Protein AF-A0A1F3VSI0-F1 (afdb_monomer_lite)

pLDDT: mean 87.9, std 8.51, range [42.0, 97.94]

Sequence (438 aa):
MEEPVYPDNDNYFLTDDNLLLFEFDEDNEIVSEVQYLIRQLYGKEGVEQAYTKLFKVVSDTFSVFQEEEYRIKKGRLADYGLVDYYDSLALYAPFASMSHMEHFIKNIQISTGHLETFSKIQTLHQSCLVAYREIEDDLLMELSKVTTEKRREFLQFNFLKLVNGSLSFNDALKAGVVAMTRVGKETRSFIELGFDYVRLNRNHSMDESLFEYFNFIDLFKIGLTLTKDLQKEIKTALRVKGFDNENDGFLGDYWNNYLNQTLDGNITILKKSKSGLLNKYQDFKIIREKSKTLIMLLPYIKEFYKNFKILKDENRLMDAYYYNYKVEDIDFEAIIVSSFANYMLGLKSTDDHPKLGLSLPEFKKWAKLISNSEGGLDKTKPALKEHILKFQKEYGLWQVYRFNSYFEEILANHMDGYDFLKLNDFDYKFIGGAIIFS

Foldseek 3Di:
DPDDDDDPDPQKDAQPVNPDIDHDDPPDPCSVVVNVVLVVLCVPVNDPVSCVVVVCVVVPDPVVVVVVVVVVVQVVCVLLLAHDQVRLVVLLDAPPAPVRLVVCLAPFDQDQDDHDPSSLPHDDDPLLCPLVPPADPVVVVLLVLPPDPSLVSRQRSLVSNLLNSQCNNQVQVVVDSVSSNVSSNLLRLQLLALVQVSVVPPDDDPSDRPSSGDHSSSSSSSSSNLQVNLLCVLVVLCVVLPHDPVCVLQQDDVVVVLCCQRNVRFHWDADPNDIGGNRHNVVSVVNSLVSQLSSLCSVVQSVVVVVLVVCVVVVVAQQQFFLADGSVNNHPQQQVLQVLLCQLVVVDDDPVGDDRFEAPVSVLVSQVVQADPQFAGDPPDPSVLVSVVVVCVVVVVVPRRPVVVVNVVSSRVQGPPDNSVPDDPNCVNNGDGTTYTD

Structure (mmCIF, N/CA/C/O backbone):
data_AF-A0A1F3VSI0-F1
#
_entry.id   AF-A0A1F3VSI0-F1
#
loop_
_atom_site.group_PDB
_atom_site.id
_atom_site.type_symbol
_atom_site.label_atom_id
_atom_site.label_alt_id
_atom_site.label_comp_id
_atom_site.label_asym_id
_atom_site.label_entity_id
_atom_site.label_seq_id
_atom_site.pdbx_PDB_ins_code
_atom_site.Cartn_x
_atom_site.Cartn_y
_atom_site.Cartn_z
_atom_site.occupancy
_atom_site.B_iso_or_equiv
_atom_site.auth_seq_id
_atom_site.auth_comp_id
_atom_site.auth_asym_id
_atom_site.auth_atom_id
_atom_site.pdbx_PDB_model_num
ATOM 1 N N . MET A 1 1 ? -70.607 12.807 27.210 1.00 44.62 1 MET A N 1
ATOM 2 C CA . MET A 1 1 ? -69.517 11.818 27.211 1.00 44.62 1 MET A CA 1
ATOM 3 C C . MET A 1 1 ? -70.075 10.637 26.460 1.00 44.62 1 MET A C 1
ATOM 5 O O . MET A 1 1 ? -71.076 10.104 26.915 1.00 44.62 1 MET A O 1
ATOM 9 N N . GLU A 1 2 ? -69.564 10.359 25.265 1.00 46.66 2 GLU A N 1
ATOM 10 C CA . GLU A 1 2 ? -69.871 9.093 24.595 1.00 46.66 2 GLU A CA 1
ATOM 11 C C . GLU A 1 2 ? -69.235 7.985 25.437 1.00 46.66 2 GLU A C 1
ATOM 13 O O . GLU A 1 2 ? -68.072 8.105 25.829 1.00 46.66 2 GLU A O 1
ATOM 18 N N . GLU A 1 3 ? -70.024 6.983 25.818 1.00 54.81 3 GLU A N 1
ATOM 19 C CA . GLU A 1 3 ? -69.498 5.800 26.496 1.00 54.81 3 GLU A CA 1
ATOM 20 C C . GLU A 1 3 ? -68.568 5.054 25.526 1.00 54.81 3 GLU A C 1
ATOM 22 O O . GLU A 1 3 ? -68.889 4.961 24.336 1.00 54.81 3 GLU A O 1
ATOM 27 N N . PRO A 1 4 ? -67.404 4.562 25.985 1.00 64.62 4 PRO A N 1
ATOM 28 C CA . PRO A 1 4 ? -66.513 3.788 25.134 1.00 64.62 4 PRO A CA 1
ATOM 29 C C . PRO A 1 4 ? -67.230 2.520 24.655 1.00 64.62 4 PRO A C 1
ATOM 31 O O . PRO A 1 4 ? -67.818 1.787 25.450 1.00 64.62 4 PRO A O 1
ATOM 34 N N . VAL A 1 5 ? -67.189 2.276 23.346 1.00 70.75 5 VAL A N 1
ATOM 35 C CA . VAL A 1 5 ? -67.737 1.062 22.733 1.00 70.75 5 VAL A CA 1
ATOM 36 C C . VAL A 1 5 ? -66.739 -0.071 22.965 1.00 70.75 5 VAL A C 1
ATOM 38 O O . VAL A 1 5 ? -65.596 0.018 22.519 1.00 70.75 5 VAL A O 1
ATOM 41 N N . TYR A 1 6 ? -67.163 -1.107 23.687 1.00 76.31 6 TYR A N 1
ATOM 42 C CA . TYR A 1 6 ? -66.375 -2.318 23.926 1.00 76.31 6 TYR A CA 1
ATOM 43 C C . TYR A 1 6 ? -66.649 -3.374 22.841 1.00 76.31 6 TYR A C 1
ATOM 45 O O . TYR A 1 6 ? -67.721 -3.332 22.234 1.00 76.31 6 TYR A O 1
ATOM 53 N N . PRO A 1 7 ? -65.711 -4.306 22.590 1.00 78.31 7 PRO A N 1
ATOM 54 C CA . PRO A 1 7 ? -65.938 -5.435 21.693 1.00 78.31 7 PRO A CA 1
ATOM 55 C C . PRO A 1 7 ? -67.106 -6.316 22.156 1.00 78.31 7 PRO A C 1
ATOM 57 O O . PRO A 1 7 ? -67.320 -6.491 23.353 1.00 78.31 7 PRO A O 1
ATOM 60 N N . ASP A 1 8 ? -67.821 -6.918 21.203 1.00 77.94 8 ASP A N 1
ATOM 61 C CA . ASP A 1 8 ? -68.929 -7.853 21.471 1.00 77.94 8 ASP A CA 1
ATOM 62 C C . ASP A 1 8 ? -68.446 -9.270 21.865 1.00 77.94 8 ASP A C 1
ATOM 64 O O . ASP A 1 8 ? -69.263 -10.164 22.093 1.00 77.94 8 ASP A O 1
ATOM 68 N N . ASN A 1 9 ? -67.128 -9.495 21.917 1.00 78.12 9 ASN A N 1
ATOM 69 C CA . ASN A 1 9 ? -66.498 -10.750 22.329 1.00 78.12 9 ASN A CA 1
ATOM 70 C C . ASN A 1 9 ? -65.899 -10.632 23.741 1.00 78.12 9 ASN A C 1
ATOM 72 O O . ASN A 1 9 ? -65.581 -9.541 24.202 1.00 78.12 9 ASN A O 1
ATOM 76 N N . ASP A 1 10 ? -65.712 -11.765 24.422 1.00 75.75 10 ASP A N 1
ATOM 77 C CA . ASP A 1 10 ? -65.101 -11.806 25.762 1.00 75.75 10 ASP A CA 1
ATOM 78 C C . ASP A 1 10 ? -63.559 -11.857 25.713 1.00 75.75 10 ASP A C 1
ATOM 80 O O . ASP A 1 10 ? -62.905 -11.919 26.756 1.00 75.75 10 ASP A O 1
ATOM 84 N N . ASN A 1 11 ? -62.952 -11.850 24.518 1.00 84.12 11 ASN A N 1
ATOM 85 C CA . ASN A 1 11 ? -61.515 -12.067 24.348 1.00 84.12 11 ASN A CA 1
ATOM 86 C C . ASN A 1 11 ? -60.722 -10.753 24.312 1.00 84.12 11 ASN A C 1
ATOM 88 O O . ASN A 1 11 ? -59.908 -10.505 23.421 1.00 84.12 11 ASN A O 1
ATOM 92 N N . TYR A 1 12 ? -60.963 -9.898 25.306 1.00 87.19 12 TYR A N 1
ATOM 93 C CA . TYR A 1 12 ? -60.230 -8.652 25.494 1.00 87.19 12 TYR A CA 1
ATOM 94 C C . TYR A 1 12 ? -59.894 -8.397 26.965 1.00 87.19 12 TYR A C 1
ATOM 96 O O . TYR A 1 12 ? -60.503 -8.943 27.886 1.00 87.19 12 TYR A O 1
ATOM 104 N N . PHE A 1 13 ? -58.928 -7.515 27.211 1.00 89.25 13 PHE A N 1
ATOM 105 C CA . PHE A 1 13 ? -58.707 -6.954 28.541 1.00 89.25 13 PHE A CA 1
ATOM 106 C C . PHE A 1 13 ? -58.285 -5.485 28.476 1.00 89.25 13 PHE A C 1
ATOM 108 O O . PHE A 1 13 ? -57.783 -4.998 27.462 1.00 89.25 13 PHE A O 1
ATOM 115 N N . LEU A 1 14 ? -58.485 -4.780 29.590 1.00 87.44 14 LEU A N 1
ATOM 116 C CA . LEU A 1 14 ? -58.029 -3.406 29.786 1.00 87.44 14 LEU A CA 1
ATOM 117 C C . LEU A 1 14 ? -56.725 -3.373 30.583 1.00 87.44 14 LEU A C 1
ATOM 119 O O . LEU A 1 14 ? -56.501 -4.201 31.471 1.00 87.44 14 LEU A O 1
ATOM 123 N N . THR A 1 15 ? -55.877 -2.394 30.281 1.00 87.25 15 THR A N 1
ATOM 124 C CA . THR A 1 15 ? -54.724 -2.051 31.122 1.00 87.25 15 THR A CA 1
ATOM 125 C C . THR A 1 15 ? -55.167 -1.614 32.521 1.00 87.25 15 THR A C 1
ATOM 127 O O . THR A 1 15 ? -56.295 -1.166 32.711 1.00 87.25 15 THR A O 1
ATOM 130 N N . ASP A 1 16 ? -54.276 -1.706 33.514 1.00 81.00 16 ASP A N 1
ATOM 131 C CA . ASP A 1 16 ? -54.601 -1.408 34.924 1.00 81.00 16 ASP A CA 1
ATOM 132 C C . ASP A 1 16 ? -55.048 0.057 35.162 1.00 81.00 16 ASP A C 1
ATOM 134 O O . ASP A 1 16 ? -55.660 0.369 36.184 1.00 81.00 16 ASP A O 1
ATOM 138 N N . ASP A 1 17 ? -54.763 0.963 34.221 1.00 84.56 17 ASP A N 1
ATOM 139 C CA . ASP A 1 17 ? -55.211 2.364 34.200 1.00 84.56 17 ASP A CA 1
ATOM 140 C C . ASP A 1 17 ? -56.514 2.600 33.411 1.00 84.56 17 ASP A C 1
ATOM 142 O O . ASP A 1 17 ? -57.021 3.722 33.384 1.00 84.56 17 ASP A O 1
ATOM 146 N N . ASN A 1 18 ? -57.072 1.553 32.797 1.00 85.38 18 ASN A N 1
ATOM 147 C CA . ASN A 1 18 ? -58.237 1.567 31.911 1.00 85.38 18 ASN A CA 1
ATOM 148 C C . ASN A 1 18 ? -58.104 2.483 30.679 1.00 85.38 18 ASN A C 1
ATOM 150 O O . ASN A 1 18 ? -59.119 2.910 30.127 1.00 85.38 18 ASN A O 1
ATOM 154 N N . LEU A 1 19 ? -56.880 2.804 30.245 1.00 84.62 19 LEU A N 1
ATOM 155 C CA . LEU A 1 19 ? -56.646 3.704 29.109 1.00 84.62 19 LEU A CA 1
ATOM 156 C C . LEU A 1 19 ? -56.465 2.980 27.768 1.00 84.62 19 LEU A C 1
ATOM 158 O O . LEU A 1 19 ? -56.674 3.597 26.725 1.00 84.62 19 LEU A O 1
ATOM 162 N N . LEU A 1 20 ? -56.074 1.701 27.772 1.00 86.88 20 LEU A N 1
ATOM 163 C CA . LEU A 1 20 ? -55.856 0.903 26.563 1.00 86.88 20 LEU A CA 1
ATOM 164 C C . LEU A 1 20 ? -56.626 -0.418 26.634 1.00 86.88 20 LEU A C 1
ATOM 166 O O . LEU A 1 20 ? -56.679 -1.065 27.682 1.00 86.88 20 LEU A O 1
ATOM 170 N N . LEU A 1 21 ? -57.181 -0.825 25.492 1.00 89.38 21 LEU A N 1
ATOM 171 C CA . LEU A 1 21 ? -57.876 -2.094 25.299 1.00 89.38 21 LEU A CA 1
ATOM 172 C C . LEU A 1 21 ? -57.056 -2.998 24.377 1.00 89.38 21 LEU A C 1
ATOM 174 O O . LEU A 1 21 ? -56.619 -2.565 23.312 1.00 89.38 21 LEU A O 1
ATOM 178 N N . PHE A 1 22 ? -56.861 -4.245 24.797 1.00 88.12 22 PHE A N 1
ATOM 179 C CA . PHE A 1 22 ? -56.236 -5.303 24.009 1.00 88.12 22 PHE A CA 1
ATOM 180 C C . PHE A 1 22 ? -57.308 -6.317 23.632 1.00 88.12 22 PHE A C 1
ATOM 182 O O . PHE A 1 22 ? -57.835 -6.980 24.519 1.00 88.12 22 PHE A O 1
ATOM 189 N N . GLU A 1 23 ? -57.621 -6.417 22.343 1.00 89.06 23 GLU A N 1
ATOM 190 C CA . GLU A 1 23 ? -58.574 -7.375 21.773 1.00 89.06 23 GLU A CA 1
ATOM 191 C C . GLU A 1 23 ? -57.820 -8.473 21.015 1.00 89.06 23 GLU A C 1
ATOM 193 O O . GLU A 1 23 ? -56.799 -8.204 20.373 1.00 89.06 23 GLU A O 1
ATOM 198 N N . PHE A 1 24 ? -58.315 -9.705 21.094 1.00 87.62 24 PHE A N 1
ATOM 199 C CA . PHE A 1 24 ? -57.727 -10.877 20.460 1.00 87.62 24 PHE A CA 1
ATOM 200 C C . PHE A 1 24 ? -58.791 -11.664 19.690 1.00 87.62 24 PHE A C 1
ATOM 202 O O . PHE A 1 24 ? -59.944 -11.738 20.108 1.00 87.62 24 PHE A O 1
ATOM 209 N N . ASP A 1 25 ? -58.388 -12.322 18.603 1.00 87.38 25 ASP A N 1
ATOM 210 C CA . ASP A 1 25 ? -59.243 -13.295 17.913 1.00 87.38 25 ASP A CA 1
ATOM 211 C C . ASP A 1 25 ? -59.606 -14.463 18.850 1.00 87.38 25 ASP A C 1
ATOM 213 O O . ASP A 1 25 ? -58.797 -14.848 19.694 1.00 87.38 25 ASP A O 1
ATOM 217 N N . GLU A 1 26 ? -60.795 -15.056 18.696 1.00 81.75 26 GLU A N 1
ATOM 218 C CA . GLU A 1 26 ? -61.337 -16.097 19.598 1.00 81.75 26 GLU A CA 1
ATOM 219 C C . GLU A 1 26 ? -60.409 -17.313 19.795 1.00 81.75 26 GLU A C 1
ATOM 221 O O . GLU A 1 26 ? -60.386 -17.900 20.874 1.00 81.75 26 GLU A O 1
ATOM 226 N N . ASP A 1 27 ? -59.599 -17.652 18.788 1.00 84.12 27 ASP A N 1
ATOM 227 C CA . ASP A 1 27 ? -58.693 -18.810 18.801 1.00 84.12 27 ASP A CA 1
ATOM 228 C C . ASP A 1 27 ? -57.282 -18.489 19.344 1.00 84.12 27 ASP A C 1
ATOM 230 O O . ASP A 1 27 ? -56.371 -19.317 19.272 1.00 84.12 27 ASP A O 1
ATOM 234 N N . ASN A 1 28 ? -57.045 -17.271 19.842 1.00 82.56 28 ASN A N 1
ATOM 235 C CA . ASN A 1 28 ? -55.710 -16.847 20.247 1.00 82.56 28 ASN A CA 1
ATOM 236 C C . ASN A 1 28 ? -55.313 -17.419 21.622 1.00 82.56 28 ASN A C 1
ATOM 238 O O . ASN A 1 28 ? -55.824 -17.007 22.661 1.00 82.56 28 ASN A O 1
ATOM 242 N N . GLU A 1 29 ? -54.351 -18.343 21.641 1.00 87.56 29 GLU A N 1
ATOM 243 C CA . GLU A 1 29 ? -53.940 -19.055 22.861 1.00 87.56 29 GLU A CA 1
ATOM 244 C C . GLU A 1 29 ? -53.091 -18.214 23.837 1.00 87.56 29 GLU A C 1
ATOM 246 O O . GLU A 1 29 ? -52.953 -18.603 24.994 1.00 87.56 29 GLU A O 1
ATOM 251 N N . ILE A 1 30 ? -52.532 -17.067 23.416 1.00 87.06 30 ILE A N 1
ATOM 252 C CA . ILE A 1 30 ? -51.533 -16.310 24.208 1.00 87.06 30 ILE A CA 1
ATOM 253 C C . ILE A 1 30 ? -52.104 -15.143 25.036 1.00 87.06 30 ILE A C 1
ATOM 255 O O . ILE A 1 30 ? -51.356 -14.291 25.526 1.00 87.06 30 ILE A O 1
ATOM 259 N N . VAL A 1 31 ? -53.428 -15.059 25.185 1.00 87.50 31 VAL A N 1
ATOM 260 C CA . VAL A 1 31 ? -54.120 -13.947 25.873 1.00 87.50 31 VAL A CA 1
ATOM 261 C C . VAL A 1 31 ? -53.623 -13.789 27.315 1.00 87.50 31 VAL A C 1
ATOM 263 O O . VAL A 1 31 ? -53.314 -12.681 27.763 1.00 87.50 31 VAL A O 1
ATOM 266 N N . SER A 1 32 ? -53.477 -14.908 28.028 1.00 85.75 32 SER A N 1
ATOM 267 C CA . SER A 1 32 ? -53.030 -14.962 29.426 1.00 85.75 32 SER A CA 1
ATOM 268 C C . SER A 1 32 ? -51.604 -14.426 29.592 1.00 85.75 32 SER A C 1
ATOM 270 O O . SER A 1 32 ? -51.303 -13.674 30.523 1.00 85.75 32 SER A O 1
ATOM 272 N N . GLU A 1 33 ? -50.715 -14.808 28.678 1.00 89.56 33 GLU A N 1
ATOM 273 C CA . GLU A 1 33 ? -49.308 -14.432 28.646 1.00 89.56 33 GLU A CA 1
ATOM 274 C C . GLU A 1 33 ? -49.146 -12.946 28.347 1.00 89.56 33 GLU A C 1
ATOM 276 O O . GLU A 1 33 ? -48.356 -12.271 29.012 1.00 89.56 33 GLU A O 1
ATOM 281 N N . VAL A 1 34 ? -49.913 -12.419 27.386 1.00 89.56 34 VAL A N 1
ATOM 282 C CA . VAL A 1 34 ? -49.904 -10.988 27.065 1.00 89.56 34 VAL A CA 1
ATOM 283 C C . VAL A 1 34 ? -50.453 -10.188 28.242 1.00 89.56 34 VAL A C 1
ATOM 285 O O . VAL A 1 34 ? -49.806 -9.236 28.674 1.00 89.56 34 VAL A O 1
ATOM 288 N N . GLN A 1 35 ? -51.568 -10.604 28.847 1.00 89.69 35 GLN A N 1
ATOM 289 C CA . GLN A 1 35 ? -52.113 -9.934 30.030 1.00 89.69 35 GLN A CA 1
ATOM 290 C C . GLN A 1 35 ? -51.109 -9.912 31.191 1.00 89.69 35 GLN A C 1
ATOM 292 O O . GLN A 1 35 ? -50.921 -8.880 31.844 1.00 89.69 35 GLN A O 1
ATOM 297 N N . TYR A 1 36 ? -50.419 -11.028 31.434 1.00 91.19 36 TYR A N 1
ATOM 298 C CA . TYR A 1 36 ? -49.361 -11.097 32.436 1.00 91.19 36 TYR A CA 1
ATOM 299 C C . TYR A 1 36 ? -48.195 -10.157 32.102 1.00 91.19 36 TYR A C 1
ATOM 301 O O . TYR A 1 36 ? -47.743 -9.413 32.973 1.00 91.19 36 TYR A O 1
ATOM 309 N N . LEU A 1 37 ? -47.731 -10.140 30.849 1.00 91.00 37 LEU A N 1
ATOM 310 C CA . LEU A 1 37 ? -46.653 -9.262 30.393 1.00 91.00 37 LEU A CA 1
ATOM 311 C C . LEU A 1 37 ? -46.997 -7.780 30.591 1.00 91.00 37 LEU A C 1
ATOM 313 O O . LEU A 1 37 ? -46.170 -7.028 31.108 1.00 91.00 37 LEU A O 1
ATOM 317 N N . ILE A 1 38 ? -48.212 -7.369 30.221 1.00 91.50 38 ILE A N 1
ATOM 318 C CA . ILE A 1 38 ? -48.689 -5.993 30.393 1.00 91.50 38 ILE A CA 1
ATOM 319 C C . ILE A 1 38 ? -48.724 -5.620 31.879 1.00 91.50 38 ILE A C 1
ATOM 321 O O . ILE A 1 38 ? -48.173 -4.586 32.256 1.00 91.50 38 ILE A O 1
ATOM 325 N N . ARG A 1 39 ? -49.251 -6.484 32.754 1.00 89.81 39 ARG A N 1
ATOM 326 C CA . ARG A 1 39 ? -49.215 -6.244 34.210 1.00 89.81 39 ARG A CA 1
ATOM 327 C C . ARG A 1 39 ? -47.791 -6.117 34.754 1.00 89.81 39 ARG A C 1
ATOM 329 O O . ARG A 1 39 ? -47.518 -5.243 35.573 1.00 89.81 39 ARG A O 1
ATOM 336 N N . GLN A 1 40 ? -46.858 -6.952 34.291 1.00 92.31 40 GLN A N 1
ATOM 337 C CA . GLN A 1 40 ? -45.448 -6.851 34.688 1.00 92.31 40 GLN A CA 1
ATOM 338 C C . GLN A 1 40 ? -44.805 -5.541 34.211 1.00 92.31 40 GLN A C 1
ATOM 340 O O . GLN A 1 40 ? -44.013 -4.947 34.945 1.00 92.31 40 GLN A O 1
ATOM 345 N N . LEU A 1 41 ? -45.157 -5.063 33.013 1.00 89.56 41 LEU A N 1
ATOM 346 C CA . LEU A 1 41 ? -44.691 -3.778 32.492 1.00 89.56 41 LEU A CA 1
ATOM 347 C C . LEU A 1 41 ? -45.149 -2.618 33.389 1.00 89.56 41 LEU A C 1
ATOM 349 O O . LEU A 1 41 ? -44.315 -1.812 33.804 1.00 89.56 41 LEU A O 1
ATOM 353 N N . TYR A 1 42 ? -46.438 -2.577 33.742 1.00 91.00 42 TYR A N 1
ATOM 354 C CA . TYR A 1 42 ? -46.997 -1.576 34.659 1.00 91.00 42 TYR A CA 1
ATOM 355 C C . TYR A 1 42 ? -46.373 -1.655 36.057 1.00 91.00 42 TYR A C 1
ATOM 357 O O . TYR A 1 42 ? -46.038 -0.623 36.640 1.00 91.00 42 TYR A O 1
ATOM 365 N N . GLY A 1 43 ? -46.141 -2.866 36.573 1.00 89.50 43 GLY A N 1
ATOM 366 C CA . GLY A 1 43 ? -45.492 -3.071 37.869 1.00 89.50 43 GLY A CA 1
ATOM 367 C C . GLY A 1 43 ? -44.028 -2.618 37.912 1.00 89.50 43 GLY A C 1
ATOM 368 O O . GLY A 1 43 ? -43.568 -2.137 38.946 1.00 89.50 43 GLY A O 1
ATOM 369 N N . LYS A 1 44 ? -43.289 -2.755 36.804 1.00 90.75 44 LYS A N 1
ATOM 370 C CA . LYS A 1 44 ? -41.859 -2.423 36.736 1.00 90.75 44 LYS A CA 1
ATOM 371 C C . LYS A 1 44 ? -41.589 -0.953 36.410 1.00 90.75 44 LYS A C 1
ATOM 373 O O . LYS A 1 44 ? -40.695 -0.357 37.003 1.00 90.75 44 LYS A O 1
ATOM 378 N N . GLU A 1 45 ? -42.304 -0.399 35.438 1.00 87.00 45 GLU A N 1
ATOM 379 C CA . GLU A 1 45 ? -42.027 0.936 34.883 1.00 87.00 45 GLU A CA 1
ATOM 380 C C . GLU A 1 45 ? -42.916 2.024 35.514 1.00 87.00 45 GLU A C 1
ATOM 382 O O . GLU A 1 45 ? -42.618 3.212 35.412 1.00 87.00 45 GLU A O 1
ATOM 387 N N . GLY A 1 46 ? -43.996 1.628 36.198 1.00 89.38 46 GLY A N 1
ATOM 388 C CA . GLY A 1 46 ? -45.026 2.535 36.696 1.00 89.38 46 GLY A CA 1
ATOM 389 C C . GLY A 1 46 ? -46.041 2.927 35.616 1.00 89.38 46 GLY A C 1
ATOM 390 O O . GLY A 1 46 ? -45.784 2.811 34.418 1.00 89.38 46 GLY A O 1
ATOM 391 N N . VAL A 1 47 ? -47.210 3.404 36.057 1.00 86.25 47 VAL A N 1
ATOM 392 C CA . VAL A 1 47 ? -48.399 3.636 35.212 1.00 86.25 47 VAL A CA 1
ATOM 393 C C . VAL A 1 47 ? -48.104 4.534 34.005 1.00 86.25 47 VAL A C 1
ATOM 395 O O . VAL A 1 47 ? -48.362 4.151 32.869 1.00 86.25 47 VAL A O 1
ATOM 398 N N . GLU A 1 48 ? -47.505 5.704 34.231 1.00 85.19 48 GLU A N 1
ATOM 399 C CA . GLU A 1 48 ? -47.290 6.712 33.185 1.00 85.19 48 GLU A CA 1
ATOM 400 C C . GLU A 1 48 ? -46.288 6.254 32.109 1.00 85.19 48 GLU A C 1
ATOM 402 O O . GLU A 1 48 ? -46.523 6.428 30.909 1.00 85.19 48 GLU A O 1
ATOM 407 N N . GLN A 1 49 ? -45.181 5.619 32.511 1.00 86.69 49 GLN A N 1
ATOM 408 C CA . GLN A 1 49 ? -44.174 5.124 31.565 1.00 86.69 49 GLN A CA 1
ATOM 409 C C . GLN A 1 49 ? -44.644 3.873 30.822 1.00 86.69 49 GLN A C 1
ATOM 411 O O . GLN A 1 49 ? -44.350 3.735 29.633 1.00 86.69 49 GLN A O 1
ATOM 416 N N . ALA A 1 50 ? -45.378 2.979 31.491 1.00 87.44 50 ALA A N 1
ATOM 417 C CA . ALA A 1 50 ? -45.951 1.794 30.864 1.00 87.44 50 ALA A CA 1
ATOM 418 C C . ALA A 1 50 ? -46.996 2.177 29.809 1.00 87.44 50 ALA A C 1
ATOM 420 O O . ALA A 1 50 ? -46.866 1.752 28.660 1.00 87.44 50 ALA A O 1
ATOM 421 N N . TYR A 1 51 ? -47.942 3.061 30.151 1.00 88.56 51 TYR A N 1
ATOM 422 C CA . TYR A 1 51 ? -48.905 3.611 29.196 1.00 88.56 51 TYR A CA 1
ATOM 423 C C . TYR A 1 51 ? -48.199 4.261 28.003 1.00 88.56 51 TYR A C 1
ATOM 425 O O . TYR A 1 51 ? -48.494 3.937 26.858 1.00 88.56 51 TYR A O 1
ATOM 433 N N . THR A 1 52 ? -47.201 5.116 28.254 1.00 86.38 52 THR A N 1
ATOM 434 C CA . THR A 1 52 ? -46.450 5.790 27.182 1.00 86.38 52 THR A CA 1
ATOM 435 C C . THR A 1 52 ? -45.764 4.791 26.246 1.00 86.38 52 THR A C 1
ATOM 437 O O . THR A 1 52 ? -45.775 4.980 25.031 1.00 86.38 52 THR A O 1
ATOM 440 N N . LYS A 1 53 ? -45.175 3.713 26.782 1.00 85.56 53 LYS A N 1
ATOM 441 C CA . LYS A 1 53 ? -44.542 2.656 25.976 1.00 85.56 53 LYS A CA 1
ATOM 442 C C . LYS A 1 53 ? -45.557 1.904 25.120 1.00 85.56 53 LYS A C 1
ATOM 444 O O . LYS A 1 53 ? -45.288 1.678 23.947 1.00 85.56 53 LYS A O 1
ATOM 449 N N . LEU A 1 54 ? -46.708 1.540 25.679 1.00 87.44 54 LEU A N 1
ATOM 450 C CA . LEU A 1 54 ? -47.750 0.822 24.942 1.00 87.44 54 LEU A CA 1
ATOM 451 C C . LEU A 1 54 ? -48.431 1.708 23.902 1.00 87.44 54 LEU A C 1
ATOM 453 O O . LEU A 1 54 ? -48.650 1.275 22.777 1.00 87.44 54 LEU A O 1
ATOM 457 N N . PHE A 1 55 ? -48.694 2.967 24.242 1.00 85.19 55 PHE A N 1
ATOM 458 C CA . PHE A 1 55 ? -49.257 3.932 23.308 1.00 85.19 55 PHE A CA 1
ATOM 459 C C . PHE A 1 55 ? -48.331 4.147 22.111 1.00 85.19 55 PHE A C 1
ATOM 461 O O . PHE A 1 55 ? -48.802 4.142 20.977 1.00 85.19 55 PHE A O 1
ATOM 468 N N . LYS A 1 56 ? -47.011 4.224 22.341 1.00 83.62 56 LYS A N 1
ATOM 469 C CA . LYS A 1 56 ? -46.024 4.247 21.255 1.00 83.62 56 LYS A CA 1
ATOM 470 C C . LYS A 1 56 ? -46.154 3.047 20.326 1.00 83.62 56 LYS A C 1
ATOM 472 O O . LYS A 1 56 ? -46.046 3.226 19.123 1.00 83.62 56 LYS A O 1
ATOM 477 N N . VAL A 1 57 ? -46.389 1.836 20.845 1.00 79.94 57 VAL A N 1
ATOM 478 C CA . VAL A 1 57 ? -46.538 0.620 20.009 1.00 79.94 57 VAL A CA 1
ATOM 479 C C . VAL A 1 57 ? -47.687 0.755 19.013 1.00 79.94 57 VAL A C 1
ATOM 481 O O . VAL A 1 57 ? -47.594 0.246 17.900 1.00 79.94 57 VAL A O 1
ATOM 484 N N . VAL A 1 58 ? -48.740 1.474 19.396 1.00 78.81 58 VAL A N 1
ATOM 485 C CA . VAL A 1 58 ? -49.902 1.736 18.542 1.00 78.81 58 VAL A CA 1
ATOM 486 C C . VAL A 1 58 ? -49.679 2.950 17.633 1.00 78.81 58 VAL A C 1
ATOM 488 O O . VAL A 1 58 ? -50.125 2.947 16.488 1.00 78.81 58 VAL A O 1
ATOM 491 N N . SER A 1 59 ? -49.016 4.000 18.129 1.00 80.81 59 SER A N 1
ATOM 492 C CA . SER A 1 59 ? -48.863 5.271 17.410 1.00 80.81 59 SER A CA 1
ATOM 493 C C . SER A 1 59 ? -47.693 5.301 16.433 1.00 80.81 59 SER A C 1
ATOM 495 O O . SER A 1 59 ? -47.760 5.988 15.412 1.00 80.81 59 SER A O 1
ATOM 497 N N . ASP A 1 60 ? -46.608 4.600 16.751 1.00 82.31 60 ASP A N 1
ATOM 498 C CA . ASP A 1 60 ? -45.366 4.664 15.997 1.00 82.31 60 ASP A CA 1
ATOM 499 C C . ASP A 1 60 ? -45.336 3.580 14.921 1.00 82.31 60 ASP A C 1
ATOM 501 O O . ASP A 1 60 ? -45.814 2.457 15.078 1.00 82.31 60 ASP A O 1
ATOM 505 N N . THR A 1 61 ? -44.735 3.915 13.783 1.00 83.25 61 THR A N 1
ATOM 506 C CA . THR A 1 61 ? -44.549 2.932 12.714 1.00 83.25 61 THR A CA 1
ATOM 507 C C . THR A 1 61 ? -43.506 1.893 13.114 1.00 83.25 61 THR A C 1
ATOM 509 O O . THR A 1 61 ? -42.517 2.200 13.777 1.00 83.25 61 THR A O 1
ATOM 512 N N . PHE A 1 62 ? -43.670 0.664 12.625 1.00 81.38 62 PHE A N 1
ATOM 513 C CA . PHE A 1 62 ? -42.718 -0.430 12.835 1.00 81.38 62 PHE A CA 1
ATOM 514 C C . PHE A 1 62 ? -41.253 -0.049 12.536 1.00 81.38 62 PHE A C 1
ATOM 516 O O . PHE A 1 62 ? -40.341 -0.494 13.232 1.00 81.38 62 PHE A O 1
ATOM 523 N N . SER A 1 63 ? -41.013 0.821 11.549 1.00 83.56 63 SER A N 1
ATOM 524 C CA . SER A 1 63 ? -39.675 1.327 11.219 1.00 83.56 63 SER A CA 1
ATOM 525 C C . SER A 1 63 ? -39.007 2.074 12.379 1.00 83.56 63 SER A C 1
ATOM 527 O O . SER A 1 63 ? -37.803 1.932 12.575 1.00 83.56 63 SER A O 1
ATOM 529 N N . VAL A 1 64 ? -39.775 2.832 13.170 1.00 84.62 64 VAL A N 1
ATOM 530 C CA . VAL A 1 64 ? -39.265 3.558 14.347 1.00 84.62 64 VAL A CA 1
ATOM 531 C C . VAL A 1 64 ? -38.815 2.568 15.418 1.00 84.62 64 VAL A C 1
ATOM 533 O O . VAL A 1 64 ? -37.714 2.700 15.949 1.00 84.62 64 VAL A O 1
ATOM 536 N N . PHE A 1 65 ? -39.607 1.520 15.664 1.00 81.88 65 PHE A N 1
ATOM 537 C CA . PHE A 1 65 ? -39.233 0.447 16.589 1.00 81.88 65 PHE A CA 1
ATOM 538 C C . PHE A 1 65 ? -37.973 -0.290 16.155 1.00 81.88 65 PHE A C 1
ATOM 540 O O . PHE A 1 65 ? -37.094 -0.550 16.976 1.00 81.88 65 PHE A O 1
ATOM 547 N N . GLN A 1 66 ? -37.849 -0.599 14.862 1.00 83.69 66 GLN A N 1
ATOM 548 C CA . GLN A 1 66 ? -36.636 -1.221 14.339 1.00 83.69 66 GLN A CA 1
ATOM 549 C C . GLN A 1 66 ? -35.402 -0.336 14.534 1.00 83.69 66 GLN A C 1
ATOM 551 O O . GLN A 1 66 ? -34.339 -0.847 14.888 1.00 83.69 66 GLN A O 1
ATOM 556 N N . GLU A 1 67 ? -35.523 0.973 14.318 1.00 84.38 67 GLU A N 1
ATOM 557 C CA . GLU A 1 67 ? -34.416 1.907 14.512 1.00 84.38 67 GLU A CA 1
ATOM 558 C C . GLU A 1 67 ? -34.039 2.053 15.994 1.00 84.38 67 GLU A C 1
ATOM 560 O O . GLU A 1 67 ? -32.852 2.064 16.329 1.00 84.38 67 GLU A O 1
ATOM 565 N N . GLU A 1 68 ? -35.019 2.112 16.899 1.00 85.06 68 GLU A N 1
ATOM 566 C CA . GLU A 1 68 ? -34.772 2.189 18.341 1.00 85.06 68 GLU A CA 1
ATOM 567 C C . GLU A 1 68 ? -34.079 0.9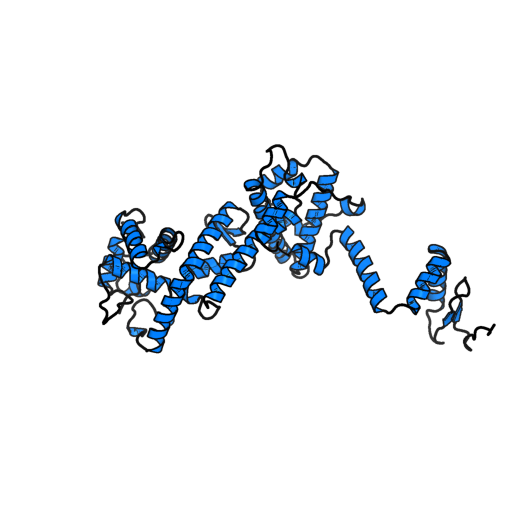21 18.860 1.00 85.06 68 GLU A C 1
ATOM 569 O O . GLU A 1 68 ? -33.023 1.011 19.493 1.00 85.06 68 GLU A O 1
ATOM 574 N N . GLU A 1 69 ? -34.580 -0.260 18.499 1.00 83.56 69 GLU A N 1
ATOM 575 C CA . GLU A 1 69 ? -33.941 -1.537 18.833 1.00 83.56 69 GLU A CA 1
ATOM 576 C C . GLU A 1 69 ? -32.539 -1.652 18.225 1.00 83.56 69 GLU A C 1
ATOM 578 O O . GLU A 1 69 ? -31.595 -2.097 18.889 1.00 83.56 69 GLU A O 1
ATOM 583 N N . TYR A 1 70 ? -32.354 -1.192 16.982 1.00 84.12 70 TYR A N 1
ATOM 584 C CA . TYR A 1 70 ? -31.033 -1.123 16.364 1.00 84.12 70 TYR A CA 1
ATOM 585 C C . TYR A 1 70 ? -30.083 -0.241 17.180 1.00 84.12 70 TYR A C 1
ATOM 587 O O . TYR A 1 70 ? -28.958 -0.657 17.468 1.00 84.12 70 TYR A O 1
ATOM 595 N N . ARG A 1 71 ? -30.525 0.949 17.605 1.00 85.00 71 ARG A N 1
ATOM 596 C CA . ARG A 1 71 ? -29.725 1.869 18.427 1.00 85.00 71 ARG A CA 1
ATOM 597 C C . ARG A 1 71 ? -29.389 1.276 19.793 1.00 85.00 71 ARG A C 1
ATOM 599 O O . ARG A 1 71 ? -28.235 1.375 20.211 1.00 85.00 71 ARG A O 1
ATOM 606 N N . ILE A 1 72 ? -30.344 0.632 20.463 1.00 85.00 72 ILE A N 1
ATOM 607 C CA . ILE A 1 72 ? -30.132 -0.023 21.763 1.00 85.00 72 ILE A CA 1
ATOM 608 C C . ILE A 1 72 ? -29.124 -1.165 21.618 1.00 85.00 72 ILE A C 1
ATOM 610 O O . ILE A 1 72 ? -28.138 -1.231 22.357 1.00 85.00 72 ILE A O 1
ATOM 614 N N . LYS A 1 73 ? -29.326 -2.046 20.634 1.00 85.88 73 LYS A N 1
ATOM 615 C CA . LYS A 1 73 ? -28.402 -3.144 20.335 1.00 85.88 73 LYS A CA 1
ATOM 616 C C . LYS A 1 73 ? -27.007 -2.618 20.008 1.00 85.88 73 LYS A C 1
ATOM 618 O O . LYS A 1 73 ? -26.029 -3.138 20.541 1.00 85.88 73 LYS A O 1
ATOM 623 N N . LYS A 1 74 ? -26.909 -1.584 19.169 1.00 85.06 74 LYS A N 1
ATOM 624 C CA . LYS A 1 74 ? -25.645 -0.930 18.815 1.00 85.06 74 LYS A CA 1
ATOM 625 C C . LYS A 1 74 ? -24.937 -0.385 20.054 1.00 85.06 74 LYS A C 1
ATOM 627 O O . LYS A 1 74 ? -23.753 -0.655 20.218 1.00 85.06 74 LYS A O 1
ATOM 632 N N . GLY A 1 75 ? -25.654 0.317 20.934 1.00 85.00 75 GLY A N 1
ATOM 633 C CA . GLY A 1 75 ? -25.112 0.826 22.197 1.00 85.00 75 GLY A CA 1
ATOM 634 C C . GLY A 1 75 ? -24.532 -0.293 23.060 1.00 85.00 75 GLY A C 1
ATOM 635 O O . GLY A 1 75 ? -23.361 -0.249 23.419 1.00 85.00 75 GLY A O 1
ATOM 636 N N . ARG A 1 76 ? -25.304 -1.367 23.269 1.00 85.38 76 ARG A N 1
ATOM 637 C CA . ARG A 1 76 ? -24.841 -2.535 24.032 1.00 85.38 76 ARG A CA 1
ATOM 638 C C . ARG A 1 76 ? -23.590 -3.158 23.423 1.00 85.38 76 ARG A C 1
ATOM 640 O O . ARG A 1 76 ? -22.656 -3.454 24.150 1.00 85.38 76 ARG A O 1
ATOM 647 N N . LEU A 1 77 ? -23.557 -3.368 22.106 1.00 88.12 77 LEU A N 1
ATOM 648 C CA . LEU A 1 77 ? -22.396 -3.940 21.414 1.00 88.12 77 LEU A CA 1
ATOM 649 C C . LEU A 1 77 ? -21.164 -3.027 21.502 1.00 88.12 77 LEU A C 1
ATOM 651 O O . LEU A 1 77 ? -20.050 -3.527 21.665 1.00 88.12 77 LEU A O 1
ATOM 655 N N . ALA A 1 78 ? -21.360 -1.709 21.457 1.00 86.62 78 ALA A N 1
ATOM 656 C CA . ALA A 1 78 ? -20.282 -0.743 21.613 1.00 86.62 78 ALA A CA 1
ATOM 657 C C . ALA A 1 78 ? -19.593 -0.861 22.979 1.00 86.62 78 ALA A C 1
ATOM 659 O O . ALA A 1 78 ? -18.376 -0.687 23.033 1.00 86.62 78 ALA A O 1
ATOM 660 N N . ASP A 1 79 ? -20.318 -1.235 24.040 1.00 87.44 79 ASP A N 1
ATOM 661 C CA . ASP A 1 79 ? -19.752 -1.467 25.377 1.00 87.44 79 ASP A CA 1
ATOM 662 C C . ASP A 1 79 ? -18.853 -2.713 25.435 1.00 87.44 79 ASP A C 1
ATOM 664 O O . ASP A 1 79 ? -17.892 -2.733 26.206 1.00 87.44 79 ASP A O 1
ATOM 668 N N . TYR A 1 80 ? -19.106 -3.711 24.576 1.00 89.06 80 TYR A N 1
ATOM 669 C CA . TYR A 1 80 ? -18.202 -4.849 24.318 1.00 89.06 80 TYR A CA 1
ATOM 670 C C . TYR A 1 80 ? -17.026 -4.477 23.403 1.00 89.06 80 TYR A C 1
ATOM 672 O O . TYR A 1 80 ? -16.209 -5.328 23.060 1.00 89.06 80 TYR A O 1
ATOM 680 N N . GLY A 1 81 ? -16.969 -3.226 22.941 1.00 87.81 81 GLY A N 1
ATOM 681 C CA . GLY A 1 81 ? -16.049 -2.764 21.910 1.00 87.81 81 GLY A CA 1
ATOM 682 C C . GLY A 1 81 ? -16.255 -3.447 20.557 1.00 87.81 81 GLY A C 1
ATOM 683 O O . GLY A 1 81 ? -15.331 -3.507 19.743 1.00 87.81 81 GLY A O 1
ATOM 684 N N . LEU A 1 82 ? -17.456 -3.972 20.308 1.00 88.50 82 LEU A N 1
ATOM 685 C CA . LEU A 1 82 ? -17.891 -4.385 18.982 1.00 88.50 82 LEU A CA 1
ATOM 686 C C . LEU A 1 82 ? -18.362 -3.154 18.213 1.00 88.50 82 LEU A C 1
ATOM 688 O O . LEU A 1 82 ? -18.944 -2.223 18.766 1.00 88.50 82 LEU A O 1
ATOM 692 N N . VAL A 1 83 ? -18.067 -3.150 16.921 1.00 85.19 83 VAL A N 1
ATOM 693 C CA . VAL A 1 83 ? -18.294 -2.008 16.043 1.00 85.19 83 VAL A CA 1
ATOM 694 C C . VAL A 1 83 ? -19.194 -2.479 14.909 1.00 85.19 83 VAL A C 1
ATOM 696 O O . VAL A 1 83 ? -18.941 -3.542 14.331 1.00 85.19 83 VAL A O 1
ATOM 699 N N . ASP A 1 84 ? -20.263 -1.732 14.630 1.00 83.06 84 ASP A N 1
ATOM 700 C CA . ASP A 1 84 ? -21.141 -2.037 13.500 1.00 83.06 84 ASP A CA 1
ATOM 701 C C . ASP A 1 84 ? -20.439 -1.747 12.160 1.00 83.06 84 ASP A C 1
ATOM 703 O O . ASP A 1 84 ? -19.318 -1.233 12.115 1.00 83.06 84 ASP A O 1
ATOM 707 N N . TYR A 1 85 ? -21.082 -2.102 11.047 1.00 80.88 85 TYR A N 1
ATOM 708 C CA . TYR A 1 85 ? -20.479 -1.925 9.728 1.00 80.88 85 TYR A CA 1
ATOM 709 C C . TYR A 1 85 ? -20.141 -0.455 9.424 1.00 80.88 85 TYR A C 1
ATOM 711 O O . TYR A 1 85 ? -19.032 -0.165 8.977 1.00 80.88 85 TYR A O 1
ATOM 719 N N . TYR A 1 86 ? -21.049 0.484 9.698 1.00 84.50 86 TYR A N 1
ATOM 720 C CA . TYR A 1 86 ? -20.844 1.901 9.377 1.00 84.50 86 TYR A CA 1
ATOM 721 C C . TYR A 1 86 ? -19.760 2.548 10.239 1.00 84.50 86 TYR A C 1
ATOM 723 O O . TYR A 1 86 ? -18.925 3.296 9.731 1.00 84.50 86 TYR A O 1
ATOM 731 N N . ASP A 1 87 ? -19.715 2.215 11.523 1.00 85.69 87 ASP A N 1
ATOM 732 C CA . ASP A 1 87 ? -18.655 2.660 12.413 1.00 85.69 87 ASP A CA 1
ATOM 733 C C . ASP A 1 87 ? -17.318 2.016 12.002 1.00 85.69 87 ASP A C 1
ATOM 735 O O . ASP A 1 87 ? -16.283 2.680 12.033 1.00 85.69 87 ASP A O 1
ATOM 739 N N . SER A 1 88 ? -17.319 0.759 11.534 1.00 88.44 88 SER A N 1
ATOM 740 C CA . SER A 1 88 ? -16.114 0.101 11.009 1.00 88.44 88 SER A CA 1
ATOM 741 C C . SER A 1 88 ? -15.607 0.761 9.722 1.00 88.44 88 SER A C 1
ATOM 743 O O . SER A 1 88 ? -14.405 0.981 9.566 1.00 88.44 88 SER A O 1
ATOM 745 N N . LEU A 1 89 ? -16.519 1.192 8.848 1.00 88.94 89 LEU A N 1
ATOM 746 C CA . LEU A 1 89 ? -16.207 1.980 7.659 1.00 88.94 89 LEU A CA 1
ATOM 747 C C . LEU A 1 89 ? -15.590 3.332 8.049 1.00 88.94 89 LEU A C 1
ATOM 749 O O . LEU A 1 89 ? -14.595 3.749 7.459 1.00 88.94 89 LEU A O 1
ATOM 753 N N . ALA A 1 90 ? -16.122 3.992 9.080 1.00 88.75 90 ALA A N 1
ATOM 754 C CA . ALA A 1 90 ? -15.576 5.245 9.601 1.00 88.75 90 ALA A CA 1
ATOM 755 C C . ALA A 1 90 ? -14.197 5.075 10.271 1.00 88.75 90 ALA A C 1
ATOM 757 O O . ALA A 1 90 ? -13.387 6.011 10.274 1.00 88.75 90 ALA A O 1
ATOM 758 N N . LEU A 1 91 ? -13.896 3.895 10.829 1.00 90.00 91 LEU A N 1
ATOM 759 C CA . LEU A 1 91 ? -12.547 3.548 11.294 1.00 90.00 91 LEU A CA 1
ATOM 760 C C . LEU A 1 91 ? -11.567 3.437 10.120 1.00 90.00 91 LEU A C 1
ATOM 762 O O . LEU A 1 91 ? -10.455 3.950 10.219 1.00 90.00 91 LEU A O 1
ATOM 766 N N . TYR A 1 92 ? -12.003 2.842 9.007 1.00 89.94 92 TYR A N 1
ATOM 767 C CA . TYR A 1 92 ? -11.219 2.657 7.778 1.00 89.94 92 TYR A CA 1
ATOM 768 C C . TYR A 1 92 ? -11.229 3.863 6.828 1.00 89.94 92 TYR A C 1
ATOM 770 O O . TYR A 1 92 ? -10.660 3.803 5.737 1.00 89.94 92 TYR A O 1
ATOM 778 N N . ALA A 1 93 ? -11.835 4.977 7.231 1.00 92.25 93 ALA A N 1
ATOM 779 C CA . ALA A 1 93 ? -11.759 6.223 6.488 1.00 92.25 93 ALA A CA 1
ATOM 780 C C . ALA A 1 93 ? -10.413 6.927 6.772 1.00 92.25 93 ALA A C 1
ATOM 782 O O . ALA A 1 93 ? -10.167 7.313 7.923 1.00 92.25 93 ALA A O 1
ATOM 783 N N . PRO A 1 94 ? -9.538 7.119 5.761 1.00 94.06 94 PRO A N 1
ATOM 784 C CA . PRO A 1 94 ? -8.333 7.928 5.921 1.00 94.06 94 PRO A CA 1
ATOM 785 C C . PRO A 1 94 ? -8.693 9.409 6.114 1.00 94.06 94 PRO A C 1
ATOM 787 O O . PRO A 1 94 ? -9.812 9.841 5.825 1.00 94.06 94 PRO A O 1
ATOM 790 N N . PHE A 1 95 ? -7.728 10.216 6.557 1.00 96.06 95 PHE A N 1
ATOM 791 C CA . PHE A 1 95 ? -7.874 11.670 6.500 1.00 96.06 95 PHE A CA 1
ATOM 792 C C . PHE A 1 95 ? -8.054 12.126 5.044 1.00 96.06 95 PHE A C 1
ATOM 794 O O . PHE A 1 95 ? -7.545 11.505 4.111 1.00 96.06 95 PHE A O 1
ATOM 801 N N . ALA A 1 96 ? -8.756 13.245 4.844 1.00 92.94 96 ALA A N 1
ATOM 802 C CA . ALA A 1 96 ? -9.083 13.751 3.507 1.00 92.94 96 ALA A CA 1
ATOM 803 C C . ALA A 1 96 ? -7.844 14.079 2.650 1.00 92.94 96 ALA A C 1
ATOM 805 O O . ALA A 1 96 ? -7.890 13.981 1.423 1.00 92.94 96 ALA A O 1
ATOM 806 N N . SER A 1 97 ? -6.749 14.484 3.296 1.00 92.50 97 SER A N 1
ATOM 807 C CA . SER A 1 97 ? -5.442 14.681 2.674 1.00 92.50 97 SER A CA 1
ATOM 808 C C . SER A 1 97 ? -4.324 14.609 3.713 1.00 92.50 97 SER A C 1
ATOM 810 O O . SER A 1 97 ? -4.572 14.722 4.919 1.00 92.50 97 SER A O 1
ATOM 812 N N . MET A 1 98 ? -3.081 14.521 3.236 1.00 93.75 98 MET A N 1
ATOM 813 C CA . MET A 1 98 ? -1.878 14.639 4.067 1.00 93.75 98 MET A CA 1
ATOM 814 C C . MET A 1 98 ? -1.874 15.903 4.937 1.00 93.75 98 MET A C 1
ATOM 816 O O . MET A 1 98 ? -1.564 15.826 6.120 1.00 93.75 98 MET A O 1
ATOM 820 N N . SER A 1 99 ? -2.309 17.050 4.408 1.00 94.50 99 SER A N 1
ATOM 821 C CA . SER A 1 99 ? -2.366 18.302 5.178 1.00 94.50 99 SER A CA 1
ATOM 822 C C . SER A 1 99 ? -3.373 18.249 6.333 1.00 94.50 99 SER A C 1
ATOM 824 O O . SER A 1 99 ? -3.110 18.798 7.400 1.00 94.50 99 SER A O 1
ATOM 826 N N . HIS A 1 100 ? -4.515 17.573 6.155 1.00 95.62 100 HIS A N 1
ATOM 827 C CA . HIS A 1 100 ? -5.487 17.384 7.240 1.00 95.62 100 HIS A CA 1
ATOM 828 C C . HIS A 1 100 ? -4.931 16.464 8.330 1.00 95.62 100 HIS A C 1
ATOM 830 O O . HIS A 1 100 ? -5.124 16.734 9.514 1.00 95.62 100 HIS A O 1
ATOM 836 N N . MET A 1 101 ? -4.213 15.411 7.934 1.00 96.94 101 MET A N 1
ATOM 837 C CA . MET A 1 101 ? -3.517 14.520 8.862 1.00 96.94 101 MET A CA 1
ATOM 838 C C . MET A 1 101 ? -2.433 15.269 9.652 1.00 96.94 101 MET A C 1
ATOM 840 O O . MET A 1 101 ? -2.382 15.167 10.874 1.00 96.94 101 MET A O 1
ATOM 844 N N . GLU A 1 102 ? -1.600 16.071 8.987 1.00 95.12 102 GLU A N 1
ATOM 845 C CA . GLU A 1 102 ? -0.566 16.888 9.638 1.00 95.12 102 GLU A CA 1
ATOM 846 C C . GLU A 1 102 ? -1.174 17.917 10.603 1.00 95.12 102 GLU A C 1
ATOM 848 O O . GLU A 1 102 ? -0.698 18.079 11.729 1.00 95.12 102 GLU A O 1
ATOM 853 N N . HIS A 1 103 ? -2.268 18.572 10.202 1.00 94.69 103 HIS A N 1
ATOM 854 C CA . HIS A 1 103 ? -3.011 19.487 11.067 1.00 94.69 103 HIS A CA 1
ATOM 855 C C . HIS A 1 103 ? -3.586 18.773 12.298 1.00 94.69 103 HIS A C 1
ATOM 857 O O . HIS A 1 103 ? -3.512 19.306 13.404 1.00 94.69 103 HIS A O 1
ATOM 863 N N . PHE A 1 104 ? -4.132 17.565 12.127 1.00 95.19 104 PHE A N 1
ATOM 864 C CA . PHE A 1 104 ? -4.598 16.732 13.236 1.00 95.19 104 PHE A CA 1
ATOM 865 C C . PHE A 1 104 ? -3.456 16.403 14.207 1.00 95.19 104 PHE A C 1
ATOM 867 O O . PHE A 1 104 ? -3.583 16.665 15.399 1.00 95.19 104 PHE A O 1
ATOM 874 N N . ILE A 1 105 ? -2.314 15.921 13.705 1.00 94.75 105 ILE A N 1
ATOM 875 C CA . ILE A 1 105 ? -1.144 15.560 14.525 1.00 94.75 105 ILE A CA 1
ATOM 876 C C . ILE A 1 105 ? -0.620 16.759 15.321 1.00 94.75 105 ILE A C 1
ATOM 878 O O . ILE A 1 105 ? -0.230 16.613 16.480 1.00 94.75 105 ILE A O 1
ATOM 882 N N . LYS A 1 106 ? -0.611 17.949 14.712 1.00 91.88 106 LYS A N 1
ATOM 883 C CA . LYS A 1 106 ? -0.122 19.173 15.354 1.00 91.88 106 LYS A CA 1
ATOM 884 C C . LYS A 1 106 ? -1.051 19.676 16.459 1.00 91.88 106 LYS A C 1
ATOM 886 O O . LYS A 1 106 ? -0.566 20.199 17.457 1.00 91.88 106 LYS A O 1
ATOM 891 N N . ASN A 1 107 ? -2.362 19.542 16.267 1.00 92.38 107 ASN A N 1
ATOM 892 C CA . ASN A 1 107 ? -3.371 20.155 17.133 1.00 92.38 107 ASN A CA 1
ATOM 893 C C . ASN A 1 107 ? -4.060 19.166 18.079 1.00 92.38 107 ASN A C 1
ATOM 895 O O . ASN A 1 107 ? -4.973 19.564 18.803 1.00 92.38 107 ASN A O 1
ATOM 899 N N . ILE A 1 108 ? -3.659 17.892 18.072 1.00 93.00 108 ILE A N 1
ATOM 900 C CA . ILE A 1 108 ? -4.226 16.891 18.971 1.00 93.00 108 ILE A CA 1
ATOM 901 C C . ILE A 1 108 ? -4.016 17.307 20.431 1.00 93.00 108 ILE A C 1
ATOM 903 O O . ILE A 1 108 ? -2.935 17.743 20.834 1.00 93.00 108 ILE A O 1
ATOM 907 N N . GLN A 1 109 ? -5.070 17.164 21.225 1.00 89.62 109 GLN A N 1
ATOM 908 C CA . GLN A 1 109 ? -5.059 17.461 22.651 1.00 89.62 109 GLN A CA 1
ATOM 909 C C . GLN A 1 109 ? -5.165 16.170 23.452 1.00 89.62 109 GLN A C 1
ATOM 911 O O . GLN A 1 109 ? -5.765 15.194 23.000 1.00 89.62 109 GLN A O 1
ATOM 916 N N . ILE A 1 110 ? -4.605 16.184 24.662 1.00 88.94 110 ILE A N 1
ATOM 917 C CA . ILE A 1 110 ? -4.741 15.074 25.604 1.00 88.94 110 ILE A CA 1
ATOM 918 C C . ILE A 1 110 ? -6.227 14.903 25.916 1.00 88.94 110 ILE A C 1
ATOM 920 O O . ILE A 1 110 ? -6.870 15.785 26.483 1.00 88.94 110 ILE A O 1
ATOM 924 N N . SER A 1 111 ? -6.772 13.751 25.542 1.00 86.75 111 SER A N 1
ATOM 925 C CA . SER A 1 111 ? -8.163 13.397 25.792 1.00 86.75 111 SER A CA 1
ATOM 926 C C . SER A 1 111 ? -8.249 11.930 26.175 1.00 86.75 111 SER A C 1
ATOM 928 O O . SER A 1 111 ? -7.794 11.055 25.437 1.00 86.75 111 SER A O 1
ATOM 930 N N . THR A 1 112 ? -8.828 11.659 27.345 1.00 90.06 112 THR A N 1
ATOM 931 C CA . THR A 1 112 ? -9.077 10.300 27.838 1.00 90.06 112 THR A CA 1
ATOM 932 C C . THR A 1 112 ? -10.528 10.190 28.269 1.00 90.06 112 THR A C 1
ATOM 934 O O . THR A 1 112 ? -10.926 10.741 29.303 1.00 90.06 112 THR A O 1
ATOM 937 N N . GLY A 1 113 ? -11.307 9.468 27.462 1.00 86.25 113 GLY A N 1
ATOM 938 C CA . GLY A 1 113 ? -12.714 9.201 27.733 1.00 86.25 113 GLY A CA 1
ATOM 939 C C . GLY A 1 113 ? -12.905 8.454 29.051 1.00 86.25 113 GLY A C 1
ATOM 940 O O . GLY A 1 113 ? -12.035 7.701 29.492 1.00 86.25 113 GLY A O 1
ATOM 941 N N . HIS A 1 114 ? -14.041 8.686 29.703 1.00 89.00 114 HIS A N 1
ATOM 942 C CA . HIS A 1 114 ? -14.468 7.825 30.799 1.00 89.00 114 HIS A CA 1
ATOM 943 C C . HIS A 1 114 ? -14.990 6.506 30.220 1.00 89.00 114 HIS A C 1
ATOM 945 O O . HIS A 1 114 ? -15.685 6.516 29.206 1.00 89.00 114 HIS A O 1
ATOM 951 N N . LEU A 1 115 ? -14.625 5.391 30.848 1.00 89.50 115 LEU A N 1
ATOM 952 C CA . LEU A 1 115 ? -15.124 4.067 30.501 1.00 89.50 115 LEU A CA 1
ATOM 953 C C . LEU A 1 115 ? -15.929 3.519 31.667 1.00 89.50 115 LEU A C 1
ATOM 955 O O . LEU A 1 115 ? -15.463 3.558 32.809 1.00 89.50 115 LEU A O 1
ATOM 959 N N . GLU A 1 116 ? -17.082 2.949 31.342 1.00 88.44 116 GLU A N 1
ATOM 960 C CA . GLU A 1 116 ? -17.875 2.166 32.278 1.00 88.44 116 GLU A CA 1
ATOM 961 C C . GLU A 1 116 ? -17.098 0.933 32.744 1.00 88.44 116 GLU A C 1
ATOM 963 O O . GLU A 1 116 ? -16.310 0.347 31.994 1.00 88.44 116 GLU A O 1
ATOM 968 N N . THR A 1 117 ? -17.349 0.495 33.980 1.00 89.12 117 THR A N 1
ATOM 969 C CA . THR A 1 117 ? -16.673 -0.664 34.592 1.00 89.12 117 THR A CA 1
ATOM 970 C C . THR A 1 117 ? -16.764 -1.912 33.715 1.00 89.12 117 THR A C 1
ATOM 972 O O . THR A 1 117 ? -15.799 -2.663 33.591 1.00 89.12 117 THR A O 1
ATOM 975 N N . PHE A 1 118 ? -17.907 -2.101 33.051 1.00 89.94 118 PHE A N 1
ATOM 976 C CA . PHE A 1 118 ? -18.127 -3.215 32.139 1.00 89.94 118 PHE A CA 1
ATOM 977 C C . PHE A 1 118 ? -17.217 -3.179 30.903 1.00 89.94 118 PHE A C 1
ATOM 979 O O . PHE A 1 118 ? -16.709 -4.221 30.495 1.00 89.94 118 PHE A O 1
ATOM 986 N N . SER A 1 119 ? -16.965 -2.006 30.318 1.00 90.19 119 SER A N 1
ATOM 987 C CA . SER A 1 119 ? -16.089 -1.873 29.146 1.00 90.19 119 SER A CA 1
ATOM 988 C C . SER A 1 119 ? -14.627 -2.146 29.486 1.00 90.19 119 SER A C 1
ATOM 990 O O . SER A 1 119 ? -13.895 -2.711 28.677 1.00 90.19 119 SER A O 1
ATOM 992 N N . LYS A 1 120 ? -14.205 -1.800 30.706 1.00 89.75 120 LYS A N 1
ATOM 993 C CA . LYS A 1 120 ? -12.819 -1.981 31.166 1.00 89.75 120 LYS A CA 1
ATOM 994 C C . LYS A 1 120 ? -12.393 -3.448 31.247 1.00 89.75 120 LYS A C 1
ATOM 996 O O . LYS A 1 120 ? -11.226 -3.754 31.034 1.00 89.75 120 LYS A O 1
ATOM 1001 N N . ILE A 1 121 ? -13.329 -4.351 31.545 1.00 89.88 121 ILE A N 1
ATOM 1002 C CA . ILE A 1 121 ? -13.047 -5.787 31.702 1.00 89.88 121 ILE A CA 1
ATOM 1003 C C . ILE A 1 121 ? -13.092 -6.565 30.378 1.00 89.88 121 ILE A C 1
ATOM 1005 O O . ILE A 1 121 ? -12.828 -7.768 30.362 1.00 89.88 121 ILE A O 1
ATOM 1009 N N . GLN A 1 122 ? -13.432 -5.907 29.266 1.00 91.81 122 GLN A N 1
ATOM 1010 C CA . GLN A 1 122 ? -13.532 -6.564 27.966 1.00 91.81 122 GLN A CA 1
ATOM 1011 C C . GLN A 1 122 ? -12.153 -6.938 27.423 1.00 91.81 122 GLN A C 1
ATOM 1013 O O . GLN A 1 122 ? -11.174 -6.196 27.540 1.00 91.81 122 GLN A O 1
ATOM 1018 N N . THR A 1 123 ? -12.082 -8.106 26.789 1.00 89.56 123 THR A N 1
ATOM 1019 C CA . THR A 1 123 ? -10.844 -8.647 26.221 1.00 89.56 123 THR A CA 1
ATOM 1020 C C . THR A 1 123 ? -11.083 -9.209 24.825 1.00 89.56 123 THR A C 1
ATOM 1022 O O . THR A 1 123 ? -12.188 -9.617 24.469 1.00 89.56 123 THR A O 1
ATOM 1025 N N . LEU A 1 124 ? -10.031 -9.202 24.006 1.00 89.00 124 LEU A N 1
ATOM 1026 C CA . LEU A 1 124 ? -10.060 -9.814 22.683 1.00 89.00 124 LEU A CA 1
ATOM 1027 C C . LEU A 1 124 ? -9.938 -11.331 22.797 1.00 89.00 124 LEU A C 1
ATOM 1029 O O . LEU A 1 124 ? -9.180 -11.851 23.616 1.00 89.00 124 LEU A O 1
ATOM 1033 N N . HIS A 1 125 ? -10.609 -12.043 21.894 1.00 86.06 125 HIS A N 1
ATOM 1034 C CA . HIS A 1 125 ? -10.406 -13.477 21.752 1.00 86.06 125 HIS A CA 1
ATOM 1035 C C . HIS A 1 125 ? -8.948 -13.790 21.370 1.00 86.06 125 HIS A C 1
ATOM 1037 O O . HIS A 1 125 ? -8.325 -13.087 20.570 1.00 86.06 125 HIS A O 1
ATOM 1043 N N . GLN A 1 126 ? -8.403 -14.884 21.904 1.00 85.38 126 GLN A N 1
ATOM 1044 C CA . GLN A 1 126 ? -6.979 -15.216 21.788 1.00 85.38 126 GLN A CA 1
ATOM 1045 C C . GLN A 1 126 ? -6.491 -15.373 20.339 1.00 85.38 126 GLN A C 1
ATOM 1047 O O . GLN A 1 126 ? -5.339 -15.056 20.039 1.00 85.38 126 GLN A O 1
ATOM 1052 N N . SER A 1 127 ? -7.362 -15.818 19.428 1.00 85.38 127 SER A N 1
ATOM 1053 C CA . SER A 1 127 ? -7.036 -15.916 17.998 1.00 85.38 127 SER A CA 1
ATOM 1054 C C . SER A 1 127 ? -6.749 -14.553 17.359 1.00 85.38 127 SER A C 1
ATOM 1056 O O . SER A 1 127 ? -5.885 -14.470 16.490 1.00 85.38 127 SER A O 1
ATOM 1058 N N . CYS A 1 128 ? -7.402 -13.479 17.815 1.00 86.62 128 CYS A N 1
ATOM 1059 C CA . CYS A 1 128 ? -7.170 -12.121 17.319 1.00 86.62 128 CYS A CA 1
ATOM 1060 C C . CYS A 1 128 ? -5.783 -11.601 17.719 1.00 86.62 128 CYS A C 1
ATOM 1062 O O . CYS A 1 128 ? -5.172 -10.824 16.992 1.00 86.62 128 CYS A O 1
ATOM 1064 N N . LEU A 1 129 ? -5.268 -12.049 18.866 1.00 88.00 129 LEU A N 1
ATOM 1065 C CA . LEU A 1 129 ? -4.005 -11.572 19.433 1.00 88.00 129 LEU A CA 1
ATOM 1066 C C . LEU A 1 129 ? -2.768 -12.172 18.759 1.00 88.00 129 LEU A C 1
ATOM 1068 O O . LEU A 1 129 ? -1.676 -11.626 18.901 1.00 88.00 129 LEU A O 1
ATOM 1072 N N . VAL A 1 130 ? -2.911 -13.272 18.010 1.00 89.38 130 VAL A N 1
ATOM 1073 C CA . VAL A 1 130 ? -1.785 -13.951 17.339 1.00 89.38 130 VAL A CA 1
ATOM 1074 C C . VAL A 1 130 ? -1.009 -12.985 16.442 1.00 89.38 130 VAL A C 1
ATOM 1076 O O . VAL A 1 130 ? 0.219 -12.986 16.460 1.00 89.38 130 VAL A O 1
ATOM 1079 N N . ALA A 1 131 ? -1.717 -12.116 15.718 1.00 89.81 131 ALA A N 1
ATOM 1080 C CA . ALA A 1 131 ? -1.116 -11.146 14.810 1.00 89.81 131 ALA A CA 1
ATOM 1081 C C . ALA A 1 131 ? -0.342 -10.014 15.509 1.00 89.81 131 ALA A C 1
ATOM 1083 O O . ALA A 1 131 ? 0.406 -9.308 14.845 1.00 89.81 131 ALA A O 1
ATOM 1084 N N . TYR A 1 132 ? -0.493 -9.844 16.825 1.00 90.81 132 TYR A N 1
ATOM 1085 C CA . TYR A 1 132 ? 0.103 -8.744 17.593 1.00 90.81 132 TYR A CA 1
ATOM 1086 C C . TYR A 1 132 ? 1.208 -9.203 18.549 1.00 90.81 132 TYR A C 1
ATOM 1088 O O . TYR A 1 132 ? 1.760 -8.390 19.280 1.00 90.81 132 TYR A O 1
ATOM 1096 N N . ARG A 1 133 ? 1.568 -10.494 18.534 1.00 86.75 133 ARG A N 1
ATOM 1097 C CA . ARG A 1 133 ? 2.654 -11.032 19.373 1.00 86.75 133 ARG A CA 1
ATOM 1098 C C . ARG A 1 133 ? 4.037 -10.523 18.974 1.00 86.75 133 ARG A C 1
ATOM 1100 O O . ARG A 1 133 ? 4.899 -10.398 19.829 1.00 86.75 133 ARG A O 1
ATOM 1107 N N . GLU A 1 134 ? 4.239 -10.249 17.689 1.00 82.31 134 GLU A N 1
ATOM 1108 C CA . GLU A 1 134 ? 5.505 -9.738 17.140 1.00 82.31 134 GLU A CA 1
ATOM 1109 C C . GLU A 1 134 ? 5.414 -8.224 16.890 1.00 82.31 134 GLU A C 1
ATOM 1111 O O . GLU A 1 134 ? 5.720 -7.759 15.795 1.00 82.31 134 GLU A O 1
ATOM 1116 N N . ILE A 1 135 ? 4.854 -7.471 17.836 1.00 84.50 135 ILE A N 1
ATOM 1117 C CA . ILE A 1 135 ? 4.812 -6.008 17.736 1.00 84.50 135 ILE A CA 1
ATOM 1118 C C . ILE A 1 135 ? 6.202 -5.425 18.016 1.00 84.50 135 ILE A C 1
ATOM 1120 O O . ILE A 1 135 ? 6.996 -6.028 18.736 1.00 84.50 135 ILE A O 1
ATOM 1124 N N . GLU A 1 136 ? 6.505 -4.266 17.442 1.00 83.62 136 GLU A N 1
ATOM 1125 C CA . GLU A 1 136 ? 7.820 -3.645 17.607 1.00 83.62 136 GLU A CA 1
ATOM 1126 C C . GLU A 1 136 ? 8.124 -3.208 19.049 1.00 83.62 136 GLU A C 1
ATOM 1128 O O . GLU A 1 136 ? 7.301 -2.568 19.711 1.00 83.62 136 GLU A O 1
ATOM 1133 N N . ASP A 1 137 ? 9.359 -3.471 19.489 1.00 87.56 137 ASP A N 1
ATOM 1134 C CA . ASP A 1 137 ? 9.847 -3.122 20.830 1.00 87.56 137 ASP A CA 1
ATOM 1135 C C . ASP A 1 137 ? 9.720 -1.623 21.125 1.00 87.56 137 ASP A C 1
ATOM 1137 O O . ASP A 1 137 ? 9.301 -1.246 22.215 1.00 87.56 137 ASP A O 1
ATOM 1141 N N . ASP A 1 138 ? 10.003 -0.762 20.143 1.00 89.44 138 ASP A N 1
ATOM 1142 C CA . ASP A 1 138 ? 9.882 0.695 20.277 1.00 89.44 138 ASP A CA 1
ATOM 1143 C C . ASP A 1 138 ? 8.462 1.130 20.679 1.00 89.44 138 ASP A C 1
ATOM 1145 O O . ASP A 1 138 ? 8.284 2.034 21.497 1.00 89.44 138 ASP A O 1
ATOM 1149 N N . LEU A 1 139 ? 7.440 0.484 20.109 1.00 91.56 139 LEU A N 1
ATOM 1150 C CA . LEU A 1 139 ? 6.042 0.788 20.399 1.00 91.56 139 LEU A CA 1
ATOM 1151 C C . LEU A 1 139 ? 5.668 0.301 21.804 1.00 91.56 139 LEU A C 1
ATOM 1153 O O . LEU A 1 139 ? 4.982 1.014 22.538 1.00 91.56 139 LEU A O 1
ATOM 1157 N N . LEU A 1 140 ? 6.155 -0.876 22.211 1.00 91.00 140 LEU A N 1
ATOM 1158 C CA . LEU A 1 140 ? 5.973 -1.393 23.573 1.00 91.00 140 LEU A CA 1
ATOM 1159 C C . LEU A 1 140 ? 6.661 -0.515 24.621 1.00 91.00 140 LEU A C 1
ATOM 1161 O O . LEU A 1 140 ? 6.069 -0.223 25.662 1.00 91.00 140 LEU A O 1
ATOM 1165 N N . MET A 1 141 ? 7.885 -0.067 24.342 1.00 91.12 141 MET A N 1
ATOM 1166 C CA . MET A 1 141 ? 8.612 0.869 25.195 1.00 91.12 141 MET A CA 1
ATOM 1167 C C . MET A 1 141 ? 7.823 2.167 25.355 1.00 91.12 141 MET A C 1
ATOM 1169 O O . MET A 1 141 ? 7.662 2.648 26.475 1.00 91.12 141 MET A O 1
ATOM 1173 N N . GLU A 1 142 ? 7.254 2.702 24.276 1.00 91.81 142 GLU A N 1
ATOM 1174 C CA . GLU A 1 142 ? 6.446 3.916 24.359 1.00 91.81 142 GLU A CA 1
ATOM 1175 C C . GLU A 1 142 ? 5.143 3.719 25.154 1.00 91.81 142 GLU A C 1
ATOM 1177 O O . GLU A 1 142 ? 4.780 4.577 25.964 1.00 91.81 142 GLU A O 1
ATOM 1182 N N . LEU A 1 143 ? 4.459 2.581 24.976 1.00 91.75 143 LEU A N 1
ATOM 1183 C CA . LEU A 1 143 ? 3.283 2.211 25.775 1.00 91.75 143 LEU A CA 1
ATOM 1184 C C . LEU A 1 143 ? 3.615 2.102 27.267 1.00 91.75 143 LEU A C 1
ATOM 1186 O O . LEU A 1 143 ? 2.805 2.494 28.105 1.00 91.75 143 LEU A O 1
ATOM 1190 N N . SER A 1 144 ? 4.806 1.603 27.611 1.00 91.44 144 SER A N 1
ATOM 1191 C CA . SER A 1 144 ? 5.229 1.439 29.008 1.00 91.44 144 SER A CA 1
ATOM 1192 C C . SER A 1 144 ? 5.382 2.764 29.765 1.00 91.44 144 SER A C 1
ATOM 1194 O O . SER A 1 144 ? 5.278 2.783 30.991 1.00 91.44 144 SER A O 1
ATOM 1196 N N . LYS A 1 145 ? 5.559 3.882 29.044 1.00 92.44 145 LYS A N 1
ATOM 1197 C CA . LYS A 1 145 ? 5.618 5.233 29.624 1.00 92.44 145 LYS A CA 1
ATOM 1198 C C . LYS A 1 145 ? 4.258 5.739 30.119 1.00 92.44 145 LYS A C 1
ATOM 1200 O O . LYS A 1 145 ? 4.218 6.696 30.887 1.00 92.44 145 LYS A O 1
ATOM 1205 N N . VAL A 1 146 ? 3.147 5.125 29.701 1.00 91.75 146 VAL A N 1
ATOM 1206 C CA . VAL A 1 146 ? 1.799 5.510 30.147 1.00 91.75 146 VAL A CA 1
ATOM 1207 C C . VAL A 1 146 ? 1.607 5.084 31.599 1.00 91.75 146 VAL A C 1
ATOM 1209 O O . VAL A 1 146 ? 1.360 3.917 31.910 1.00 91.75 146 VAL A O 1
ATOM 1212 N N . THR A 1 147 ? 1.691 6.033 32.523 1.00 88.06 147 THR A N 1
ATOM 1213 C CA . THR A 1 147 ? 1.644 5.751 33.965 1.00 88.06 147 THR A CA 1
ATOM 1214 C C . THR A 1 147 ? 0.218 5.710 34.505 1.00 88.06 147 THR A C 1
ATOM 1216 O O . THR A 1 147 ? -0.062 4.906 35.393 1.00 88.06 147 THR A O 1
ATOM 1219 N N . THR A 1 148 ? -0.698 6.493 33.935 1.00 91.56 148 THR A N 1
ATOM 1220 C CA . THR A 1 148 ? -2.074 6.636 34.430 1.00 91.56 148 THR A CA 1
ATOM 1221 C C . THR A 1 148 ? -2.938 5.411 34.113 1.00 91.56 148 THR A C 1
ATOM 1223 O O . THR A 1 148 ? -3.178 5.107 32.945 1.00 91.56 148 THR A O 1
ATOM 1226 N N . GLU A 1 149 ? -3.497 4.758 35.138 1.00 91.88 149 GLU A N 1
ATOM 1227 C CA . GLU A 1 149 ? -4.382 3.585 34.991 1.00 91.88 149 GLU A CA 1
ATOM 1228 C C . GLU A 1 149 ? -5.570 3.862 34.060 1.00 91.88 149 GLU A C 1
ATOM 1230 O O . GLU A 1 149 ? -5.766 3.144 33.083 1.00 91.88 149 GLU A O 1
ATOM 1235 N N . LYS A 1 150 ? -6.273 4.985 34.268 1.00 93.56 150 LYS A N 1
ATOM 1236 C CA . LYS A 1 150 ? -7.384 5.427 33.406 1.00 93.56 150 LYS A CA 1
ATOM 1237 C C . LYS A 1 150 ? -6.994 5.480 31.921 1.00 93.56 150 LYS A C 1
ATOM 1239 O O . LYS A 1 150 ? -7.796 5.126 31.058 1.00 93.56 150 LYS A O 1
ATOM 1244 N N . ARG A 1 151 ? -5.775 5.934 31.605 1.00 94.19 151 ARG A N 1
ATOM 1245 C CA . ARG A 1 151 ? -5.292 6.009 30.219 1.00 94.19 151 ARG A CA 1
ATOM 1246 C C . ARG A 1 151 ? -4.996 4.621 29.664 1.00 94.19 151 ARG A C 1
ATOM 1248 O O . ARG A 1 151 ? -5.358 4.351 28.523 1.00 94.19 151 ARG A O 1
ATOM 1255 N N . ARG A 1 152 ? -4.397 3.732 30.462 1.00 93.19 152 ARG A N 1
ATOM 1256 C CA . ARG A 1 152 ? -4.139 2.340 30.058 1.00 93.19 152 ARG A CA 1
ATOM 1257 C C . ARG A 1 152 ? -5.436 1.592 29.756 1.00 93.19 152 ARG A C 1
ATOM 1259 O O . ARG A 1 152 ? -5.537 0.993 28.690 1.00 93.19 152 ARG A O 1
ATOM 1266 N N . GLU A 1 153 ? -6.432 1.689 30.637 1.00 94.38 153 GLU A N 1
ATOM 1267 C CA . GLU A 1 153 ? -7.764 1.100 30.429 1.00 94.38 153 GLU A CA 1
ATOM 1268 C C . GLU A 1 153 ? -8.403 1.625 29.135 1.00 94.38 153 GLU A C 1
ATOM 1270 O O . GLU A 1 153 ? -8.903 0.855 28.314 1.00 94.38 153 GLU A O 1
ATOM 1275 N N . PHE A 1 154 ? -8.326 2.943 28.911 1.00 95.50 154 PHE A N 1
ATOM 1276 C CA . PHE A 1 154 ? -8.816 3.567 27.685 1.00 95.50 154 PHE A CA 1
ATOM 1277 C C . PHE A 1 154 ? -8.112 3.037 26.433 1.00 95.50 154 PHE A C 1
ATOM 1279 O O . PHE A 1 154 ? -8.775 2.699 25.453 1.00 95.50 154 PHE A O 1
ATOM 1286 N N . LEU A 1 155 ? -6.782 2.945 26.452 1.00 95.31 155 LEU A N 1
ATOM 1287 C CA . LEU A 1 155 ? -5.992 2.451 25.325 1.00 95.31 155 LEU A CA 1
ATOM 1288 C C . LEU A 1 155 ? -6.256 0.968 25.044 1.00 95.31 155 LEU A C 1
ATOM 1290 O O . LEU A 1 155 ? -6.382 0.596 23.880 1.00 95.31 155 LEU A O 1
ATOM 1294 N N . GLN A 1 156 ? -6.402 0.138 26.080 1.00 94.31 156 GLN A N 1
ATOM 1295 C CA . GLN A 1 156 ? -6.771 -1.271 25.937 1.00 94.31 156 GLN A CA 1
ATOM 1296 C C . GLN A 1 156 ? -8.127 -1.416 25.240 1.00 94.31 156 GLN A C 1
ATOM 1298 O O . GLN A 1 156 ? -8.255 -2.170 24.274 1.00 94.31 156 GLN A O 1
ATOM 1303 N N . PHE A 1 157 ? -9.132 -0.662 25.687 1.00 95.38 157 PHE A N 1
ATOM 1304 C CA . PHE A 1 157 ? -10.455 -0.698 25.073 1.00 95.38 157 PHE A CA 1
ATOM 1305 C C . PHE A 1 157 ? -10.450 -0.116 23.651 1.00 95.38 157 PHE A C 1
ATOM 1307 O O . PHE A 1 157 ? -11.078 -0.662 22.745 1.00 95.38 157 PHE A O 1
ATOM 1314 N N . ASN A 1 158 ? -9.695 0.961 23.415 1.00 95.50 158 ASN A N 1
ATOM 1315 C CA . ASN A 1 158 ? -9.506 1.548 22.088 1.00 95.50 158 ASN A CA 1
ATOM 1316 C C . ASN A 1 158 ? -8.857 0.556 21.108 1.00 95.50 158 ASN A C 1
ATOM 1318 O O . ASN A 1 158 ? -9.315 0.434 19.972 1.00 95.50 158 ASN A O 1
ATOM 1322 N N . PHE A 1 159 ? -7.851 -0.195 21.561 1.00 95.62 159 PHE A N 1
ATOM 1323 C CA . PHE A 1 159 ? -7.233 -1.269 20.789 1.00 95.62 159 PHE A CA 1
ATOM 1324 C C . PHE A 1 159 ? -8.234 -2.383 20.470 1.00 95.62 159 PHE A C 1
ATOM 1326 O O . PHE A 1 159 ? -8.338 -2.809 19.322 1.00 95.62 159 PHE A O 1
ATOM 1333 N N . LEU A 1 160 ? -9.023 -2.811 21.460 1.00 95.31 160 LEU A N 1
ATOM 1334 C CA . LEU A 1 160 ? -10.075 -3.809 21.272 1.00 95.31 160 LEU A CA 1
ATOM 1335 C C . LEU A 1 160 ? -11.083 -3.366 20.201 1.00 95.31 160 LEU A C 1
ATOM 1337 O O . LEU A 1 160 ? -11.374 -4.134 19.282 1.00 95.31 160 LEU A O 1
ATOM 1341 N N . LYS A 1 161 ? -11.546 -2.109 20.260 1.00 94.75 161 LYS A N 1
ATOM 1342 C CA . LYS A 1 161 ? -12.435 -1.522 19.243 1.00 94.75 161 LYS A CA 1
ATOM 1343 C C . LYS A 1 161 ? -11.803 -1.507 17.858 1.00 94.75 161 LYS A C 1
ATOM 1345 O O . LYS A 1 161 ? -12.478 -1.834 16.886 1.00 94.75 161 LYS A O 1
ATOM 1350 N N . LEU A 1 162 ? -10.524 -1.144 17.757 1.00 96.19 162 LEU A N 1
ATOM 1351 C CA . LEU A 1 162 ? -9.807 -1.142 16.485 1.00 96.19 162 LEU A CA 1
ATOM 1352 C C . LEU A 1 162 ? -9.741 -2.546 15.879 1.00 96.19 162 LEU A C 1
ATOM 1354 O O . LEU A 1 162 ? -10.061 -2.715 14.704 1.00 96.19 162 LEU A O 1
ATOM 1358 N N . VAL A 1 163 ? -9.355 -3.551 16.667 1.00 95.19 163 VAL A N 1
ATOM 1359 C CA . VAL A 1 163 ? -9.237 -4.936 16.191 1.00 95.19 163 VAL A CA 1
ATOM 1360 C C . VAL A 1 163 ? -10.597 -5.469 15.754 1.00 95.19 163 VAL A C 1
ATOM 1362 O O . VAL A 1 163 ? -10.727 -5.950 14.631 1.00 95.19 163 VAL A O 1
ATOM 1365 N N . ASN A 1 164 ? -11.629 -5.331 16.588 1.00 93.12 164 ASN A N 1
ATOM 1366 C CA . ASN A 1 164 ? -12.976 -5.778 16.237 1.00 93.12 164 ASN A CA 1
ATOM 1367 C C . ASN A 1 164 ? -13.515 -5.049 15.004 1.00 93.12 164 ASN A C 1
ATOM 1369 O O . ASN A 1 164 ? -14.029 -5.694 14.095 1.00 93.12 164 ASN A O 1
ATOM 1373 N N . GLY A 1 165 ? -13.339 -3.727 14.927 1.00 93.81 165 GLY A N 1
ATOM 1374 C CA . GLY A 1 165 ? -13.723 -2.940 13.756 1.00 93.81 165 GLY A CA 1
ATOM 1375 C C . GLY A 1 165 ? -13.006 -3.393 12.484 1.00 93.81 165 GLY A C 1
ATOM 1376 O O . GLY A 1 165 ? -13.637 -3.532 11.443 1.00 93.81 165 GLY A O 1
ATOM 1377 N N . SER A 1 166 ? -11.717 -3.713 12.580 1.00 94.31 166 SER A N 1
ATOM 1378 C CA . SER A 1 166 ? -10.915 -4.220 11.460 1.00 94.31 166 SER A CA 1
ATOM 1379 C C . SER A 1 166 ? -11.376 -5.585 10.972 1.00 94.31 166 SER A C 1
ATOM 1381 O O . SER A 1 166 ? -11.477 -5.819 9.767 1.00 94.31 166 SER A O 1
ATOM 1383 N N . LEU A 1 167 ? -11.714 -6.480 11.897 1.00 92.75 167 LEU A N 1
ATOM 1384 C CA . LEU A 1 167 ? -12.244 -7.796 11.563 1.00 92.75 167 LEU A CA 1
ATOM 1385 C C . LEU A 1 167 ? -13.651 -7.714 10.959 1.00 92.75 167 LEU A C 1
ATOM 1387 O O . LEU A 1 167 ? -13.925 -8.433 9.999 1.00 92.75 167 LEU A O 1
ATOM 1391 N N . SER A 1 168 ? -14.512 -6.835 11.483 1.00 90.62 168 SER A N 1
ATOM 1392 C CA . SER A 1 168 ? -15.851 -6.579 10.939 1.00 90.62 168 SER A CA 1
ATOM 1393 C C . SER A 1 168 ? -15.789 -5.986 9.532 1.00 90.62 168 SER A C 1
ATOM 1395 O O . SER A 1 168 ? -16.464 -6.487 8.639 1.00 90.62 168 SER A O 1
ATOM 1397 N N . PHE A 1 169 ? -14.948 -4.969 9.314 1.00 91.06 169 PHE A N 1
ATOM 1398 C CA . PHE A 1 169 ? -14.819 -4.288 8.021 1.00 91.06 169 PHE A CA 1
ATOM 1399 C C . PHE A 1 169 ? -14.391 -5.239 6.894 1.00 91.06 169 PHE A C 1
ATOM 1401 O O . PHE A 1 169 ? -14.866 -5.127 5.769 1.00 91.06 169 PHE A O 1
ATOM 1408 N N . ASN A 1 170 ? -13.510 -6.194 7.205 1.00 89.62 170 ASN A N 1
ATOM 1409 C CA . ASN A 1 170 ? -12.977 -7.157 6.241 1.00 89.62 170 ASN A CA 1
ATOM 1410 C C . ASN A 1 170 ? -13.746 -8.495 6.208 1.00 89.62 170 ASN A C 1
ATOM 1412 O O . ASN A 1 170 ? -13.242 -9.458 5.630 1.00 89.62 170 ASN A O 1
ATOM 1416 N N . ASP A 1 171 ? -14.903 -8.603 6.881 1.00 89.06 171 ASP A N 1
ATOM 1417 C CA . ASP A 1 171 ? -15.667 -9.856 7.046 1.00 89.06 171 ASP A CA 1
ATOM 1418 C C . ASP A 1 171 ? -14.816 -11.045 7.567 1.00 89.06 171 ASP A C 1
ATOM 1420 O O . ASP A 1 171 ? -15.126 -12.226 7.375 1.00 89.06 171 ASP A O 1
ATOM 1424 N N . ALA A 1 172 ? -13.727 -10.750 8.283 1.00 89.56 172 ALA A N 1
ATOM 1425 C CA . ALA A 1 172 ? -12.701 -11.729 8.636 1.00 89.56 172 ALA A CA 1
ATOM 1426 C C . ALA A 1 172 ? -13.192 -12.771 9.648 1.00 89.56 172 ALA A C 1
ATOM 1428 O O . ALA A 1 172 ? -12.713 -13.904 9.649 1.00 89.56 172 ALA A O 1
ATOM 1429 N N . LEU A 1 173 ? -14.174 -12.408 10.482 1.00 84.69 173 LEU A N 1
ATOM 1430 C CA . LEU A 1 173 ? -14.797 -13.324 11.442 1.00 84.69 173 LEU A CA 1
ATOM 1431 C C . LEU A 1 173 ? -15.500 -14.497 10.742 1.00 84.69 173 LEU A C 1
ATOM 1433 O O . LEU A 1 173 ? -15.461 -15.614 11.252 1.00 84.69 173 LEU A O 1
ATOM 1437 N N . LYS A 1 174 ? -16.092 -14.269 9.561 1.00 86.94 174 LYS A N 1
ATOM 1438 C CA . LYS A 1 174 ? -16.746 -15.320 8.761 1.00 86.94 174 LYS A CA 1
ATOM 1439 C C . LYS A 1 174 ? -15.729 -16.189 8.020 1.00 86.94 174 LYS A C 1
ATOM 1441 O O . LYS A 1 174 ? -15.951 -17.381 7.847 1.00 86.94 174 LYS A O 1
ATOM 1446 N N . ALA A 1 175 ? -14.613 -15.596 7.598 1.00 87.56 175 ALA A N 1
ATOM 1447 C CA . ALA A 1 175 ? -13.566 -16.266 6.824 1.00 87.56 175 ALA A CA 1
ATOM 1448 C C . ALA A 1 175 ? -12.592 -17.114 7.676 1.00 87.56 175 ALA A C 1
ATOM 1450 O O . ALA A 1 175 ? -11.765 -17.846 7.131 1.00 87.56 175 ALA A O 1
ATOM 1451 N N . GLY A 1 176 ? -12.686 -17.041 9.007 1.00 89.19 176 GLY A N 1
ATOM 1452 C CA . GLY A 1 176 ? -11.941 -17.889 9.939 1.00 89.19 176 GLY A CA 1
ATOM 1453 C C . GLY A 1 176 ? -10.552 -17.365 10.329 1.00 89.19 176 GLY A C 1
ATOM 1454 O O . GLY A 1 176 ? -10.113 -16.280 9.949 1.00 89.19 176 GLY A O 1
ATOM 1455 N N . VAL A 1 177 ? -9.830 -18.162 11.125 1.00 90.12 177 VAL A N 1
ATOM 1456 C CA . VAL A 1 177 ? -8.623 -17.735 11.868 1.00 90.12 177 VAL A CA 1
ATOM 1457 C C . VAL A 1 177 ? -7.492 -17.215 10.971 1.00 90.12 177 VAL A C 1
ATOM 1459 O O . VAL A 1 177 ? -6.788 -16.273 11.344 1.00 90.12 177 VAL A O 1
ATOM 1462 N N . VAL A 1 178 ? -7.311 -17.795 9.781 1.00 90.44 178 VAL A N 1
ATOM 1463 C CA . VAL A 1 178 ? -6.275 -17.359 8.829 1.00 90.44 178 VAL A CA 1
ATOM 1464 C C . VAL A 1 178 ? -6.559 -15.939 8.333 1.00 90.44 178 VAL A C 1
ATOM 1466 O O . VAL A 1 178 ? -5.663 -15.093 8.352 1.00 90.44 178 VAL A O 1
ATOM 1469 N N . ALA A 1 179 ? -7.811 -15.648 7.964 1.00 91.69 179 ALA A N 1
ATOM 1470 C CA . ALA A 1 179 ? -8.226 -14.313 7.542 1.00 91.69 179 ALA A CA 1
ATOM 1471 C C . ALA A 1 179 ? -8.098 -13.300 8.687 1.00 91.69 179 ALA A C 1
ATOM 1473 O O . ALA A 1 179 ? -7.557 -12.215 8.481 1.00 91.69 179 ALA A O 1
ATOM 1474 N N . MET A 1 180 ? -8.499 -13.681 9.905 1.00 92.56 180 MET A N 1
ATOM 1475 C CA . MET A 1 180 ? -8.328 -12.845 11.100 1.00 92.56 180 MET A CA 1
ATOM 1476 C C . MET A 1 180 ? -6.856 -12.502 11.353 1.00 92.56 180 MET A C 1
ATOM 1478 O O . MET A 1 180 ? -6.525 -11.357 11.650 1.00 92.56 180 MET A O 1
ATOM 1482 N N . THR A 1 181 ? -5.957 -13.476 11.190 1.00 92.81 181 THR A N 1
ATOM 1483 C CA . THR A 1 181 ? -4.515 -13.263 11.373 1.00 92.81 181 THR A CA 1
ATOM 1484 C C . THR A 1 181 ? -3.951 -12.330 10.302 1.00 92.81 181 THR A C 1
ATOM 1486 O O . THR A 1 181 ? -3.151 -11.453 10.621 1.00 92.81 181 THR A O 1
ATOM 1489 N N . ARG A 1 182 ? -4.372 -12.480 9.038 1.00 92.25 182 ARG A N 1
ATOM 1490 C CA . ARG A 1 182 ? -3.971 -11.585 7.941 1.00 92.25 182 ARG A CA 1
ATOM 1491 C C . ARG A 1 182 ? -4.415 -10.144 8.207 1.00 92.25 182 ARG A C 1
ATOM 1493 O O . ARG A 1 182 ? -3.570 -9.255 8.222 1.00 92.25 182 ARG A O 1
ATOM 1500 N N . VAL A 1 183 ? -5.697 -9.936 8.507 1.00 93.94 183 VAL A N 1
ATOM 1501 C CA . VAL A 1 183 ? -6.255 -8.605 8.808 1.00 93.94 183 VAL A CA 1
ATOM 1502 C C . VAL A 1 183 ? -5.605 -7.998 10.051 1.00 93.94 183 VAL A C 1
ATOM 1504 O O . VAL A 1 183 ? -5.297 -6.808 10.070 1.00 93.94 183 VAL A O 1
ATOM 1507 N N . GLY A 1 184 ? -5.315 -8.805 11.074 1.00 94.69 184 GLY A N 1
ATOM 1508 C CA . GLY A 1 184 ? -4.565 -8.354 12.245 1.00 94.69 184 GLY A CA 1
ATOM 1509 C C . GLY A 1 184 ? -3.156 -7.864 11.891 1.00 94.69 184 GLY A C 1
ATOM 1510 O O . GLY A 1 184 ? -2.740 -6.813 12.374 1.00 94.69 184 GLY A O 1
ATOM 1511 N N . LYS A 1 185 ? -2.434 -8.564 10.999 1.00 93.94 185 LYS A N 1
ATOM 1512 C CA . LYS A 1 185 ? -1.099 -8.145 10.530 1.00 93.94 185 LYS A CA 1
ATOM 1513 C C . LYS A 1 185 ? -1.154 -6.843 9.730 1.00 93.94 185 LYS A C 1
ATOM 1515 O O . LYS A 1 185 ? -0.298 -5.986 9.927 1.00 93.94 185 LYS A O 1
ATOM 1520 N N . GLU A 1 186 ? -2.160 -6.683 8.874 1.00 94.12 186 GLU A N 1
ATOM 1521 C CA . GLU A 1 186 ? -2.404 -5.452 8.107 1.00 94.12 186 GLU A CA 1
ATOM 1522 C C . GLU A 1 186 ? -2.748 -4.267 9.015 1.00 94.12 186 GLU A C 1
ATOM 1524 O O . GLU A 1 186 ? -2.213 -3.167 8.869 1.00 94.12 186 GLU A O 1
ATOM 1529 N N . THR A 1 187 ? -3.609 -4.501 10.003 1.00 95.62 187 THR A N 1
ATOM 1530 C CA . THR A 1 187 ? -3.983 -3.493 10.999 1.00 95.62 187 THR A CA 1
ATOM 1531 C C . THR A 1 187 ? -2.763 -3.080 11.817 1.00 95.62 187 THR A C 1
ATOM 1533 O O . THR A 1 187 ? -2.502 -1.890 11.984 1.00 95.62 187 THR A O 1
ATOM 1536 N N . ARG A 1 188 ? -1.964 -4.055 12.272 1.00 95.81 188 ARG A N 1
ATOM 1537 C CA . ARG A 1 188 ? -0.702 -3.812 12.977 1.00 95.81 188 ARG A CA 1
ATOM 1538 C C . ARG A 1 188 ? 0.272 -2.991 12.134 1.00 95.81 188 ARG A C 1
ATOM 1540 O O . ARG A 1 188 ? 0.813 -2.023 12.653 1.00 95.81 188 ARG A O 1
ATOM 1547 N N . SER A 1 189 ? 0.460 -3.320 10.852 1.00 95.38 189 SER A N 1
ATOM 1548 C CA . SER A 1 189 ? 1.406 -2.587 9.999 1.00 95.38 189 SER A CA 1
ATOM 1549 C C . SER A 1 189 ? 1.036 -1.110 9.858 1.00 95.38 189 SER A C 1
ATOM 1551 O O . SER A 1 189 ? 1.918 -0.257 9.854 1.00 95.38 189 SER A O 1
ATOM 1553 N N . PHE A 1 190 ? -0.262 -0.781 9.815 1.00 96.88 190 PHE A N 1
ATOM 1554 C CA . PHE A 1 190 ? -0.705 0.615 9.816 1.00 96.88 190 PHE A CA 1
ATOM 1555 C C . PHE A 1 190 ? -0.483 1.318 11.156 1.00 96.88 190 PHE A C 1
ATOM 1557 O O . PHE A 1 190 ? -0.064 2.473 11.154 1.00 96.88 190 PHE A O 1
ATOM 1564 N N . ILE A 1 191 ? -0.723 0.640 12.285 1.00 97.38 191 ILE A N 1
ATOM 1565 C CA . ILE A 1 191 ? -0.421 1.193 13.616 1.00 97.38 191 ILE A CA 1
ATOM 1566 C C . ILE A 1 191 ? 1.073 1.517 13.718 1.00 97.38 191 ILE A C 1
ATOM 1568 O O . ILE A 1 191 ? 1.427 2.629 14.097 1.00 97.38 191 ILE A O 1
ATOM 1572 N N . GLU A 1 192 ? 1.939 0.570 13.356 1.00 96.56 192 GLU A N 1
ATOM 1573 C CA . GLU A 1 192 ? 3.398 0.721 13.410 1.00 96.56 192 GLU A CA 1
ATOM 1574 C C . GLU A 1 192 ? 3.884 1.838 12.477 1.00 96.56 192 GLU A C 1
ATOM 1576 O O . GLU A 1 192 ? 4.648 2.705 12.901 1.00 96.56 192 GLU A O 1
ATOM 1581 N N . LEU A 1 193 ? 3.364 1.898 11.245 1.00 97.00 193 LEU A N 1
ATOM 1582 C CA . LEU A 1 193 ? 3.702 2.961 10.298 1.00 97.00 193 LEU A CA 1
ATOM 1583 C C . LEU A 1 193 ? 3.280 4.343 10.815 1.00 97.00 193 LEU A C 1
ATOM 1585 O O . LEU A 1 193 ? 4.046 5.304 10.713 1.00 97.00 193 LEU A O 1
ATOM 1589 N N . GLY A 1 194 ? 2.068 4.454 11.364 1.00 97.38 194 GLY A N 1
ATOM 1590 C CA . GLY A 1 194 ? 1.564 5.701 11.931 1.00 97.38 194 GLY A CA 1
ATOM 1591 C C . GLY A 1 194 ? 2.327 6.127 13.183 1.00 97.38 194 GLY A C 1
ATOM 1592 O O . GLY A 1 194 ? 2.663 7.302 13.322 1.00 97.38 194 GLY A O 1
ATOM 1593 N N . PHE A 1 195 ? 2.663 5.175 14.054 1.00 96.94 195 PHE A N 1
ATOM 1594 C CA . PHE A 1 195 ? 3.515 5.390 15.221 1.00 96.94 195 PHE A CA 1
ATOM 1595 C C . PHE A 1 195 ? 4.891 5.930 14.821 1.00 96.94 195 PHE A C 1
ATOM 1597 O O . PHE A 1 195 ? 5.301 6.986 15.304 1.00 96.94 195 PHE A O 1
ATOM 1604 N N . ASP A 1 196 ? 5.576 5.251 13.899 1.00 96.12 196 ASP A N 1
ATOM 1605 C CA . ASP A 1 196 ? 6.909 5.647 13.444 1.00 96.12 196 ASP A CA 1
ATOM 1606 C C . ASP A 1 196 ? 6.881 7.028 12.767 1.00 96.12 196 ASP A C 1
ATOM 1608 O O . ASP A 1 196 ? 7.758 7.861 13.004 1.00 96.12 196 ASP A O 1
ATOM 1612 N N . TYR A 1 197 ? 5.826 7.325 11.999 1.00 96.50 197 TYR A N 1
ATOM 1613 C CA . TYR A 1 197 ? 5.606 8.652 11.426 1.00 96.50 197 TYR A CA 1
ATOM 1614 C C . TYR A 1 197 ? 5.446 9.733 12.502 1.00 96.50 197 TYR A C 1
ATOM 1616 O O . TYR A 1 197 ? 6.150 10.743 12.458 1.00 96.50 197 TYR A O 1
ATOM 1624 N N . VAL A 1 198 ? 4.539 9.552 13.467 1.00 95.44 198 VAL A N 1
ATOM 1625 C CA . VAL A 1 198 ? 4.295 10.550 14.522 1.00 95.44 198 VAL A CA 1
ATOM 1626 C C . VAL A 1 198 ? 5.558 10.773 15.340 1.00 95.44 198 VAL A C 1
ATOM 1628 O O . VAL A 1 198 ? 5.943 11.920 15.559 1.00 95.44 198 VAL A O 1
ATOM 1631 N N . ARG A 1 199 ? 6.246 9.695 15.722 1.00 92.50 199 ARG A N 1
ATOM 1632 C CA . ARG A 1 199 ? 7.492 9.759 16.484 1.00 92.50 199 ARG A CA 1
ATOM 1633 C C . ARG A 1 199 ? 8.568 10.591 15.784 1.00 92.50 199 ARG A C 1
ATOM 1635 O O . ARG A 1 199 ? 9.277 11.341 16.442 1.00 92.50 199 ARG A O 1
ATOM 1642 N N . LEU A 1 200 ? 8.689 10.483 14.462 1.00 90.81 200 LEU A N 1
ATOM 1643 C CA . LEU A 1 200 ? 9.723 11.190 13.700 1.00 90.81 200 LEU A CA 1
ATOM 1644 C C . LEU A 1 200 ? 9.348 12.625 13.308 1.00 90.81 200 LEU A C 1
ATOM 1646 O O . LEU A 1 200 ? 10.245 13.422 13.048 1.00 90.81 200 LEU A O 1
ATOM 1650 N N . ASN A 1 201 ? 8.056 12.954 13.216 1.00 88.44 201 ASN A N 1
ATOM 1651 C CA . ASN A 1 201 ? 7.602 14.245 12.679 1.00 88.44 201 ASN A CA 1
ATOM 1652 C C . ASN A 1 201 ? 6.932 15.152 13.724 1.00 88.44 201 ASN A C 1
ATOM 1654 O O . ASN A 1 201 ? 6.753 16.343 13.466 1.00 88.44 201 ASN A O 1
ATOM 1658 N N . ARG A 1 202 ? 6.564 14.636 14.902 1.00 83.38 202 ARG A N 1
ATOM 1659 C CA . ARG A 1 202 ? 6.056 15.453 16.009 1.00 83.38 202 ARG A CA 1
ATOM 1660 C C . ARG A 1 202 ? 7.208 15.856 16.920 1.00 83.38 202 ARG A C 1
ATOM 1662 O O . ARG A 1 202 ? 7.874 15.000 17.495 1.00 83.38 202 ARG A O 1
ATOM 1669 N N . ASN A 1 203 ? 7.374 17.156 17.138 1.00 76.06 203 ASN A N 1
ATOM 1670 C CA . ASN A 1 203 ? 8.243 17.651 18.202 1.00 76.06 203 ASN A CA 1
ATOM 1671 C C . ASN A 1 203 ? 7.630 17.263 19.557 1.00 76.06 203 ASN A C 1
ATOM 1673 O O . ASN A 1 203 ? 6.571 17.774 19.918 1.00 76.06 203 ASN A O 1
ATOM 1677 N N . HIS A 1 204 ? 8.266 16.346 20.281 1.00 73.88 204 HIS A N 1
ATOM 1678 C CA . HIS A 1 204 ? 7.871 15.937 21.629 1.00 73.88 204 HIS A CA 1
ATOM 1679 C C . HIS A 1 204 ? 9.117 15.718 22.491 1.00 73.88 204 HIS A C 1
ATOM 1681 O O . HIS A 1 204 ? 10.183 15.386 21.969 1.00 73.88 204 HIS A O 1
ATOM 1687 N N . SER A 1 205 ? 8.994 15.958 23.798 1.00 72.56 205 SER A N 1
ATOM 1688 C CA . SER A 1 205 ? 10.056 15.620 24.751 1.00 72.56 205 SER A CA 1
ATOM 1689 C C . SER A 1 205 ? 10.226 14.101 24.814 1.00 72.56 205 SER A C 1
ATOM 1691 O O . SER A 1 205 ? 9.237 13.379 24.714 1.00 72.56 205 SER A O 1
ATOM 1693 N N . MET A 1 206 ? 11.452 13.609 25.024 1.00 69.06 206 MET A N 1
ATOM 1694 C CA . MET A 1 206 ? 11.702 12.167 25.181 1.00 69.06 206 MET A CA 1
ATOM 1695 C C . MET A 1 206 ? 10.962 11.556 26.383 1.00 69.06 206 MET A C 1
ATOM 1697 O O . MET A 1 206 ? 10.654 10.359 26.367 1.00 69.06 206 MET A O 1
ATOM 1701 N N . ASP A 1 207 ? 10.656 12.383 27.384 1.00 69.81 207 ASP A N 1
ATOM 1702 C CA . ASP A 1 207 ? 9.989 11.980 28.625 1.00 69.81 207 ASP A CA 1
ATOM 1703 C C . ASP A 1 207 ? 8.456 11.934 28.502 1.00 69.81 207 ASP A C 1
ATOM 1705 O O . ASP A 1 207 ? 7.787 11.322 29.333 1.00 69.81 207 ASP A O 1
ATOM 1709 N N . GLU A 1 208 ? 7.878 12.555 27.468 1.00 80.81 208 GLU A N 1
ATOM 1710 C CA . GLU A 1 208 ? 6.434 12.504 27.225 1.00 80.81 208 GLU A CA 1
ATOM 1711 C C . GLU A 1 208 ? 6.071 11.260 26.413 1.00 80.81 208 GLU A C 1
ATOM 1713 O O . GLU A 1 208 ? 6.653 11.010 25.359 1.00 80.81 208 GLU A O 1
ATOM 1718 N N . SER A 1 209 ? 5.066 10.504 26.867 1.00 87.75 209 SER A N 1
ATOM 1719 C CA . SER A 1 209 ? 4.524 9.396 26.077 1.00 87.75 209 SER A CA 1
ATOM 1720 C C . SER A 1 209 ? 3.628 9.923 24.956 1.00 87.75 209 SER A C 1
ATOM 1722 O O . SER A 1 209 ? 2.642 10.624 25.202 1.00 87.75 209 SER A O 1
ATOM 1724 N N . LEU A 1 210 ? 3.898 9.519 23.715 1.00 92.50 210 LEU A N 1
ATOM 1725 C CA . LEU A 1 210 ? 3.016 9.757 22.569 1.00 92.50 210 LEU A CA 1
ATOM 1726 C C . LEU A 1 210 ? 1.606 9.211 22.811 1.00 92.50 210 LEU A C 1
ATOM 1728 O O . LEU A 1 210 ? 0.630 9.792 22.331 1.00 92.50 210 LEU A O 1
ATOM 1732 N N . PHE A 1 211 ? 1.485 8.142 23.597 1.00 94.25 211 PHE A N 1
ATOM 1733 C CA . PHE A 1 211 ? 0.202 7.541 23.933 1.00 94.25 211 PHE A CA 1
ATOM 1734 C C . PHE A 1 211 ? -0.633 8.364 24.917 1.00 94.25 211 PHE A C 1
ATOM 1736 O O . PHE A 1 211 ? -1.802 8.035 25.091 1.00 94.25 211 PHE A O 1
ATOM 1743 N N . GLU A 1 212 ? -0.124 9.454 25.503 1.00 91.88 212 GLU A N 1
ATOM 1744 C CA . GLU A 1 212 ? -0.976 10.432 26.206 1.00 91.88 212 GLU A CA 1
ATOM 1745 C C . GLU A 1 212 ? -1.844 11.239 25.229 1.00 91.88 212 GLU A C 1
ATOM 1747 O O . GLU A 1 212 ? -2.975 11.613 25.542 1.00 91.88 212 GLU A O 1
ATOM 1752 N N . TYR A 1 213 ? -1.345 11.456 24.011 1.00 92.62 213 TYR A N 1
ATOM 1753 C CA . TYR A 1 213 ? -2.022 12.237 22.978 1.00 92.62 213 TYR A CA 1
ATOM 1754 C C . TYR A 1 213 ? -2.768 11.336 21.995 1.00 92.62 213 TYR A C 1
ATOM 1756 O O . TYR A 1 213 ? -3.952 11.538 21.741 1.00 92.62 213 TYR A O 1
ATOM 1764 N N . PHE A 1 214 ? -2.088 10.317 21.472 1.00 95.38 214 PHE A N 1
ATOM 1765 C CA . PHE A 1 214 ? -2.606 9.450 20.419 1.00 95.38 214 PHE A CA 1
ATOM 1766 C C . PHE A 1 214 ? -3.145 8.142 20.991 1.00 95.38 214 PHE A C 1
ATOM 1768 O O . PHE A 1 214 ? -2.620 7.594 21.961 1.00 95.38 214 PHE A O 1
ATOM 1775 N N . ASN A 1 215 ? -4.200 7.627 20.371 1.00 95.81 215 ASN A N 1
ATOM 1776 C CA . ASN A 1 215 ? -4.703 6.279 20.608 1.00 95.81 215 ASN A CA 1
ATOM 1777 C C . ASN A 1 215 ? -4.421 5.364 19.396 1.00 95.81 215 ASN A C 1
ATOM 1779 O O . ASN A 1 215 ? -3.947 5.821 18.356 1.00 95.81 215 ASN A O 1
ATOM 1783 N N . PHE A 1 216 ? -4.693 4.062 19.509 1.00 96.69 216 PHE A N 1
ATOM 1784 C CA . PHE A 1 216 ? -4.396 3.108 18.435 1.00 96.69 216 PHE A CA 1
ATOM 1785 C C . PHE A 1 216 ? -5.183 3.384 17.152 1.00 96.69 216 PHE A C 1
ATOM 1787 O O . PHE A 1 216 ? -4.634 3.212 16.066 1.00 96.69 216 PHE A O 1
ATOM 1794 N N .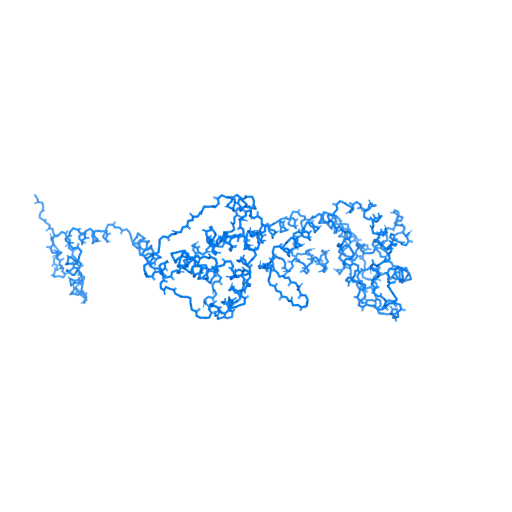 ILE A 1 217 ? -6.438 3.832 17.260 1.00 96.50 217 ILE A N 1
ATOM 1795 C CA . ILE A 1 217 ? -7.250 4.223 16.098 1.00 96.50 217 ILE A CA 1
ATOM 1796 C C . ILE A 1 217 ? -6.618 5.428 15.387 1.00 96.50 217 ILE A C 1
ATOM 1798 O O . ILE A 1 217 ? -6.564 5.438 14.158 1.00 96.50 217 ILE A O 1
ATOM 1802 N N . ASP A 1 218 ? -6.097 6.410 16.128 1.00 96.75 218 ASP A N 1
ATOM 1803 C CA . ASP A 1 218 ? -5.417 7.570 15.538 1.00 96.75 218 ASP A CA 1
ATOM 1804 C C . ASP A 1 218 ? -4.167 7.137 14.763 1.00 96.75 218 ASP A C 1
ATOM 1806 O O . ASP A 1 218 ? -4.002 7.495 13.596 1.00 96.75 218 ASP A O 1
ATOM 1810 N N . LEU A 1 219 ? -3.307 6.324 15.390 1.00 97.50 219 LEU A N 1
ATOM 1811 C CA . LEU A 1 219 ? -2.079 5.819 14.770 1.00 97.50 219 LEU A CA 1
ATOM 1812 C C . LEU A 1 219 ? -2.390 4.980 13.526 1.00 97.50 219 LEU A C 1
ATOM 1814 O O . LEU A 1 219 ? -1.798 5.194 12.469 1.00 97.50 219 LEU A O 1
ATOM 1818 N N . PHE A 1 220 ? -3.381 4.092 13.617 1.00 97.75 220 PHE A N 1
ATOM 1819 C CA . PHE A 1 220 ? -3.883 3.329 12.479 1.00 97.75 220 PHE A CA 1
ATOM 1820 C C . PHE A 1 220 ? -4.334 4.245 11.333 1.00 97.75 220 PHE A C 1
ATOM 1822 O O . PHE A 1 220 ? -3.910 4.051 10.194 1.00 97.75 220 PHE A O 1
ATOM 1829 N N . LYS A 1 221 ? -5.141 5.278 11.616 1.00 97.12 221 LYS A N 1
ATOM 1830 C CA . LYS A 1 221 ? -5.633 6.218 10.595 1.00 97.12 221 LYS A CA 1
ATOM 1831 C C . LYS A 1 221 ? -4.510 7.007 9.933 1.00 97.12 221 LYS A C 1
ATOM 1833 O O . LYS A 1 221 ? -4.578 7.251 8.728 1.00 97.12 221 LYS A O 1
ATOM 1838 N N . ILE A 1 222 ? -3.476 7.384 10.681 1.00 97.94 222 ILE A N 1
ATOM 1839 C CA . ILE A 1 222 ? -2.284 8.054 10.142 1.00 97.94 222 ILE A CA 1
ATOM 1840 C C . ILE A 1 222 ? -1.552 7.117 9.169 1.00 97.94 222 ILE A C 1
ATOM 1842 O O . ILE A 1 222 ? -1.335 7.486 8.014 1.00 97.94 222 ILE A O 1
ATOM 1846 N N . GLY A 1 223 ? -1.245 5.881 9.582 1.00 97.31 223 GLY A N 1
ATOM 1847 C CA . GLY A 1 223 ? -0.594 4.887 8.717 1.00 97.31 223 GLY A CA 1
ATOM 1848 C C . GLY A 1 223 ? -1.412 4.534 7.470 1.00 97.31 223 GLY A C 1
ATOM 1849 O O . GLY A 1 223 ? -0.876 4.454 6.359 1.00 97.31 223 GLY A O 1
ATOM 1850 N N . LEU A 1 224 ? -2.728 4.389 7.634 1.00 96.62 224 LEU A N 1
ATOM 1851 C CA . LEU A 1 224 ? -3.664 4.156 6.538 1.00 96.62 224 LEU A CA 1
ATOM 1852 C C . LEU A 1 224 ? -3.668 5.327 5.549 1.00 96.62 224 LEU A C 1
ATOM 1854 O O . LEU A 1 224 ? -3.620 5.110 4.340 1.00 96.62 224 LEU A O 1
ATOM 1858 N N . THR A 1 225 ? -3.688 6.563 6.050 1.00 97.31 225 THR A N 1
ATOM 1859 C CA . THR A 1 225 ? -3.702 7.775 5.218 1.00 97.31 225 THR A CA 1
ATOM 1860 C C . THR A 1 225 ? -2.435 7.893 4.387 1.00 97.31 225 THR A C 1
ATOM 1862 O O . THR A 1 225 ? -2.543 8.095 3.181 1.00 97.31 225 THR A O 1
ATOM 1865 N N . LEU A 1 226 ? -1.257 7.688 4.989 1.00 97.00 226 LEU A N 1
ATOM 1866 C CA . LEU A 1 226 ? 0.024 7.682 4.271 1.00 97.00 226 LEU A CA 1
ATOM 1867 C C . LEU A 1 226 ? -0.022 6.751 3.053 1.00 97.00 226 LEU A C 1
ATOM 1869 O O . LEU A 1 226 ? 0.344 7.132 1.943 1.00 97.00 226 LEU A O 1
ATOM 1873 N N . THR A 1 227 ? -0.530 5.538 3.261 1.00 96.06 227 THR A N 1
ATOM 1874 C CA . THR A 1 227 ? -0.613 4.512 2.220 1.00 96.06 227 THR A CA 1
ATOM 1875 C C . THR A 1 227 ? -1.659 4.852 1.157 1.00 96.06 227 THR A C 1
ATOM 1877 O O . THR A 1 227 ? -1.375 4.789 -0.040 1.00 96.06 227 THR A O 1
ATOM 1880 N N . LYS A 1 228 ? -2.875 5.230 1.570 1.00 95.44 228 LYS A N 1
ATOM 1881 C CA . LYS A 1 228 ? -3.991 5.492 0.649 1.00 95.44 228 LYS A CA 1
ATOM 1882 C C . LYS A 1 228 ? -3.795 6.755 -0.181 1.00 95.44 228 LYS A C 1
ATOM 1884 O O . LYS A 1 228 ? -4.176 6.749 -1.350 1.00 95.44 228 LYS A O 1
ATOM 1889 N N . ASP A 1 229 ? -3.194 7.799 0.383 1.00 95.44 229 ASP A N 1
ATOM 1890 C CA . ASP A 1 229 ? -2.882 9.029 -0.349 1.00 95.44 229 ASP A CA 1
ATOM 1891 C C . ASP A 1 229 ? -1.880 8.748 -1.479 1.00 95.44 229 ASP A C 1
ATOM 1893 O O . ASP A 1 229 ? -2.149 9.077 -2.634 1.00 95.44 229 ASP A O 1
ATOM 1897 N N . LEU A 1 230 ? -0.808 8.000 -1.185 1.00 96.12 230 LEU A N 1
ATOM 1898 C CA . LEU A 1 230 ? 0.184 7.599 -2.185 1.00 96.12 230 LEU A CA 1
ATOM 1899 C C . LEU A 1 230 ? -0.420 6.711 -3.284 1.00 96.12 230 LEU A C 1
ATOM 1901 O O . LEU A 1 230 ? -0.227 6.961 -4.474 1.00 96.12 230 LEU A O 1
ATOM 1905 N N . GLN A 1 231 ? -1.201 5.695 -2.904 1.00 96.12 231 GLN A N 1
ATOM 1906 C CA . GLN A 1 231 ? -1.898 4.832 -3.865 1.00 96.12 231 GLN A CA 1
ATOM 1907 C C . GLN A 1 231 ? -2.840 5.638 -4.769 1.00 96.12 231 GLN A C 1
ATOM 1909 O O . GLN A 1 231 ? -2.916 5.382 -5.972 1.00 96.12 231 GLN A O 1
ATOM 1914 N N . LYS A 1 232 ? -3.559 6.619 -4.210 1.00 95.31 232 LYS A N 1
ATOM 1915 C CA . LYS A 1 232 ? -4.448 7.508 -4.965 1.00 95.31 232 LYS A CA 1
ATOM 1916 C C . LYS A 1 232 ? -3.665 8.388 -5.936 1.00 95.31 232 LYS A C 1
ATOM 1918 O O . LYS A 1 232 ? -4.115 8.554 -7.071 1.00 95.31 232 LYS A O 1
ATOM 1923 N N . GLU A 1 233 ? -2.520 8.925 -5.521 1.00 95.81 233 GLU A N 1
ATOM 1924 C CA . GLU A 1 233 ? -1.627 9.719 -6.371 1.00 95.81 233 GLU A CA 1
ATOM 1925 C C . GLU A 1 233 ? -1.168 8.906 -7.593 1.00 95.81 233 GLU A C 1
ATOM 1927 O O . GLU A 1 233 ? -1.393 9.325 -8.731 1.00 95.81 233 GLU A O 1
ATOM 1932 N N . ILE A 1 234 ? -0.640 7.695 -7.367 1.00 96.81 234 ILE A N 1
ATOM 1933 C CA . ILE A 1 234 ? -0.175 6.785 -8.427 1.00 96.81 234 ILE A CA 1
ATOM 1934 C C . ILE A 1 234 ? -1.323 6.406 -9.372 1.00 96.81 234 ILE A C 1
ATOM 1936 O O . ILE A 1 234 ? -1.211 6.591 -10.584 1.00 96.81 234 ILE A O 1
ATOM 1940 N N . LYS A 1 235 ? -2.456 5.927 -8.833 1.00 95.62 235 LYS A N 1
ATOM 1941 C CA . LYS A 1 235 ? -3.628 5.524 -9.636 1.00 95.62 235 LYS A CA 1
ATOM 1942 C C . LYS A 1 235 ? -4.164 6.682 -10.476 1.00 95.62 235 LYS A C 1
ATOM 1944 O O . LYS A 1 235 ? -4.548 6.493 -11.628 1.00 95.62 235 LYS A O 1
ATOM 1949 N N . THR A 1 236 ? -4.174 7.895 -9.920 1.00 96.06 236 THR A N 1
ATOM 1950 C CA . THR A 1 236 ? -4.602 9.092 -10.653 1.00 96.06 236 THR A CA 1
ATOM 1951 C C . THR A 1 236 ? -3.640 9.409 -11.794 1.00 96.06 236 THR A C 1
ATOM 1953 O O . THR A 1 236 ? -4.098 9.682 -12.902 1.00 96.06 236 THR A O 1
ATOM 1956 N N . ALA A 1 237 ? -2.329 9.342 -11.552 1.00 96.81 237 ALA A N 1
ATOM 1957 C CA . ALA A 1 237 ? -1.317 9.606 -12.569 1.00 96.81 237 ALA A CA 1
ATOM 1958 C C . ALA A 1 237 ? -1.377 8.598 -13.729 1.00 96.81 237 ALA A C 1
ATOM 1960 O O . ALA A 1 237 ? -1.404 9.021 -14.886 1.00 96.81 237 ALA A O 1
ATOM 1961 N N . LEU A 1 238 ? -1.477 7.296 -13.429 1.00 96.25 238 LEU A N 1
ATOM 1962 C CA . LEU A 1 238 ? -1.645 6.234 -14.430 1.00 96.25 238 LEU A CA 1
ATOM 1963 C C . LEU A 1 238 ? -2.884 6.486 -15.297 1.00 96.25 238 LEU A C 1
ATOM 1965 O O . LEU A 1 238 ? -2.771 6.620 -16.517 1.00 96.25 238 LEU A O 1
ATOM 1969 N N . ARG A 1 239 ? -4.044 6.704 -14.661 1.00 94.69 239 ARG A N 1
ATOM 1970 C CA . ARG A 1 239 ? -5.309 6.975 -15.360 1.00 94.69 239 ARG A CA 1
ATOM 1971 C C . ARG A 1 239 ? -5.243 8.222 -16.242 1.00 94.69 239 ARG A C 1
ATOM 1973 O O . ARG A 1 239 ? -5.682 8.189 -17.384 1.00 94.69 239 ARG A O 1
ATOM 1980 N N . VAL A 1 240 ? -4.689 9.332 -15.742 1.00 94.81 240 VAL A N 1
ATOM 1981 C CA . VAL A 1 240 ? -4.546 10.583 -16.520 1.00 94.81 240 VAL A CA 1
ATOM 1982 C C . VAL A 1 240 ? -3.636 10.383 -17.734 1.00 94.81 240 VAL A C 1
ATOM 1984 O O . VAL A 1 240 ? -3.821 11.020 -18.775 1.00 94.81 240 VAL A O 1
ATOM 1987 N N . LYS A 1 241 ? -2.641 9.500 -17.626 1.00 94.19 241 LYS A N 1
ATOM 1988 C CA . LYS A 1 241 ? -1.749 9.167 -18.737 1.00 94.19 241 LYS A CA 1
ATOM 1989 C C . LYS A 1 241 ? -2.308 8.076 -19.648 1.00 94.19 241 LYS A C 1
ATOM 1991 O O . LYS A 1 241 ? -1.829 7.981 -20.773 1.00 94.19 241 LYS A O 1
ATOM 1996 N N . GLY A 1 242 ? -3.414 7.440 -19.275 1.00 91.19 242 GLY A N 1
ATOM 1997 C CA . GLY A 1 242 ? -4.097 6.433 -20.083 1.00 91.19 242 GLY A CA 1
ATOM 1998 C C . GLY A 1 242 ? -3.418 5.072 -20.001 1.00 91.19 242 GLY A C 1
ATOM 1999 O O . GLY A 1 242 ? -3.405 4.368 -21.000 1.00 91.19 242 GLY A O 1
ATOM 2000 N N . PHE A 1 243 ? -2.808 4.763 -18.853 1.00 91.81 243 PHE A N 1
ATOM 2001 C CA . PHE A 1 243 ? -2.376 3.412 -18.513 1.00 91.81 243 PHE A CA 1
ATOM 2002 C C . PHE A 1 243 ? -3.467 2.735 -17.677 1.00 91.81 243 PHE A C 1
ATOM 2004 O O . PHE A 1 243 ? -3.865 3.267 -16.634 1.00 91.81 243 PHE A O 1
ATOM 2011 N N . ASP A 1 244 ? -3.955 1.604 -18.165 1.00 86.25 244 ASP A N 1
ATOM 2012 C CA . ASP A 1 244 ? -4.964 0.732 -17.573 1.00 86.25 244 ASP A CA 1
ATOM 2013 C C . ASP A 1 244 ? -4.550 -0.742 -17.740 1.00 86.25 244 ASP A C 1
ATOM 2015 O O . ASP A 1 244 ? -3.442 -1.031 -18.184 1.00 86.25 244 ASP A O 1
ATOM 2019 N N . ASN A 1 245 ? -5.433 -1.673 -17.377 1.00 78.69 245 ASN A N 1
ATOM 2020 C CA . ASN A 1 245 ? -5.143 -3.108 -17.404 1.00 78.69 245 ASN A CA 1
ATOM 2021 C C . ASN A 1 245 ? -4.854 -3.670 -18.815 1.00 78.69 245 ASN A C 1
ATOM 2023 O O . ASN A 1 245 ? -4.483 -4.835 -18.924 1.00 78.69 245 ASN A O 1
ATOM 2027 N N . GLU A 1 246 ? -5.101 -2.919 -19.898 1.00 81.12 246 GLU A N 1
ATOM 2028 C CA . GLU A 1 246 ? -4.825 -3.381 -21.266 1.00 81.12 246 GLU A CA 1
ATOM 2029 C C . GLU A 1 246 ? -3.415 -3.010 -21.739 1.00 81.12 246 GLU A C 1
ATOM 2031 O O . GLU A 1 246 ? -2.879 -3.653 -22.642 1.00 81.12 246 GLU A O 1
ATOM 2036 N N . ASN A 1 247 ? -2.810 -1.963 -21.171 1.00 85.69 247 ASN A N 1
ATOM 2037 C CA . ASN A 1 247 ? -1.530 -1.426 -21.636 1.00 85.69 247 ASN A CA 1
ATOM 2038 C C . ASN A 1 247 ? -0.512 -1.128 -20.526 1.00 85.69 247 ASN A C 1
ATOM 2040 O O . ASN A 1 247 ? 0.579 -0.638 -20.827 1.00 85.69 247 ASN A O 1
ATOM 2044 N N . ASP A 1 248 ? -0.824 -1.427 -19.266 1.00 86.62 248 ASP A N 1
ATOM 2045 C CA . ASP A 1 248 ? 0.122 -1.372 -18.149 1.00 86.62 248 ASP A CA 1
ATOM 2046 C C . ASP A 1 248 ? 1.316 -2.318 -18.344 1.00 86.62 248 ASP A C 1
ATOM 2048 O O . ASP A 1 248 ? 2.433 -1.967 -17.972 1.00 86.62 248 ASP A O 1
ATOM 2052 N N . GLY A 1 249 ? 1.132 -3.432 -19.060 1.00 90.62 249 GLY A N 1
ATOM 2053 C CA . GLY A 1 249 ? 2.212 -4.311 -19.516 1.00 90.62 249 GLY A CA 1
ATOM 2054 C C . GLY A 1 249 ? 3.370 -3.556 -20.184 1.00 90.62 249 GLY A C 1
ATOM 2055 O O . GLY A 1 249 ? 4.531 -3.872 -19.943 1.00 90.62 249 GLY A O 1
ATOM 2056 N N . PHE A 1 250 ? 3.082 -2.474 -20.919 1.00 95.06 250 PHE A N 1
ATOM 2057 C CA . PHE A 1 250 ? 4.105 -1.666 -21.588 1.00 95.06 250 PHE A CA 1
ATOM 2058 C C . PHE A 1 250 ? 5.012 -0.879 -20.625 1.00 95.06 250 PHE A C 1
ATOM 2060 O O . PHE A 1 250 ? 6.064 -0.401 -21.040 1.00 95.06 250 PHE A O 1
ATOM 2067 N N . LEU A 1 251 ? 4.648 -0.718 -19.347 1.00 95.12 251 LEU A N 1
ATOM 2068 C CA . LEU A 1 251 ? 5.504 -0.061 -18.348 1.00 95.12 251 LEU A CA 1
ATOM 2069 C C . LEU A 1 251 ? 6.814 -0.826 -18.104 1.00 95.12 251 LEU A C 1
ATOM 2071 O O . LEU A 1 251 ? 7.808 -0.198 -17.731 1.00 95.12 251 LEU A O 1
ATOM 2075 N N . GLY A 1 252 ? 6.791 -2.141 -18.327 1.00 93.50 252 GLY A N 1
ATOM 2076 C CA . GLY A 1 252 ? 7.883 -3.071 -18.076 1.00 93.50 252 GLY A CA 1
ATOM 2077 C C . GLY A 1 252 ? 7.857 -3.711 -16.689 1.00 93.50 252 GLY A C 1
ATOM 2078 O O . GLY A 1 252 ? 7.160 -3.267 -15.764 1.00 93.50 252 GLY A O 1
ATOM 2079 N N . ASP A 1 253 ? 8.610 -4.800 -16.557 1.00 91.94 253 ASP A N 1
ATOM 2080 C CA . ASP A 1 253 ? 8.607 -5.676 -15.384 1.00 91.94 253 ASP A CA 1
ATOM 2081 C C . ASP A 1 253 ? 8.952 -4.956 -14.077 1.00 91.94 253 ASP A C 1
ATOM 2083 O O . ASP A 1 253 ? 8.364 -5.255 -13.033 1.00 91.94 253 ASP A O 1
ATOM 2087 N N . TYR A 1 254 ? 9.883 -3.998 -14.090 1.00 93.56 254 TYR A N 1
ATOM 2088 C CA . TYR A 1 254 ? 10.270 -3.258 -12.890 1.00 93.56 254 TYR A CA 1
ATOM 2089 C C . TYR A 1 254 ? 9.074 -2.506 -12.309 1.00 93.56 254 TYR A C 1
ATOM 2091 O O . TYR A 1 254 ? 8.768 -2.624 -11.115 1.00 93.56 254 TYR A O 1
ATOM 2099 N N . TRP A 1 255 ? 8.384 -1.731 -13.149 1.00 94.94 255 TRP A N 1
ATOM 2100 C CA . TRP A 1 255 ? 7.259 -0.921 -12.700 1.00 94.94 255 TRP A CA 1
ATOM 2101 C C . TRP A 1 255 ? 6.025 -1.763 -12.424 1.00 94.94 255 TRP A C 1
ATOM 2103 O O . TRP A 1 255 ? 5.355 -1.497 -11.430 1.00 94.94 255 TRP A O 1
ATOM 2113 N N . ASN A 1 256 ? 5.764 -2.809 -13.206 1.00 93.62 256 ASN A N 1
ATOM 2114 C CA . ASN A 1 256 ? 4.646 -3.715 -12.952 1.00 93.62 256 ASN A CA 1
ATOM 2115 C C . ASN A 1 256 ? 4.803 -4.442 -11.611 1.00 93.62 256 ASN A C 1
ATOM 2117 O O . ASN A 1 256 ? 3.885 -4.438 -10.789 1.00 93.62 256 ASN A O 1
ATOM 2121 N N . ASN A 1 257 ? 5.999 -4.953 -11.305 1.00 92.12 257 ASN A N 1
ATOM 2122 C CA . ASN A 1 257 ? 6.283 -5.539 -9.994 1.00 92.12 257 ASN A CA 1
ATOM 2123 C C . ASN A 1 257 ? 6.144 -4.516 -8.858 1.00 92.12 257 ASN A C 1
ATOM 2125 O O . ASN A 1 257 ? 5.566 -4.823 -7.812 1.00 92.12 257 ASN A O 1
ATOM 2129 N N . TYR A 1 258 ? 6.635 -3.291 -9.057 1.00 94.00 258 TYR A N 1
ATOM 2130 C CA . TYR A 1 258 ? 6.479 -2.207 -8.088 1.00 94.00 258 TYR A CA 1
ATOM 2131 C C . TYR A 1 258 ? 5.004 -1.841 -7.845 1.00 94.00 258 TYR A C 1
ATOM 2133 O O . TYR A 1 258 ? 4.594 -1.653 -6.695 1.00 94.00 258 TYR A O 1
ATOM 2141 N N . LEU A 1 259 ? 4.197 -1.754 -8.905 1.00 94.50 259 LEU A N 1
ATOM 2142 C CA . LEU A 1 259 ? 2.773 -1.437 -8.828 1.00 94.50 259 LEU A CA 1
ATOM 2143 C C . LEU A 1 259 ? 1.992 -2.544 -8.123 1.00 94.50 259 LEU A C 1
ATOM 2145 O O . LEU A 1 259 ? 1.223 -2.222 -7.219 1.00 94.50 259 LEU A O 1
ATOM 2149 N N . ASN A 1 260 ? 2.260 -3.816 -8.427 1.00 91.94 260 ASN A N 1
ATOM 2150 C CA . ASN A 1 260 ? 1.660 -4.958 -7.727 1.00 91.94 260 ASN A CA 1
ATOM 2151 C C . ASN A 1 260 ? 1.963 -4.912 -6.222 1.00 91.94 260 ASN A C 1
ATOM 2153 O O . ASN A 1 260 ? 1.076 -5.063 -5.387 1.00 91.94 260 ASN A O 1
ATOM 2157 N N . GLN A 1 261 ? 3.209 -4.603 -5.849 1.00 92.38 261 GLN A N 1
ATOM 2158 C CA . GLN A 1 261 ? 3.598 -4.474 -4.441 1.00 92.38 261 GLN A CA 1
ATOM 2159 C C . GLN A 1 261 ? 2.948 -3.276 -3.733 1.00 92.38 261 GLN A C 1
ATOM 2161 O O . GLN A 1 261 ? 2.809 -3.297 -2.508 1.00 92.38 261 GLN A O 1
ATOM 2166 N N . THR A 1 262 ? 2.568 -2.233 -4.480 1.00 93.94 262 THR A N 1
ATOM 2167 C CA . THR A 1 262 ? 2.139 -0.939 -3.930 1.00 93.94 262 THR A CA 1
ATOM 2168 C C . THR A 1 262 ? 0.624 -0.726 -3.970 1.00 93.94 262 THR A C 1
ATOM 2170 O O . THR A 1 262 ? 0.092 -0.068 -3.077 1.00 93.94 262 THR A O 1
ATOM 2173 N N . LEU A 1 263 ? -0.089 -1.223 -4.985 1.00 92.19 263 LEU A N 1
ATOM 2174 C CA . LEU A 1 263 ? -1.502 -0.905 -5.235 1.00 92.19 263 LEU A CA 1
ATOM 2175 C C . LEU A 1 263 ? -2.493 -1.960 -4.715 1.00 92.19 263 LEU A C 1
ATOM 2177 O O . LEU A 1 263 ? -3.661 -1.605 -4.494 1.00 92.19 263 LEU A O 1
ATOM 2181 N N . ASP A 1 264 ? -2.036 -3.191 -4.470 1.00 80.38 264 ASP A N 1
ATOM 2182 C CA . ASP A 1 264 ? -2.858 -4.311 -3.999 1.00 80.38 264 ASP A CA 1
ATOM 2183 C C . ASP A 1 264 ? -2.979 -4.327 -2.470 1.00 80.38 264 ASP A C 1
ATOM 2185 O O . ASP A 1 264 ? -2.262 -5.018 -1.750 1.00 80.38 264 ASP A O 1
ATOM 2189 N N . GLY A 1 265 ? -3.925 -3.547 -1.943 1.00 80.19 265 GLY A N 1
ATOM 2190 C CA . GLY A 1 265 ? -4.218 -3.541 -0.507 1.00 80.19 265 GLY A CA 1
ATOM 2191 C C . GLY A 1 265 ? -3.149 -2.812 0.310 1.00 80.19 265 GLY A C 1
ATOM 2192 O O . GLY A 1 265 ? -3.006 -1.593 0.168 1.00 80.19 265 GLY A O 1
ATOM 2193 N N . ASN A 1 266 ? -2.461 -3.525 1.206 1.00 86.69 266 ASN A N 1
ATOM 2194 C CA . ASN A 1 266 ? -1.351 -2.987 1.997 1.00 86.69 266 ASN A CA 1
ATOM 2195 C C . ASN A 1 266 ? -0.046 -3.086 1.211 1.00 86.69 266 ASN A C 1
ATOM 2197 O O . ASN A 1 266 ? 0.236 -4.111 0.600 1.00 86.69 266 ASN A O 1
ATOM 2201 N N . ILE A 1 267 ? 0.784 -2.045 1.293 1.00 93.38 267 ILE A N 1
ATOM 2202 C CA . ILE A 1 267 ? 2.058 -2.039 0.575 1.00 93.38 267 ILE A CA 1
ATOM 2203 C C . ILE A 1 267 ? 2.975 -3.131 1.135 1.00 93.38 267 ILE A C 1
ATOM 2205 O O . ILE A 1 267 ? 3.209 -3.209 2.345 1.00 93.38 267 ILE A O 1
ATOM 2209 N N . THR A 1 268 ? 3.507 -3.954 0.236 1.00 92.88 268 THR A N 1
ATOM 2210 C CA . THR A 1 268 ? 4.493 -4.990 0.543 1.00 92.88 268 THR A CA 1
ATOM 2211 C C . THR A 1 268 ? 5.900 -4.493 0.229 1.00 92.88 268 THR A C 1
ATOM 2213 O O . THR A 1 268 ? 6.126 -3.741 -0.715 1.00 92.88 268 THR A O 1
ATOM 2216 N N . ILE A 1 269 ? 6.862 -4.893 1.055 1.00 89.00 269 ILE A N 1
ATOM 2217 C CA . ILE A 1 269 ? 8.273 -4.541 0.925 1.00 89.00 269 ILE A CA 1
ATOM 2218 C C . ILE A 1 269 ? 9.131 -5.800 0.993 1.00 89.00 269 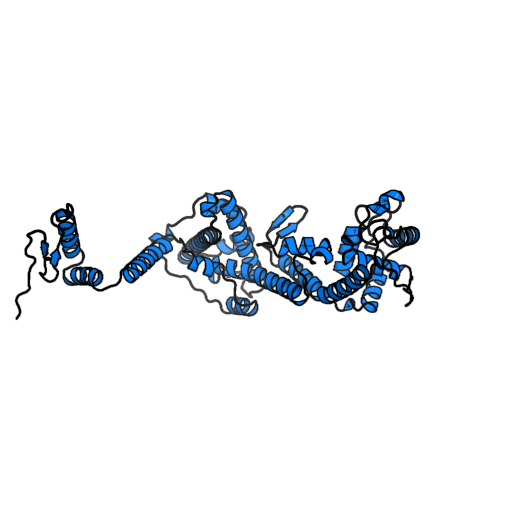ILE A C 1
ATOM 2220 O O . ILE A 1 269 ? 8.909 -6.686 1.819 1.00 89.00 269 ILE A O 1
ATOM 2224 N N . LEU A 1 270 ? 10.152 -5.868 0.144 1.00 81.81 270 LEU A N 1
ATOM 2225 C CA . LEU A 1 270 ? 11.155 -6.928 0.179 1.00 81.81 270 LEU A CA 1
ATOM 2226 C C . LEU A 1 270 ? 12.356 -6.463 1.008 1.00 81.81 270 LEU A C 1
ATOM 2228 O O . LEU A 1 270 ? 13.071 -5.539 0.626 1.00 81.81 270 LEU A O 1
ATOM 2232 N N . LYS A 1 271 ? 12.605 -7.121 2.144 1.00 72.44 271 LYS A N 1
ATOM 2233 C CA . LYS A 1 271 ? 13.787 -6.897 2.990 1.00 72.44 271 LYS A CA 1
ATOM 2234 C C . LYS A 1 271 ? 14.591 -8.186 3.096 1.00 72.44 271 LYS A C 1
ATOM 2236 O O . LYS A 1 271 ? 14.098 -9.169 3.640 1.00 72.44 271 LYS A O 1
ATOM 2241 N N . LYS A 1 272 ? 15.845 -8.182 2.621 1.00 65.56 272 LYS A N 1
ATOM 2242 C CA . LYS A 1 272 ? 16.789 -9.320 2.740 1.00 65.56 272 LYS A CA 1
ATOM 2243 C C . LYS A 1 272 ? 16.146 -10.669 2.356 1.00 65.56 272 LYS A C 1
ATOM 2245 O O . LYS A 1 272 ? 16.205 -11.630 3.120 1.00 65.56 272 LYS A O 1
ATOM 2250 N N . SER A 1 273 ? 15.471 -10.699 1.206 1.00 63.28 273 SER A N 1
ATOM 2251 C CA . SER A 1 273 ? 14.771 -11.879 0.664 1.00 63.28 273 SER A CA 1
ATOM 2252 C C . SER A 1 273 ? 13.535 -12.355 1.444 1.00 63.28 273 SER A C 1
ATOM 2254 O O . SER A 1 273 ? 13.030 -13.444 1.182 1.00 63.28 273 SER A O 1
ATOM 2256 N N . LYS A 1 274 ? 13.004 -11.550 2.375 1.00 73.19 274 LYS A N 1
ATOM 2257 C CA . LYS A 1 274 ? 11.699 -11.773 3.012 1.00 73.19 274 LYS A CA 1
ATOM 2258 C C . LYS A 1 274 ? 10.723 -10.667 2.621 1.00 73.19 274 LYS A C 1
ATOM 2260 O O . LYS A 1 274 ? 11.052 -9.486 2.716 1.00 73.19 274 LYS A O 1
ATOM 2265 N N . SER A 1 275 ? 9.524 -11.064 2.199 1.00 82.88 275 SER A N 1
ATOM 2266 C CA . SER A 1 275 ? 8.405 -10.141 2.007 1.00 82.88 275 SER A CA 1
ATOM 2267 C C . SER A 1 275 ? 7.788 -9.792 3.361 1.00 82.88 275 SER A C 1
ATOM 2269 O O . SER A 1 275 ? 7.573 -10.671 4.199 1.00 82.88 275 SER A O 1
ATOM 2271 N N . GLY A 1 276 ? 7.542 -8.506 3.587 1.00 88.81 276 GLY A N 1
ATOM 2272 C CA . GLY A 1 276 ? 6.873 -7.978 4.768 1.00 88.81 276 GLY A CA 1
ATOM 2273 C C . GLY A 1 276 ? 5.928 -6.843 4.395 1.00 88.81 276 GLY A C 1
ATOM 2274 O O . GLY A 1 276 ? 5.993 -6.305 3.294 1.00 88.81 276 GLY A O 1
ATOM 2275 N N . LEU A 1 277 ? 5.040 -6.476 5.314 1.00 93.00 277 LEU A N 1
ATOM 2276 C CA . LEU A 1 277 ? 4.184 -5.305 5.141 1.00 93.00 277 LEU A CA 1
ATOM 2277 C C . LEU A 1 277 ? 4.956 -4.035 5.498 1.00 93.00 277 LEU A C 1
ATOM 2279 O O . LEU A 1 277 ? 5.819 -4.046 6.378 1.00 93.00 277 LEU A O 1
ATOM 2283 N N . LEU A 1 278 ? 4.626 -2.937 4.827 1.00 94.75 278 LEU A N 1
ATOM 2284 C CA . LEU A 1 278 ? 5.162 -1.624 5.143 1.00 94.75 278 LEU A CA 1
ATOM 2285 C C . LEU A 1 278 ? 4.744 -1.195 6.555 1.00 94.75 278 LEU A C 1
ATOM 2287 O O . LEU A 1 278 ? 3.566 -0.956 6.811 1.00 94.75 278 LEU A O 1
ATOM 2291 N N . ASN A 1 279 ? 5.724 -1.046 7.444 1.00 94.00 279 ASN A N 1
ATOM 2292 C CA . ASN A 1 279 ? 5.497 -0.652 8.834 1.00 94.00 279 ASN A CA 1
ATOM 2293 C C . ASN A 1 279 ? 6.464 0.430 9.356 1.00 94.00 279 ASN A C 1
ATOM 2295 O O . ASN A 1 279 ? 6.333 0.868 10.492 1.00 94.00 279 ASN A O 1
ATOM 2299 N N . LYS A 1 280 ? 7.415 0.896 8.533 1.00 94.81 280 LYS A N 1
ATOM 2300 C CA . LYS A 1 280 ? 8.369 1.962 8.881 1.00 94.81 280 LYS A CA 1
ATOM 2301 C C . LYS A 1 280 ? 8.243 3.159 7.954 1.00 94.81 280 LYS A C 1
ATOM 2303 O O . LYS A 1 280 ? 8.140 3.014 6.733 1.00 94.81 280 LYS A O 1
ATOM 2308 N N . TYR A 1 281 ? 8.359 4.358 8.516 1.00 95.56 281 TYR A N 1
ATOM 2309 C CA . TYR A 1 281 ? 8.258 5.593 7.748 1.00 95.56 281 TYR A CA 1
ATOM 2310 C C . TYR A 1 281 ? 9.448 5.790 6.804 1.00 95.56 281 TYR A C 1
ATOM 2312 O O . TYR A 1 281 ? 9.292 6.334 5.711 1.00 95.56 281 TYR A O 1
ATOM 2320 N N . GLN A 1 282 ? 10.641 5.320 7.175 1.00 94.56 282 GLN A N 1
ATOM 2321 C CA . GLN A 1 282 ? 11.804 5.418 6.291 1.00 94.56 282 GLN A CA 1
ATOM 2322 C C . GLN A 1 282 ? 11.621 4.604 4.999 1.00 94.56 282 GLN A C 1
ATOM 2324 O O . GLN A 1 282 ? 11.952 5.100 3.923 1.00 94.56 282 GLN A O 1
ATOM 2329 N N . ASP A 1 283 ? 11.033 3.407 5.083 1.00 94.88 283 ASP A N 1
ATOM 2330 C CA . ASP A 1 283 ? 10.696 2.608 3.898 1.00 94.88 283 ASP A CA 1
ATOM 2331 C C . ASP A 1 283 ? 9.595 3.288 3.074 1.00 94.88 283 ASP A C 1
ATOM 2333 O O . ASP A 1 283 ? 9.682 3.346 1.848 1.00 94.88 283 ASP A O 1
ATOM 2337 N N . PHE A 1 284 ? 8.601 3.895 3.734 1.00 96.19 284 PHE A N 1
ATOM 2338 C CA . PHE A 1 284 ? 7.566 4.672 3.049 1.00 96.19 284 PHE A CA 1
ATOM 2339 C C . PHE A 1 284 ? 8.160 5.831 2.236 1.00 96.19 284 PHE A C 1
ATOM 2341 O O . PHE A 1 284 ? 7.733 6.062 1.106 1.00 96.19 284 PHE A O 1
ATOM 2348 N N . LYS A 1 285 ? 9.176 6.538 2.757 1.00 95.81 285 LYS A N 1
ATOM 2349 C CA . LYS A 1 285 ? 9.872 7.593 1.997 1.00 95.81 285 LYS A CA 1
ATOM 2350 C C . LYS A 1 285 ? 10.515 7.047 0.726 1.00 95.81 285 LYS A C 1
ATOM 2352 O O . LYS A 1 285 ? 10.372 7.672 -0.319 1.00 95.81 285 LYS A O 1
ATOM 2357 N N . ILE A 1 286 ? 11.174 5.889 0.800 1.00 94.69 286 ILE A N 1
ATOM 2358 C CA . ILE A 1 286 ? 11.786 5.238 -0.370 1.00 94.69 286 ILE A CA 1
ATOM 2359 C C . ILE A 1 286 ? 10.710 4.911 -1.410 1.00 94.69 286 ILE A C 1
ATOM 2361 O O . ILE A 1 286 ? 10.878 5.202 -2.593 1.00 94.69 286 ILE A O 1
ATOM 2365 N N . ILE A 1 287 ? 9.577 4.356 -0.974 1.00 95.31 287 ILE A N 1
ATOM 2366 C CA . ILE A 1 287 ? 8.462 4.018 -1.867 1.00 95.31 287 ILE A CA 1
ATOM 2367 C C . ILE A 1 287 ? 7.896 5.284 -2.506 1.00 95.31 287 ILE A C 1
ATOM 2369 O O . ILE A 1 287 ? 7.728 5.304 -3.719 1.00 95.31 287 ILE A O 1
ATOM 2373 N N . ARG A 1 288 ? 7.683 6.354 -1.733 1.00 96.06 288 ARG A N 1
ATOM 2374 C CA . ARG A 1 288 ? 7.206 7.651 -2.234 1.00 96.06 288 ARG A CA 1
ATOM 2375 C C . ARG A 1 288 ? 8.169 8.279 -3.243 1.00 96.06 288 ARG A C 1
ATOM 2377 O O . ARG A 1 288 ? 7.732 8.849 -4.241 1.00 96.06 288 ARG A O 1
ATOM 2384 N N . GLU A 1 289 ? 9.474 8.172 -3.009 1.00 96.06 289 GLU A N 1
ATOM 2385 C CA . GLU A 1 289 ? 10.504 8.607 -3.955 1.00 96.06 289 GLU A CA 1
ATOM 2386 C C . GLU A 1 289 ? 10.422 7.820 -5.271 1.00 96.06 289 GLU A C 1
ATOM 2388 O O . GLU A 1 289 ? 10.420 8.439 -6.336 1.00 96.06 289 GLU A O 1
ATOM 2393 N N . LYS A 1 290 ? 10.264 6.488 -5.209 1.00 96.12 290 LYS A N 1
ATOM 2394 C CA . LYS A 1 290 ? 10.038 5.642 -6.394 1.00 96.12 290 LYS A CA 1
ATOM 2395 C C . LYS A 1 290 ? 8.738 6.000 -7.121 1.00 96.12 290 LYS A C 1
ATOM 2397 O O . LYS A 1 290 ? 8.750 6.125 -8.344 1.00 96.12 290 LYS A O 1
ATOM 2402 N N . SER A 1 291 ? 7.644 6.251 -6.393 1.00 97.31 291 SER A N 1
ATOM 2403 C CA . SER A 1 291 ? 6.371 6.695 -6.983 1.00 97.31 291 SER A CA 1
ATOM 2404 C C . SER A 1 291 ? 6.548 7.998 -7.750 1.00 97.31 291 SER A C 1
ATOM 2406 O O . SER A 1 291 ? 6.061 8.132 -8.868 1.00 97.31 291 SER A O 1
ATOM 2408 N N . LYS A 1 292 ? 7.288 8.955 -7.175 1.00 97.75 292 LYS A N 1
ATOM 2409 C CA . LYS A 1 292 ? 7.585 10.231 -7.827 1.00 97.75 292 LYS A CA 1
ATOM 2410 C C . LYS A 1 292 ? 8.376 10.031 -9.119 1.00 97.75 292 LYS A C 1
ATOM 2412 O O . LYS A 1 292 ? 8.056 10.672 -10.117 1.00 97.75 292 LYS A O 1
ATOM 2417 N N . THR A 1 293 ? 9.375 9.146 -9.118 1.00 97.69 293 THR A N 1
ATOM 2418 C CA . THR A 1 293 ? 10.117 8.779 -10.333 1.00 97.69 293 THR A CA 1
ATOM 2419 C C . THR A 1 293 ? 9.179 8.234 -11.407 1.00 97.69 293 THR A C 1
ATOM 2421 O O . THR A 1 293 ? 9.170 8.777 -12.510 1.00 97.69 293 THR A O 1
ATOM 2424 N N . LEU A 1 294 ? 8.335 7.247 -11.078 1.00 97.44 294 LEU A N 1
ATOM 2425 C CA . LEU A 1 294 ? 7.348 6.687 -12.007 1.00 97.44 294 LEU A CA 1
ATOM 2426 C C . LEU A 1 294 ? 6.417 7.770 -12.563 1.00 97.44 294 LEU A C 1
ATOM 2428 O O . LEU A 1 294 ? 6.317 7.931 -13.775 1.00 97.44 294 LEU A O 1
ATOM 2432 N N . ILE A 1 295 ? 5.775 8.557 -11.695 1.00 97.69 295 ILE A N 1
ATOM 2433 C CA . ILE A 1 295 ? 4.807 9.593 -12.091 1.00 97.69 295 ILE A CA 1
ATOM 2434 C C . ILE A 1 295 ? 5.430 10.600 -13.065 1.00 97.69 295 ILE A C 1
ATOM 2436 O O . ILE A 1 295 ? 4.791 10.992 -14.044 1.00 97.69 295 ILE A O 1
ATOM 2440 N N . MET A 1 296 ? 6.677 11.011 -12.818 1.00 97.50 296 MET A N 1
ATOM 2441 C CA . MET A 1 296 ? 7.403 11.927 -13.702 1.00 97.50 296 MET A CA 1
ATOM 2442 C C . MET A 1 296 ? 7.848 11.269 -15.013 1.00 97.50 296 MET A C 1
ATOM 2444 O O . MET A 1 296 ? 8.033 11.974 -16.003 1.00 97.50 296 MET A O 1
ATOM 2448 N N . LEU A 1 297 ? 8.000 9.945 -15.033 1.00 96.62 297 LEU A N 1
ATOM 2449 C CA . LEU A 1 297 ? 8.387 9.165 -16.206 1.00 96.62 297 LEU A CA 1
ATOM 2450 C C . LEU A 1 297 ? 7.191 8.824 -17.112 1.00 96.62 297 LEU A C 1
ATOM 2452 O O . LEU A 1 297 ? 7.352 8.793 -18.329 1.00 96.62 297 LEU A O 1
ATOM 2456 N N . LEU A 1 298 ? 5.980 8.664 -16.560 1.00 96.31 298 LEU A N 1
ATOM 2457 C CA . LEU A 1 298 ? 4.766 8.307 -17.314 1.00 96.31 298 LEU A CA 1
ATOM 2458 C C . LEU A 1 298 ? 4.495 9.146 -18.582 1.00 96.31 298 LEU A C 1
ATOM 2460 O O . LEU A 1 298 ? 4.050 8.563 -19.569 1.00 96.31 298 LEU A O 1
ATOM 2464 N N . PRO A 1 299 ? 4.721 10.480 -18.628 1.00 94.44 299 PRO A N 1
ATOM 2465 C CA . PRO A 1 299 ? 4.583 11.243 -19.869 1.00 94.44 299 PRO A CA 1
ATOM 2466 C C . PRO A 1 299 ? 5.494 10.732 -20.991 1.00 94.44 299 PRO A C 1
ATOM 2468 O O . PRO A 1 299 ? 5.051 10.653 -22.130 1.00 94.44 299 PRO A O 1
ATOM 2471 N N . TYR A 1 300 ? 6.732 10.358 -20.663 1.00 94.31 300 TYR A N 1
ATOM 2472 C CA . TYR A 1 300 ? 7.688 9.815 -21.625 1.00 94.31 300 TYR A CA 1
ATOM 2473 C C . TYR A 1 300 ? 7.232 8.438 -22.091 1.00 94.31 300 TYR A C 1
ATOM 2475 O O . TYR A 1 300 ? 7.097 8.223 -23.292 1.00 94.31 300 TYR A O 1
ATOM 2483 N N . ILE A 1 301 ? 6.905 7.545 -21.150 1.00 95.25 301 ILE A N 1
ATOM 2484 C CA . ILE A 1 301 ? 6.404 6.198 -21.461 1.00 95.25 301 ILE A CA 1
ATOM 2485 C C . ILE A 1 301 ? 5.190 6.285 -22.391 1.00 95.25 301 ILE A C 1
ATOM 2487 O O . ILE A 1 301 ? 5.116 5.558 -23.374 1.00 95.25 301 ILE A O 1
ATOM 2491 N N . LYS A 1 302 ? 4.264 7.216 -22.137 1.00 94.31 302 LYS A N 1
ATOM 2492 C CA . LYS A 1 302 ? 3.086 7.424 -22.986 1.00 94.31 302 LYS A CA 1
ATOM 2493 C C . LYS A 1 302 ? 3.451 7.780 -24.429 1.00 94.31 302 LYS A C 1
ATOM 2495 O O . LYS A 1 302 ? 2.847 7.242 -25.354 1.00 94.31 302 LYS A O 1
ATOM 2500 N N . GLU A 1 303 ? 4.403 8.688 -24.634 1.00 91.94 303 GLU A N 1
ATOM 2501 C CA . GLU A 1 303 ? 4.847 9.054 -25.985 1.00 91.94 303 GLU A CA 1
ATOM 2502 C C . GLU A 1 303 ? 5.566 7.886 -26.675 1.00 91.94 303 GLU A C 1
ATOM 2504 O O . GLU A 1 303 ? 5.308 7.617 -27.848 1.00 91.94 303 GLU A O 1
ATOM 2509 N N . PHE A 1 304 ? 6.388 7.126 -25.941 1.00 91.38 304 PHE A N 1
ATOM 2510 C CA . PHE A 1 304 ? 6.987 5.890 -26.455 1.00 91.38 304 PHE A CA 1
ATOM 2511 C C . PHE A 1 304 ? 5.922 4.870 -26.859 1.00 91.38 304 PHE A C 1
ATOM 2513 O O . PHE A 1 304 ? 5.987 4.346 -27.966 1.00 91.38 304 PHE A O 1
ATOM 2520 N N . TYR A 1 305 ? 4.909 4.653 -26.019 1.00 92.94 305 TYR A N 1
ATOM 2521 C CA . TYR A 1 305 ? 3.797 3.748 -26.303 1.00 92.94 305 TYR A CA 1
ATOM 2522 C C . TYR A 1 305 ? 3.034 4.167 -27.559 1.00 92.94 305 TYR A C 1
ATOM 2524 O O . TYR A 1 305 ? 2.746 3.346 -28.427 1.00 92.94 305 TYR A O 1
ATOM 2532 N N . LYS A 1 306 ? 2.743 5.465 -27.695 1.00 92.00 306 LYS A N 1
ATOM 2533 C CA . LYS A 1 306 ? 2.054 6.013 -28.865 1.00 92.00 306 LYS A CA 1
ATOM 2534 C C . LYS A 1 306 ? 2.853 5.776 -30.147 1.00 92.00 306 LYS A C 1
ATOM 2536 O O . LYS A 1 306 ? 2.289 5.295 -31.126 1.00 92.00 306 LYS A O 1
ATOM 2541 N N . ASN A 1 307 ? 4.148 6.086 -30.139 1.00 89.56 307 ASN A N 1
ATOM 2542 C CA . ASN A 1 307 ? 5.013 5.887 -31.302 1.00 89.56 307 ASN A CA 1
ATOM 2543 C C . ASN A 1 307 ? 5.181 4.401 -31.630 1.00 89.56 307 ASN A C 1
ATOM 2545 O O . ASN A 1 307 ? 5.107 4.015 -32.793 1.00 89.56 307 ASN A O 1
ATOM 2549 N N . PHE A 1 308 ? 5.346 3.562 -30.608 1.00 89.62 308 PHE A N 1
ATOM 2550 C CA . PHE A 1 308 ? 5.416 2.115 -30.754 1.00 89.62 308 PHE A CA 1
ATOM 2551 C C . PHE A 1 308 ? 4.148 1.551 -31.405 1.00 89.62 308 PHE A C 1
ATOM 2553 O O . PHE A 1 308 ? 4.231 0.799 -32.375 1.00 89.62 308 PHE A O 1
ATOM 2560 N N . LYS A 1 309 ? 2.971 1.984 -30.940 1.00 89.56 309 LYS A N 1
ATOM 2561 C CA . LYS A 1 309 ? 1.682 1.571 -31.499 1.00 89.56 309 LYS A CA 1
ATOM 2562 C C . LYS A 1 309 ? 1.519 1.994 -32.960 1.00 89.56 309 LYS A C 1
ATOM 2564 O O . LYS A 1 309 ? 1.099 1.174 -33.761 1.00 89.56 309 LYS A O 1
ATOM 2569 N N . ILE A 1 310 ? 1.924 3.215 -33.325 1.00 89.81 310 ILE A N 1
ATOM 2570 C CA . ILE A 1 310 ? 1.923 3.666 -34.730 1.00 89.81 310 ILE A CA 1
ATOM 2571 C C . ILE A 1 310 ? 2.766 2.723 -35.597 1.00 89.81 310 ILE A C 1
ATOM 2573 O O . ILE A 1 310 ? 2.302 2.260 -36.632 1.00 89.81 310 ILE A O 1
ATOM 2577 N N . LEU A 1 311 ? 3.980 2.379 -35.157 1.00 86.81 311 LEU A N 1
ATOM 2578 C CA . LEU A 1 311 ? 4.855 1.479 -35.914 1.00 86.81 311 LEU A CA 1
ATOM 2579 C C . LEU A 1 311 ? 4.293 0.051 -36.014 1.00 86.81 311 LEU A C 1
ATOM 2581 O O . LEU A 1 311 ? 4.462 -0.598 -37.050 1.00 86.81 311 LEU A O 1
ATOM 2585 N N . LYS A 1 312 ? 3.624 -0.432 -34.960 1.00 86.44 312 LYS A N 1
ATOM 2586 C CA . LYS A 1 312 ? 2.925 -1.724 -34.961 1.00 86.44 312 LYS A CA 1
ATOM 2587 C C . LYS A 1 312 ? 1.759 -1.714 -35.955 1.00 86.44 312 LYS A C 1
ATOM 2589 O O . LYS A 1 312 ? 1.685 -2.596 -36.805 1.00 86.44 312 LYS A O 1
ATOM 2594 N N . ASP A 1 313 ? 0.907 -0.693 -35.894 1.00 88.50 313 ASP A N 1
ATOM 2595 C CA . ASP A 1 313 ? -0.285 -0.551 -36.739 1.00 88.50 313 ASP A CA 1
ATOM 2596 C C . ASP A 1 313 ? 0.083 -0.342 -38.226 1.00 88.50 313 ASP A C 1
ATOM 2598 O O . ASP A 1 313 ? -0.622 -0.809 -39.121 1.00 88.50 313 ASP A O 1
ATOM 2602 N N . GLU A 1 314 ? 1.226 0.293 -38.510 1.00 88.94 314 GLU A N 1
ATOM 2603 C CA . GLU A 1 314 ? 1.795 0.446 -39.859 1.00 88.94 314 GLU A CA 1
ATOM 2604 C C . GLU A 1 314 ? 2.492 -0.829 -40.391 1.00 88.94 314 GLU A C 1
ATOM 2606 O O . GLU A 1 314 ? 3.057 -0.803 -41.485 1.00 88.94 314 GLU A O 1
ATOM 2611 N N . ASN A 1 315 ? 2.482 -1.947 -39.648 1.00 82.69 315 ASN A N 1
ATOM 2612 C CA . ASN A 1 315 ? 3.218 -3.188 -39.956 1.00 82.69 315 ASN A CA 1
ATOM 2613 C C . ASN A 1 315 ? 4.730 -2.981 -40.171 1.00 82.69 315 ASN A C 1
ATOM 2615 O O . ASN A 1 315 ? 5.385 -3.728 -40.901 1.00 82.69 315 ASN A O 1
ATOM 2619 N N . ARG A 1 316 ? 5.307 -1.958 -39.530 1.00 82.25 316 ARG A N 1
ATOM 2620 C CA . ARG A 1 316 ? 6.752 -1.678 -39.576 1.00 82.25 316 ARG A CA 1
ATOM 2621 C C . ARG A 1 316 ? 7.535 -2.490 -38.548 1.00 82.25 316 ARG A C 1
ATOM 2623 O O . ARG A 1 316 ? 8.756 -2.574 -38.648 1.00 82.25 316 ARG A O 1
ATOM 2630 N N . LEU A 1 317 ? 6.836 -3.086 -37.585 1.00 82.38 317 LEU A N 1
ATOM 2631 C CA . LEU A 1 317 ? 7.374 -4.025 -36.607 1.00 82.38 317 LEU A CA 1
ATOM 2632 C C . LEU A 1 317 ? 6.874 -5.427 -36.964 1.00 82.38 317 LEU A C 1
ATOM 2634 O O . LEU A 1 317 ? 5.669 -5.640 -37.081 1.00 82.38 317 LEU A O 1
ATOM 2638 N N . MET A 1 318 ? 7.788 -6.378 -37.139 1.00 82.19 318 MET A N 1
ATOM 2639 C CA . MET A 1 318 ? 7.462 -7.783 -37.388 1.00 82.19 318 MET A CA 1
ATOM 2640 C C . MET A 1 318 ? 8.336 -8.668 -36.510 1.00 82.19 318 MET A C 1
ATOM 2642 O O . MET A 1 318 ? 9.533 -8.415 -36.405 1.00 82.19 318 MET A O 1
ATOM 2646 N N . ASP A 1 319 ? 7.760 -9.730 -35.942 1.00 84.56 319 ASP A N 1
ATOM 2647 C CA . ASP A 1 319 ? 8.475 -10.665 -35.058 1.00 84.56 319 ASP A CA 1
ATOM 2648 C C . ASP A 1 319 ? 9.757 -11.209 -35.701 1.00 84.56 319 ASP A C 1
ATOM 2650 O O . ASP A 1 319 ? 10.779 -11.340 -35.040 1.00 84.56 319 ASP A O 1
ATOM 2654 N N . ALA A 1 320 ? 9.735 -11.455 -37.015 1.00 83.94 320 ALA A N 1
ATOM 2655 C CA . ALA A 1 320 ? 10.884 -11.969 -37.759 1.00 83.94 320 ALA A CA 1
ATOM 2656 C C . ALA A 1 320 ? 12.127 -11.060 -37.699 1.00 83.94 320 ALA A C 1
ATOM 2658 O O . ALA A 1 320 ? 13.240 -11.541 -37.909 1.00 83.94 320 ALA A O 1
ATOM 2659 N N . TYR A 1 321 ? 11.960 -9.764 -37.419 1.00 83.62 321 TYR A N 1
ATOM 2660 C CA . TYR A 1 321 ? 13.074 -8.823 -37.314 1.00 83.62 321 TYR A CA 1
ATOM 2661 C C . TYR A 1 321 ? 13.823 -8.921 -35.988 1.00 83.62 321 TYR A C 1
ATOM 2663 O O . TYR A 1 321 ? 14.943 -8.425 -35.910 1.00 83.62 321 TYR A O 1
ATOM 2671 N N . TYR A 1 322 ? 13.240 -9.540 -34.962 1.00 86.56 322 TYR A N 1
ATOM 2672 C CA . TYR A 1 322 ? 13.769 -9.515 -33.605 1.00 86.56 322 TYR A CA 1
ATOM 2673 C C . TYR A 1 322 ? 14.228 -10.902 -33.167 1.00 86.56 322 TYR A C 1
ATOM 2675 O O . TYR A 1 322 ? 13.532 -11.899 -33.341 1.00 86.56 322 TYR A O 1
ATOM 2683 N N . TYR A 1 323 ? 15.418 -10.950 -32.580 1.00 84.94 323 TYR A N 1
ATOM 2684 C CA . TYR A 1 323 ? 16.053 -12.185 -32.148 1.00 84.94 323 TYR A CA 1
ATOM 2685 C C . TYR A 1 323 ? 15.558 -12.633 -30.767 1.00 84.94 323 TYR A C 1
ATOM 2687 O O . TYR A 1 323 ? 15.419 -13.829 -30.524 1.00 84.94 323 TYR A O 1
ATOM 2695 N N . ASN A 1 324 ? 15.302 -11.680 -29.862 1.00 89.06 324 ASN A N 1
ATOM 2696 C CA . ASN A 1 324 ? 15.034 -11.921 -28.437 1.00 89.06 324 ASN A CA 1
ATOM 2697 C C . ASN A 1 324 ? 13.651 -11.472 -27.937 1.00 89.06 324 ASN A C 1
ATOM 2699 O O . ASN A 1 324 ? 13.336 -11.683 -26.771 1.00 89.06 324 ASN A O 1
ATOM 2703 N N . TYR A 1 325 ? 12.822 -10.890 -28.804 1.00 88.94 325 TYR A N 1
ATOM 2704 C CA . TYR A 1 325 ? 11.481 -10.413 -28.461 1.00 88.94 325 TYR A CA 1
ATOM 2705 C C . TYR A 1 325 ? 10.480 -10.764 -29.556 1.00 88.94 325 TYR A C 1
ATOM 2707 O O . TYR A 1 325 ? 10.815 -10.727 -30.738 1.00 88.94 325 TYR A O 1
ATOM 2715 N N . LYS A 1 326 ? 9.227 -11.027 -29.178 1.00 89.50 326 LYS A N 1
ATOM 2716 C CA . LYS A 1 326 ? 8.097 -10.799 -30.089 1.00 89.50 326 LYS A CA 1
ATOM 2717 C C . LYS A 1 326 ? 7.681 -9.342 -29.992 1.00 89.50 326 LYS A C 1
ATOM 2719 O O . LYS A 1 326 ? 7.875 -8.720 -28.952 1.00 89.50 326 LYS A O 1
ATOM 2724 N N . VAL A 1 327 ? 7.049 -8.807 -31.033 1.00 87.81 327 VAL A N 1
ATOM 2725 C CA . VAL A 1 327 ? 6.562 -7.420 -31.044 1.00 87.81 327 VAL A CA 1
ATOM 2726 C C . VAL A 1 327 ? 5.632 -7.154 -29.859 1.00 87.81 327 VAL A C 1
ATOM 2728 O O . VAL A 1 327 ? 5.662 -6.072 -29.296 1.00 87.81 327 VAL A O 1
ATOM 2731 N N . GLU A 1 328 ? 4.823 -8.124 -29.441 1.00 87.69 328 GLU A N 1
ATOM 2732 C CA . GLU A 1 328 ? 3.909 -7.963 -28.299 1.00 87.69 328 GLU A CA 1
ATOM 2733 C C . GLU A 1 328 ? 4.615 -7.875 -26.942 1.00 87.69 328 GLU A C 1
ATOM 2735 O O . GLU A 1 328 ? 4.070 -7.260 -26.030 1.00 87.69 328 GLU A O 1
ATOM 2740 N N . ASP A 1 329 ? 5.828 -8.418 -26.840 1.00 89.38 329 ASP A N 1
ATOM 2741 C CA . ASP A 1 329 ? 6.618 -8.467 -25.608 1.00 89.38 329 ASP A CA 1
ATOM 2742 C C . ASP A 1 329 ? 7.570 -7.257 -25.477 1.00 89.38 329 ASP A C 1
ATOM 2744 O O . ASP A 1 329 ? 8.304 -7.145 -24.497 1.00 89.38 329 ASP A O 1
ATOM 2748 N N . ILE A 1 330 ? 7.600 -6.352 -26.468 1.00 91.75 330 ILE A N 1
ATOM 2749 C CA . ILE A 1 330 ? 8.431 -5.142 -26.420 1.00 91.75 330 ILE A CA 1
ATOM 2750 C C . ILE A 1 330 ? 7.753 -4.093 -25.534 1.00 91.75 330 ILE A C 1
ATOM 2752 O O . ILE A 1 330 ? 6.749 -3.482 -25.910 1.00 91.75 330 ILE A O 1
ATOM 2756 N N . ASP A 1 331 ? 8.359 -3.841 -24.379 1.00 94.12 331 ASP A N 1
ATOM 2757 C CA . ASP A 1 331 ? 7.924 -2.845 -23.407 1.00 94.12 331 ASP A CA 1
ATOM 2758 C C . ASP A 1 331 ? 8.801 -1.574 -23.423 1.00 94.12 331 ASP A C 1
ATOM 2760 O O . ASP A 1 331 ? 9.739 -1.404 -24.214 1.00 94.12 331 ASP A O 1
ATOM 2764 N N . PHE A 1 332 ? 8.480 -0.636 -22.533 1.00 94.56 332 PHE A N 1
ATOM 2765 C CA . PHE A 1 332 ? 9.240 0.594 -22.363 1.00 94.56 332 PHE A CA 1
ATOM 2766 C C . PHE A 1 332 ? 10.692 0.351 -21.933 1.00 94.56 332 PHE A C 1
ATOM 2768 O O . PHE A 1 332 ? 11.577 1.083 -22.385 1.00 94.56 332 PHE A O 1
ATOM 2775 N N . GLU A 1 333 ? 10.954 -0.648 -21.085 1.00 94.38 333 GLU A N 1
ATOM 2776 C CA . GLU A 1 333 ? 12.301 -0.968 -20.606 1.00 94.38 333 GLU A CA 1
ATOM 2777 C C . GLU A 1 333 ? 13.191 -1.424 -21.761 1.00 94.38 333 GLU A C 1
ATOM 2779 O O . GLU A 1 333 ? 14.306 -0.917 -21.925 1.00 94.38 333 GLU A O 1
ATOM 2784 N N . ALA A 1 334 ? 12.667 -2.294 -22.622 1.00 93.44 334 ALA A N 1
ATOM 2785 C CA . ALA A 1 334 ? 13.372 -2.771 -23.794 1.00 93.44 334 ALA A CA 1
ATOM 2786 C C . ALA A 1 334 ? 13.739 -1.620 -24.739 1.00 93.44 334 ALA A C 1
ATOM 2788 O O . ALA A 1 334 ? 14.882 -1.504 -25.200 1.00 93.44 334 ALA A O 1
ATOM 2789 N N . ILE A 1 335 ? 12.802 -0.697 -24.973 1.00 92.50 335 ILE A N 1
ATOM 2790 C CA . ILE A 1 335 ? 13.022 0.464 -25.843 1.00 92.50 335 ILE A CA 1
ATOM 2791 C C . ILE A 1 335 ? 14.058 1.426 -25.248 1.00 92.50 335 ILE A C 1
ATOM 2793 O O . ILE A 1 335 ? 14.968 1.871 -25.959 1.00 92.50 335 ILE A O 1
ATOM 2797 N N . ILE A 1 336 ? 13.958 1.765 -23.958 1.00 92.62 336 ILE A N 1
ATOM 2798 C CA . ILE A 1 336 ? 14.859 2.748 -23.341 1.00 92.62 336 ILE A CA 1
ATOM 2799 C C . ILE A 1 336 ? 16.281 2.196 -23.175 1.00 92.62 336 ILE A C 1
ATOM 2801 O O . ILE A 1 336 ? 17.247 2.929 -23.404 1.00 92.62 336 ILE A O 1
ATOM 2805 N N . VAL A 1 337 ? 16.432 0.903 -22.861 1.00 93.44 337 VAL A N 1
ATOM 2806 C CA . VAL A 1 337 ? 17.742 0.236 -22.789 1.00 93.44 337 VAL A CA 1
ATOM 2807 C C . VAL A 1 337 ? 18.381 0.158 -24.178 1.00 93.44 337 VAL A C 1
ATOM 2809 O O . VAL A 1 337 ? 19.556 0.498 -24.328 1.00 93.44 337 VAL A O 1
ATOM 2812 N N . SER A 1 338 ? 17.609 -0.182 -25.214 1.00 92.44 338 SER A N 1
ATOM 2813 C CA . SER A 1 338 ? 18.093 -0.191 -26.607 1.00 92.44 338 SER A CA 1
ATOM 2814 C C . SER A 1 338 ? 18.528 1.192 -27.080 1.00 92.44 338 SER A C 1
ATOM 2816 O O . SER A 1 338 ? 19.589 1.349 -27.687 1.00 92.44 338 SER A O 1
ATOM 2818 N N . SER A 1 339 ? 17.734 2.215 -26.755 1.00 91.19 339 SER A N 1
ATOM 2819 C CA . SER A 1 339 ? 18.037 3.612 -27.080 1.00 91.19 339 SER A CA 1
ATOM 2820 C C . SER A 1 339 ? 19.341 4.064 -26.419 1.00 91.19 339 SER A C 1
ATOM 2822 O O . SER A 1 339 ? 20.181 4.700 -27.058 1.00 91.19 339 SER A O 1
ATOM 2824 N N . PHE A 1 340 ? 19.557 3.680 -25.159 1.00 92.19 340 PHE A N 1
ATOM 2825 C CA . PHE A 1 340 ? 20.798 3.960 -24.444 1.00 92.19 340 PHE A CA 1
ATOM 2826 C C . PHE A 1 340 ? 22.007 3.217 -25.028 1.00 92.19 340 PHE A C 1
ATOM 2828 O O . PHE A 1 340 ? 23.088 3.795 -25.155 1.00 92.19 340 PHE A O 1
ATOM 2835 N N . ALA A 1 341 ? 21.843 1.954 -25.420 1.00 91.62 341 ALA A N 1
ATOM 2836 C CA . ALA A 1 341 ? 22.909 1.173 -26.034 1.00 91.62 341 ALA A CA 1
ATOM 2837 C C . ALA A 1 341 ? 23.348 1.764 -27.385 1.00 91.62 341 ALA A C 1
ATOM 2839 O O . ALA A 1 341 ? 24.544 1.981 -27.608 1.00 91.62 341 ALA A O 1
ATOM 2840 N N . ASN A 1 342 ? 22.390 2.118 -28.249 1.00 89.69 342 ASN A N 1
ATOM 2841 C CA . ASN A 1 342 ? 22.658 2.818 -29.508 1.00 89.69 342 ASN A CA 1
ATOM 2842 C C . ASN A 1 342 ? 23.357 4.165 -29.268 1.00 89.69 342 ASN A C 1
ATOM 2844 O O . ASN A 1 342 ? 24.358 4.472 -29.924 1.00 89.69 342 ASN A O 1
ATOM 2848 N N . TYR A 1 343 ? 22.899 4.924 -28.268 1.00 89.94 343 TYR A N 1
ATOM 2849 C CA . TYR A 1 343 ? 23.532 6.173 -27.855 1.00 89.94 343 TYR A CA 1
ATOM 2850 C C . TYR A 1 343 ? 25.002 5.989 -27.451 1.00 89.94 343 TYR A C 1
ATOM 2852 O O . TYR A 1 343 ? 25.883 6.694 -27.946 1.00 89.94 343 TYR A O 1
ATOM 2860 N N . MET A 1 344 ? 25.288 5.015 -26.582 1.00 89.69 344 MET A N 1
ATOM 2861 C CA . MET A 1 344 ? 26.636 4.756 -26.069 1.00 89.69 344 MET A CA 1
ATOM 2862 C C . MET A 1 344 ? 27.605 4.298 -27.167 1.00 89.69 344 MET A C 1
ATOM 2864 O O . MET A 1 344 ? 28.793 4.616 -27.115 1.00 89.69 344 MET A O 1
ATOM 2868 N N . LEU A 1 345 ? 27.105 3.587 -28.180 1.00 89.31 345 LEU A N 1
ATOM 2869 C CA . LEU A 1 345 ? 27.894 3.166 -29.338 1.00 89.31 345 LEU A CA 1
ATOM 2870 C C . LEU A 1 345 ? 28.075 4.266 -30.398 1.00 89.31 345 LEU A C 1
ATOM 2872 O O . LEU A 1 345 ? 28.817 4.050 -31.358 1.00 89.31 345 LEU A O 1
ATOM 2876 N N . GLY A 1 346 ? 27.431 5.428 -30.238 1.00 85.75 346 GLY A N 1
ATOM 2877 C CA . GLY A 1 346 ? 27.453 6.511 -31.223 1.00 85.75 346 GLY A CA 1
ATOM 2878 C C . GLY A 1 346 ? 26.666 6.190 -32.498 1.00 85.75 346 GLY A C 1
ATOM 2879 O O . GLY A 1 346 ? 26.898 6.809 -33.536 1.00 85.75 346 GLY A O 1
ATOM 2880 N N . LEU A 1 347 ? 25.748 5.224 -32.430 1.00 79.38 347 LEU A N 1
ATOM 2881 C CA . LEU A 1 347 ? 24.890 4.810 -33.535 1.00 79.38 347 LEU A CA 1
ATOM 2882 C C . LEU A 1 347 ? 23.698 5.770 -33.597 1.00 79.38 347 LEU A C 1
ATOM 2884 O O . LEU A 1 347 ? 22.626 5.494 -33.064 1.00 79.38 347 LEU A O 1
ATOM 2888 N N . LYS A 1 348 ? 23.906 6.952 -34.185 1.00 60.91 348 LYS A N 1
ATOM 2889 C CA . LYS A 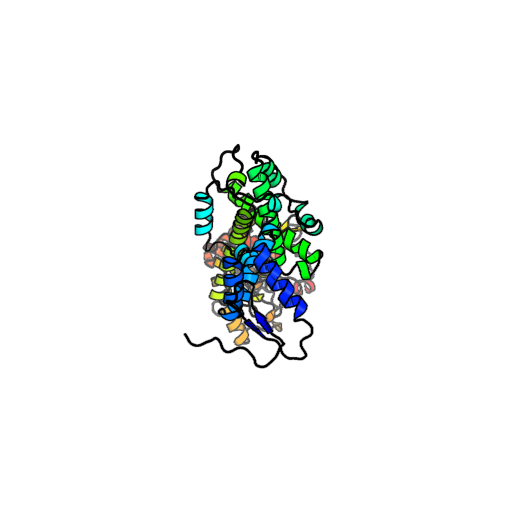1 348 ? 22.816 7.911 -34.392 1.00 60.91 348 LYS A CA 1
ATOM 2890 C C . LYS A 1 348 ? 21.828 7.345 -35.407 1.00 60.91 348 LYS A C 1
ATOM 2892 O O . LYS A 1 348 ? 22.219 6.988 -36.515 1.00 60.91 348 LYS A O 1
ATOM 2897 N N . SER A 1 349 ? 20.554 7.315 -35.037 1.00 55.91 349 SER A N 1
ATOM 2898 C CA . SER A 1 349 ? 19.454 7.161 -35.984 1.00 55.91 349 SER A CA 1
ATOM 2899 C C . SER A 1 349 ? 19.514 8.307 -36.994 1.00 55.91 349 SER A C 1
ATOM 2901 O O . SER A 1 349 ? 19.403 9.471 -36.612 1.00 55.91 349 SER A O 1
ATOM 2903 N N . THR A 1 350 ? 19.740 7.993 -38.268 1.00 53.09 350 THR A N 1
ATOM 2904 C CA . THR A 1 350 ? 19.502 8.934 -39.369 1.00 53.09 350 THR A CA 1
ATOM 2905 C C . THR A 1 350 ? 17.994 9.067 -39.575 1.00 53.09 350 THR A C 1
ATOM 2907 O O . THR A 1 350 ? 17.282 8.074 -39.416 1.00 53.09 350 THR A O 1
ATOM 2910 N N . ASP A 1 351 ? 17.511 10.263 -39.930 1.00 49.28 351 ASP A N 1
ATOM 2911 C CA . ASP A 1 351 ? 16.072 10.580 -40.042 1.00 49.28 351 ASP A CA 1
ATOM 2912 C C . ASP A 1 351 ? 15.286 9.607 -40.952 1.00 49.28 351 ASP A C 1
ATOM 2914 O O . ASP A 1 351 ? 14.092 9.403 -40.747 1.00 49.28 351 ASP A O 1
ATOM 2918 N N . ASP A 1 352 ? 15.960 8.929 -41.889 1.00 42.00 352 ASP A N 1
ATOM 2919 C CA . ASP A 1 352 ? 15.344 7.963 -42.808 1.00 42.00 352 ASP A CA 1
ATOM 2920 C C . ASP A 1 352 ? 15.113 6.557 -42.211 1.00 42.00 352 ASP A C 1
ATOM 2922 O O . ASP A 1 352 ? 14.221 5.835 -42.661 1.00 42.00 352 ASP A O 1
ATOM 2926 N N . HIS A 1 353 ? 15.866 6.146 -41.180 1.00 51.22 353 HIS A N 1
ATOM 2927 C CA . HIS A 1 353 ? 15.768 4.805 -40.583 1.00 51.22 353 HIS A CA 1
ATOM 2928 C C . HIS A 1 353 ? 16.013 4.833 -39.063 1.00 51.22 353 HIS A C 1
ATOM 2930 O O . HIS A 1 353 ? 17.122 4.539 -38.601 1.00 51.22 353 HIS A O 1
ATOM 2936 N N . PRO A 1 354 ? 14.990 5.159 -38.251 1.00 58.12 354 PRO A N 1
ATOM 2937 C CA . PRO A 1 354 ? 15.090 5.063 -36.800 1.00 58.12 354 PRO A CA 1
ATOM 2938 C C . PRO A 1 354 ? 15.328 3.607 -36.380 1.00 58.12 354 PRO A C 1
ATOM 2940 O O . PRO A 1 354 ? 14.484 2.730 -36.568 1.00 58.12 354 PRO A O 1
ATOM 2943 N N . LYS A 1 355 ? 16.512 3.347 -35.822 1.00 67.00 355 LYS A N 1
ATOM 2944 C CA . LYS A 1 355 ? 16.949 2.019 -35.395 1.00 67.00 355 LYS A CA 1
ATOM 2945 C C . LYS A 1 355 ? 16.489 1.752 -33.957 1.00 67.00 355 LYS A C 1
ATOM 2947 O O . LYS A 1 355 ? 17.026 2.333 -33.021 1.00 67.00 355 LYS A O 1
ATOM 2952 N N . LEU A 1 356 ? 15.493 0.879 -33.791 1.00 73.25 356 LEU A N 1
ATOM 2953 C CA . LEU A 1 356 ? 14.902 0.550 -32.481 1.00 73.25 356 LEU A CA 1
ATOM 2954 C C . LEU A 1 356 ? 15.742 -0.413 -31.623 1.00 73.25 356 LEU A C 1
ATOM 2956 O O . LEU A 1 356 ? 15.589 -0.420 -30.408 1.00 73.25 356 LEU A O 1
ATOM 2960 N N . GLY A 1 357 ? 16.624 -1.204 -32.236 1.00 84.62 357 GLY A N 1
ATOM 2961 C CA . GLY A 1 357 ? 17.426 -2.234 -31.567 1.00 84.62 357 GLY A CA 1
ATOM 2962 C C . GLY A 1 357 ? 18.889 -2.228 -32.006 1.00 84.62 357 GLY A C 1
ATOM 2963 O O . GLY A 1 357 ? 19.368 -1.270 -32.617 1.00 84.62 357 GLY A O 1
ATOM 2964 N N . LEU A 1 358 ? 19.607 -3.305 -31.710 1.00 88.56 358 LEU A N 1
ATOM 2965 C CA . LEU A 1 358 ? 21.014 -3.505 -32.054 1.00 88.56 358 LEU A CA 1
ATOM 2966 C C . LEU A 1 358 ? 21.177 -4.795 -32.855 1.00 88.56 358 LEU A C 1
ATOM 2968 O O . LEU A 1 358 ? 20.480 -5.769 -32.617 1.00 88.56 358 LEU A O 1
ATOM 2972 N N . SER A 1 359 ? 22.125 -4.844 -33.784 1.00 88.94 359 SER A N 1
ATOM 2973 C CA . SER A 1 359 ? 22.575 -6.133 -34.322 1.00 88.94 359 SER A CA 1
ATOM 2974 C C . SER A 1 359 ? 23.333 -6.909 -33.239 1.00 88.94 359 SER A C 1
ATOM 2976 O O . SER A 1 359 ? 23.913 -6.309 -32.328 1.00 88.94 359 SER A O 1
ATOM 2978 N N . LEU A 1 360 ? 23.392 -8.240 -33.343 1.00 87.50 360 LEU A N 1
ATOM 2979 C CA . LEU A 1 360 ? 24.108 -9.072 -32.367 1.00 87.50 360 LEU A CA 1
ATOM 2980 C C . LEU A 1 360 ? 25.575 -8.627 -32.119 1.00 87.50 360 LEU A C 1
ATOM 2982 O O . LEU A 1 360 ? 25.983 -8.558 -30.955 1.00 87.50 360 LEU A O 1
ATOM 2986 N N . PRO A 1 361 ? 26.379 -8.249 -33.139 1.00 89.19 361 PRO A N 1
ATOM 2987 C CA . PRO A 1 361 ? 27.726 -7.715 -32.915 1.00 89.19 361 PRO A CA 1
ATOM 2988 C C . PRO A 1 361 ? 27.747 -6.390 -32.139 1.00 89.19 361 PRO A C 1
ATOM 2990 O O . PRO A 1 361 ? 28.631 -6.174 -31.306 1.00 89.19 361 PRO A O 1
ATOM 2993 N N . GLU A 1 362 ? 26.784 -5.499 -32.388 1.00 90.50 362 GLU A N 1
ATOM 2994 C CA . GLU A 1 362 ? 26.669 -4.224 -31.672 1.00 90.50 362 GLU A CA 1
ATOM 2995 C C . GLU A 1 362 ? 26.262 -4.450 -30.215 1.00 90.50 362 GLU A C 1
ATOM 2997 O O . GLU A 1 362 ? 26.882 -3.873 -29.321 1.00 90.50 362 GLU A O 1
ATOM 3002 N N . PHE A 1 363 ? 25.305 -5.349 -29.960 1.00 89.69 363 PHE A N 1
ATOM 3003 C CA . PHE A 1 363 ? 24.918 -5.736 -28.605 1.00 89.69 363 PHE A CA 1
ATOM 3004 C C . PHE A 1 363 ? 26.109 -6.303 -27.825 1.00 89.69 363 PHE A C 1
ATOM 3006 O O . PHE A 1 363 ? 26.417 -5.818 -26.739 1.00 89.69 363 PHE A O 1
ATOM 3013 N N . LYS A 1 364 ? 26.850 -7.264 -28.398 1.00 88.38 364 LYS A N 1
ATOM 3014 C CA . LYS A 1 364 ? 28.056 -7.841 -27.772 1.00 88.38 364 LYS A CA 1
ATOM 3015 C C . LYS A 1 364 ? 29.106 -6.775 -27.446 1.00 88.38 364 LYS A C 1
ATOM 3017 O O . LYS A 1 364 ? 29.726 -6.810 -26.380 1.00 88.38 364 LYS A O 1
ATOM 3022 N N . LYS A 1 365 ? 29.299 -5.804 -28.347 1.00 89.94 365 LYS A N 1
ATOM 3023 C CA . LYS A 1 365 ? 30.201 -4.667 -28.120 1.00 89.94 365 LYS A CA 1
ATOM 3024 C C . LYS A 1 365 ? 29.721 -3.800 -26.956 1.00 89.94 365 LYS A C 1
ATOM 3026 O O . LYS A 1 365 ? 30.536 -3.452 -26.105 1.00 89.94 365 LYS A O 1
ATOM 3031 N N . TRP A 1 366 ? 28.434 -3.460 -26.912 1.00 90.31 366 TRP A N 1
ATOM 3032 C CA . TRP A 1 366 ? 27.845 -2.667 -25.834 1.00 90.31 366 TRP A CA 1
ATOM 3033 C C . TRP A 1 366 ? 27.907 -3.388 -24.484 1.00 90.31 366 TRP A C 1
ATOM 3035 O O . TRP A 1 366 ? 28.436 -2.818 -23.531 1.00 90.31 366 TRP A O 1
ATOM 3045 N N . ALA A 1 367 ? 27.486 -4.654 -24.419 1.00 87.94 367 ALA A N 1
ATOM 3046 C CA . ALA A 1 367 ? 27.532 -5.472 -23.210 1.00 87.94 367 ALA A CA 1
ATOM 3047 C C . ALA A 1 367 ? 28.949 -5.491 -22.613 1.00 87.94 367 ALA A C 1
ATOM 3049 O O . ALA A 1 367 ? 29.142 -5.168 -21.445 1.00 87.94 367 ALA A O 1
ATOM 3050 N N . LYS A 1 368 ? 29.984 -5.707 -23.438 1.00 86.31 368 LYS A N 1
ATOM 3051 C CA . LYS A 1 368 ? 31.387 -5.669 -22.986 1.00 86.31 368 LYS A CA 1
ATOM 3052 C C . LYS A 1 368 ? 31.813 -4.317 -22.391 1.00 86.31 368 LYS A C 1
ATOM 3054 O O . LYS A 1 368 ? 32.663 -4.281 -21.499 1.00 86.31 368 LYS A O 1
ATOM 3059 N N . LEU A 1 369 ? 31.263 -3.197 -22.870 1.00 86.38 369 LEU A N 1
ATOM 3060 C CA . LEU A 1 369 ? 31.584 -1.869 -22.333 1.00 86.38 369 LEU A CA 1
ATOM 3061 C C . LEU A 1 369 ? 31.032 -1.680 -20.917 1.00 86.38 369 LEU A C 1
ATOM 3063 O O . LEU A 1 369 ? 31.701 -1.061 -20.084 1.00 86.38 369 LEU A O 1
ATOM 3067 N N . ILE A 1 370 ? 29.862 -2.244 -20.623 1.00 86.50 370 ILE A N 1
ATOM 3068 C CA . ILE A 1 370 ? 29.154 -2.024 -19.356 1.00 86.50 370 ILE A CA 1
ATOM 3069 C C . ILE A 1 370 ? 29.300 -3.178 -18.352 1.00 86.50 370 ILE A C 1
ATOM 3071 O O . ILE A 1 370 ? 29.097 -2.950 -17.164 1.00 86.50 370 ILE A O 1
ATOM 3075 N N . SER A 1 371 ? 29.721 -4.369 -18.787 1.00 85.06 371 SER A N 1
ATOM 3076 C CA . SER A 1 371 ? 29.901 -5.539 -17.917 1.00 85.06 371 SER A CA 1
ATOM 3077 C C . SER A 1 371 ? 31.206 -5.517 -17.113 1.00 85.06 371 SER A C 1
ATOM 3079 O O . SER A 1 371 ? 32.228 -4.984 -17.561 1.00 85.06 371 SER A O 1
ATOM 3081 N N . ASN A 1 372 ? 31.185 -6.127 -15.930 1.00 81.88 372 ASN A N 1
ATOM 3082 C CA . ASN A 1 372 ? 32.351 -6.429 -15.101 1.00 81.88 372 ASN A CA 1
ATOM 3083 C C . ASN A 1 372 ? 33.061 -7.709 -15.601 1.00 81.88 372 ASN A C 1
ATOM 3085 O O . ASN A 1 372 ? 32.655 -8.320 -16.592 1.00 81.88 372 ASN A O 1
ATOM 3089 N N . SER A 1 373 ? 34.141 -8.126 -14.933 1.00 75.25 373 SER A N 1
ATOM 3090 C CA . SER A 1 373 ? 34.902 -9.336 -15.293 1.00 75.25 373 SER A CA 1
ATOM 3091 C C . SER A 1 373 ? 34.121 -10.649 -15.147 1.00 75.25 373 SER A C 1
ATOM 3093 O O . SER A 1 373 ? 34.545 -11.664 -15.692 1.00 75.25 373 SER A O 1
ATOM 3095 N N . GLU A 1 374 ? 33.008 -10.632 -14.416 1.00 71.69 374 GLU A N 1
ATOM 3096 C CA . GLU A 1 374 ? 32.125 -11.777 -14.164 1.00 71.69 374 GLU A CA 1
ATOM 3097 C C . GLU A 1 374 ? 30.885 -11.776 -15.079 1.00 71.69 374 GLU A C 1
ATOM 3099 O O . GLU A 1 374 ? 30.063 -12.682 -14.996 1.00 71.69 374 GLU A O 1
ATOM 3104 N N . GLY A 1 375 ? 30.748 -10.780 -15.964 1.00 69.00 375 GLY A N 1
ATOM 3105 C CA . GLY A 1 375 ? 29.658 -10.670 -16.936 1.00 69.00 375 GLY A CA 1
ATOM 3106 C C . GLY A 1 375 ? 28.490 -9.771 -16.512 1.00 69.00 375 GLY A C 1
ATOM 3107 O O . GLY A 1 375 ? 27.846 -9.208 -17.391 1.00 69.00 375 GLY A O 1
ATOM 3108 N N . GLY A 1 376 ? 28.269 -9.534 -15.213 1.00 77.44 376 GLY A N 1
ATOM 3109 C CA . GLY A 1 376 ? 27.201 -8.650 -14.703 1.00 77.44 376 GLY A CA 1
ATOM 3110 C C . GLY A 1 376 ? 27.492 -7.153 -14.872 1.00 77.44 376 GLY A C 1
ATOM 3111 O O . GLY A 1 376 ? 28.573 -6.777 -15.326 1.00 77.44 376 GLY A O 1
ATOM 3112 N N . LEU A 1 377 ? 26.562 -6.270 -14.493 1.00 83.88 377 LEU A N 1
ATOM 3113 C CA . LEU A 1 377 ? 26.734 -4.821 -14.668 1.00 83.88 377 LEU A CA 1
ATOM 3114 C C . LEU A 1 377 ? 27.865 -4.263 -13.783 1.00 83.88 377 LEU A C 1
ATOM 3116 O O . LEU A 1 377 ? 27.856 -4.396 -12.557 1.00 83.88 377 LEU A O 1
ATOM 3120 N N . ASP A 1 378 ? 28.814 -3.535 -14.376 1.00 83.75 378 ASP A N 1
ATOM 3121 C CA . ASP A 1 378 ? 29.841 -2.817 -13.620 1.00 83.75 378 ASP A CA 1
ATOM 3122 C C . ASP A 1 378 ? 29.382 -1.405 -13.231 1.00 83.75 378 ASP A C 1
ATOM 3124 O O . ASP A 1 378 ? 29.676 -0.406 -13.897 1.00 83.75 378 ASP A O 1
ATOM 3128 N N . LYS A 1 379 ? 28.695 -1.311 -12.089 1.00 80.56 379 LYS A N 1
ATOM 3129 C CA . LYS A 1 379 ? 28.234 -0.036 -11.506 1.00 80.56 379 LYS A CA 1
ATOM 3130 C C . LYS A 1 379 ? 29.379 0.898 -11.086 1.00 80.56 379 LYS A C 1
ATOM 3132 O O . LYS A 1 379 ? 29.139 2.070 -10.779 1.00 80.56 379 LYS A O 1
ATOM 3137 N N . THR A 1 380 ? 30.618 0.403 -11.031 1.00 80.69 380 THR A N 1
ATOM 3138 C CA . THR A 1 380 ? 31.781 1.189 -10.598 1.00 80.69 380 THR A CA 1
ATOM 3139 C C . THR A 1 380 ? 32.435 1.956 -11.741 1.00 80.69 380 THR A C 1
ATOM 3141 O O . THR A 1 380 ? 33.125 2.942 -11.477 1.00 80.69 380 THR A O 1
ATOM 3144 N N . LYS A 1 381 ? 32.163 1.589 -13.004 1.00 82.25 381 LYS A N 1
ATOM 3145 C CA . LYS A 1 381 ? 32.722 2.265 -14.183 1.00 82.25 381 LYS A CA 1
ATOM 3146 C C . LYS A 1 381 ? 32.281 3.732 -14.251 1.00 82.25 381 LYS A C 1
ATOM 3148 O O . LYS A 1 381 ? 31.103 4.005 -14.498 1.00 82.25 381 LYS A O 1
ATOM 3153 N N . PRO A 1 382 ? 33.216 4.699 -14.156 1.00 79.69 382 PRO A N 1
ATOM 3154 C CA . PRO A 1 382 ? 32.884 6.118 -14.288 1.00 79.69 382 PRO A CA 1
ATOM 3155 C C . PRO A 1 382 ? 32.251 6.451 -15.644 1.00 79.69 382 PRO A C 1
ATOM 3157 O O . PRO A 1 382 ? 31.324 7.255 -15.714 1.00 79.69 382 PRO A O 1
ATOM 3160 N N . ALA A 1 383 ? 32.698 5.770 -16.706 1.00 81.50 383 ALA A N 1
ATOM 3161 C CA . ALA A 1 383 ? 32.180 5.947 -18.058 1.00 81.50 383 ALA A CA 1
ATOM 3162 C C . ALA A 1 383 ? 30.679 5.624 -18.163 1.00 81.50 383 ALA A C 1
ATOM 3164 O O . ALA A 1 383 ? 29.950 6.360 -18.822 1.00 81.50 383 ALA A O 1
ATOM 3165 N N . LEU A 1 384 ? 30.191 4.579 -17.480 1.00 85.75 384 LEU A N 1
ATOM 3166 C CA . LEU A 1 384 ? 28.766 4.229 -17.485 1.00 85.75 384 LEU A CA 1
ATOM 3167 C C . LEU A 1 384 ? 27.928 5.374 -16.901 1.00 85.75 384 LEU A C 1
ATOM 3169 O O . LEU A 1 384 ? 26.990 5.846 -17.541 1.00 85.75 384 LEU A O 1
ATOM 3173 N N . LYS A 1 385 ? 28.322 5.878 -15.727 1.00 85.94 385 LYS A N 1
ATOM 3174 C CA . LYS A 1 385 ? 27.640 6.999 -15.065 1.00 85.94 385 LYS A CA 1
ATOM 3175 C C . LYS A 1 385 ? 27.649 8.257 -15.925 1.00 85.94 385 LYS A C 1
ATOM 3177 O O . LYS A 1 385 ? 26.627 8.924 -16.051 1.00 85.94 385 LYS A O 1
ATOM 3182 N N . GLU A 1 386 ? 28.780 8.571 -16.553 1.00 89.25 386 GLU A N 1
ATOM 3183 C CA . GLU A 1 386 ? 28.888 9.721 -17.450 1.00 89.25 386 GLU A CA 1
ATOM 3184 C C . GLU A 1 386 ? 27.966 9.590 -18.673 1.00 89.25 386 GLU A C 1
ATOM 3186 O O . GLU A 1 386 ? 27.280 10.551 -19.031 1.00 89.25 386 GLU A O 1
ATOM 3191 N N . HIS A 1 387 ? 27.897 8.408 -19.290 1.00 91.06 387 HIS A N 1
ATOM 3192 C CA . HIS A 1 387 ? 27.009 8.160 -20.424 1.00 91.06 387 HIS A CA 1
ATOM 3193 C C . HIS A 1 387 ? 25.532 8.251 -20.037 1.00 91.06 387 HIS A C 1
ATOM 3195 O O . HIS A 1 387 ? 24.776 8.884 -20.772 1.00 91.06 387 HIS A O 1
ATOM 3201 N N . ILE A 1 388 ? 25.124 7.711 -18.881 1.00 91.81 388 ILE A N 1
ATOM 3202 C CA . ILE A 1 388 ? 23.749 7.863 -18.372 1.00 91.81 388 ILE A CA 1
ATOM 3203 C C . ILE A 1 388 ? 23.431 9.350 -18.176 1.00 91.81 388 ILE A C 1
ATOM 3205 O O . ILE A 1 388 ? 22.396 9.825 -18.643 1.00 91.81 388 ILE A O 1
ATOM 3209 N N . LEU A 1 389 ? 24.350 10.115 -17.570 1.00 91.12 389 LEU A N 1
ATOM 3210 C CA . LEU A 1 389 ? 24.180 11.553 -17.340 1.00 91.12 389 LEU A CA 1
ATOM 3211 C C . LEU A 1 389 ? 24.037 12.367 -18.632 1.00 91.12 389 LEU A C 1
ATOM 3213 O O . LEU A 1 389 ? 23.310 13.364 -18.639 1.00 91.12 389 LEU A O 1
ATOM 3217 N N . LYS A 1 390 ? 24.743 11.991 -19.702 1.00 92.50 390 LYS A N 1
ATOM 3218 C CA . LYS A 1 390 ? 24.624 12.648 -21.012 1.00 92.50 390 LYS A CA 1
ATOM 3219 C C . LYS A 1 390 ? 23.344 12.227 -21.732 1.00 92.50 390 LYS A C 1
ATOM 3221 O O . LYS A 1 390 ? 22.615 13.096 -22.202 1.00 92.50 390 LYS A O 1
ATOM 3226 N N . PHE A 1 391 ? 23.017 10.936 -21.705 1.00 91.75 391 PHE A N 1
ATOM 3227 C CA . PHE A 1 391 ? 21.792 10.387 -22.282 1.00 91.75 391 PHE A CA 1
ATOM 3228 C C . PHE A 1 391 ? 20.542 11.057 -21.700 1.00 91.75 391 PHE A C 1
ATOM 3230 O O . PHE A 1 391 ? 19.710 11.569 -22.445 1.00 91.75 391 PHE A O 1
ATOM 3237 N N . GLN A 1 392 ? 20.443 11.178 -20.371 1.00 92.25 392 GLN A N 1
ATOM 3238 C CA . GLN A 1 392 ? 19.289 11.844 -19.755 1.00 92.25 392 GLN A CA 1
ATOM 3239 C C . GLN A 1 392 ? 19.153 13.321 -20.167 1.00 92.25 392 GLN A C 1
ATOM 3241 O O . GLN A 1 392 ? 18.048 13.858 -20.188 1.00 92.25 392 GLN A O 1
ATOM 3246 N N . LYS A 1 393 ? 20.261 14.010 -20.477 1.00 91.00 393 LYS A N 1
ATOM 3247 C CA . LYS A 1 393 ? 20.225 15.414 -20.904 1.00 91.00 393 LYS A CA 1
ATOM 3248 C C . LYS A 1 393 ? 19.715 15.524 -22.331 1.00 91.00 393 LYS A C 1
ATOM 3250 O O . LYS A 1 393 ? 18.857 16.357 -22.595 1.00 91.00 393 LYS A O 1
ATOM 3255 N N . GLU A 1 394 ? 20.224 14.671 -23.211 1.00 88.88 394 GLU A N 1
ATOM 3256 C CA . GLU A 1 394 ? 19.883 14.658 -24.633 1.00 88.88 394 GLU A CA 1
ATOM 3257 C C . GLU A 1 394 ? 18.416 14.289 -24.876 1.00 88.88 394 GLU A C 1
ATOM 3259 O O . GLU A 1 394 ? 17.748 14.932 -25.677 1.00 88.88 394 GLU A O 1
ATOM 3264 N N . TYR A 1 395 ? 17.884 13.338 -24.105 1.00 87.12 395 TYR A N 1
ATOM 3265 C CA . TYR A 1 395 ? 16.497 12.872 -24.219 1.00 87.12 395 TYR A CA 1
ATOM 3266 C C . TYR A 1 395 ? 15.519 13.592 -23.270 1.00 87.12 395 TYR A C 1
ATOM 3268 O O . TYR A 1 395 ? 14.369 13.183 -23.133 1.00 87.12 395 TYR A O 1
ATOM 3276 N N . GLY A 1 396 ? 15.954 14.646 -22.566 1.00 89.38 396 GLY A N 1
ATOM 3277 C CA . GLY A 1 396 ? 15.104 15.419 -21.644 1.00 89.38 396 GLY A CA 1
ATOM 3278 C C . GLY A 1 396 ? 14.763 14.733 -20.308 1.00 89.38 396 GLY A C 1
ATOM 3279 O O . GLY A 1 396 ? 14.186 15.363 -19.423 1.00 89.38 396 GLY A O 1
ATOM 3280 N N . LEU A 1 397 ? 15.187 13.482 -20.107 1.00 92.62 397 LEU A N 1
ATOM 3281 C CA . LEU A 1 397 ? 14.928 12.671 -18.908 1.00 92.62 397 LEU A CA 1
ATOM 3282 C C . LEU A 1 397 ? 15.597 13.206 -17.631 1.00 92.62 397 LEU A C 1
ATOM 3284 O O . LEU A 1 397 ? 15.250 12.772 -16.537 1.00 92.62 397 LEU A O 1
ATOM 3288 N N . TRP A 1 398 ? 16.501 14.184 -17.732 1.00 92.31 398 TRP A N 1
ATOM 3289 C CA . TRP A 1 398 ? 17.108 14.867 -16.580 1.00 92.31 398 TRP A CA 1
ATOM 3290 C C . TRP A 1 398 ? 16.078 15.539 -15.657 1.00 92.31 398 TRP A C 1
ATOM 3292 O O . TRP A 1 398 ? 16.376 15.812 -14.495 1.00 92.31 398 TRP A O 1
ATOM 3302 N N . GLN A 1 399 ? 14.873 15.816 -16.167 1.00 93.12 399 GLN A N 1
ATOM 3303 C CA . GLN A 1 399 ? 13.765 16.348 -15.377 1.00 93.12 399 GLN A CA 1
ATOM 3304 C C . GLN A 1 399 ? 13.131 15.287 -14.472 1.00 93.12 399 GLN A C 1
ATOM 3306 O O . GLN A 1 399 ? 12.511 15.640 -13.472 1.00 93.12 399 GLN A O 1
ATOM 3311 N N . VAL A 1 400 ? 13.271 13.998 -14.796 1.00 95.38 400 VAL A N 1
ATOM 3312 C CA . VAL A 1 400 ? 12.670 12.896 -14.039 1.00 95.38 400 VAL A CA 1
ATOM 3313 C C . VAL A 1 400 ? 13.437 12.693 -12.732 1.00 95.38 400 VAL A C 1
ATOM 3315 O O . VAL A 1 400 ? 14.650 12.472 -12.709 1.00 95.38 400 VAL A O 1
ATOM 3318 N N . TYR A 1 401 ? 12.715 12.761 -11.612 1.00 95.50 401 TYR A N 1
ATOM 3319 C CA . TYR A 1 401 ? 13.304 12.619 -10.283 1.00 95.50 401 TYR A CA 1
ATOM 3320 C C . TYR A 1 401 ? 14.060 11.291 -10.148 1.00 95.50 401 TYR A C 1
ATOM 3322 O O . TYR A 1 401 ? 13.486 10.228 -10.366 1.00 95.50 401 TYR A O 1
ATOM 3330 N N . ARG A 1 402 ? 15.345 11.358 -9.769 1.00 93.50 402 ARG A N 1
ATOM 3331 C CA . ARG A 1 402 ? 16.238 10.196 -9.579 1.00 93.50 402 ARG A CA 1
ATOM 3332 C C . ARG A 1 402 ? 16.264 9.203 -10.752 1.00 93.50 402 ARG A C 1
ATOM 3334 O O . ARG A 1 402 ? 16.488 8.013 -10.538 1.00 93.50 402 ARG A O 1
ATOM 3341 N N . PHE A 1 403 ? 16.119 9.694 -11.985 1.00 94.56 403 PHE A N 1
ATOM 3342 C CA . PHE A 1 403 ? 16.186 8.852 -13.181 1.00 94.56 403 PHE A CA 1
ATOM 3343 C C . PHE A 1 403 ? 17.435 7.966 -13.222 1.00 94.56 403 PHE A C 1
ATOM 3345 O O . PHE A 1 403 ? 17.307 6.781 -13.478 1.00 94.56 403 PHE A O 1
ATOM 3352 N N . ASN A 1 404 ? 18.620 8.498 -12.896 1.00 91.69 404 ASN A N 1
ATOM 3353 C CA . ASN A 1 404 ? 19.863 7.716 -12.915 1.00 91.69 404 ASN A CA 1
ATOM 3354 C C . ASN A 1 404 ? 19.799 6.471 -12.026 1.00 91.69 404 ASN A C 1
ATOM 3356 O O . ASN A 1 404 ? 20.198 5.401 -12.459 1.00 91.69 404 ASN A O 1
ATOM 3360 N N . SER A 1 405 ? 19.292 6.607 -10.797 1.00 90.88 405 SER A N 1
ATOM 3361 C CA . SER A 1 405 ? 19.187 5.483 -9.860 1.00 90.88 405 SER A CA 1
ATOM 3362 C C . SER A 1 405 ? 18.209 4.431 -10.365 1.00 90.88 405 SER A C 1
ATOM 3364 O O . SER A 1 405 ? 18.518 3.248 -10.331 1.00 90.88 405 SER A O 1
ATOM 3366 N N . TYR A 1 406 ? 17.061 4.871 -10.887 1.00 93.75 406 TYR A N 1
ATOM 3367 C CA . TYR A 1 406 ? 16.114 3.983 -11.555 1.00 93.75 406 TYR A CA 1
ATOM 3368 C C . TYR A 1 406 ? 16.770 3.271 -12.744 1.00 93.75 406 TYR A C 1
ATOM 3370 O O . TYR A 1 406 ? 16.723 2.051 -12.821 1.00 93.75 406 TYR A O 1
ATOM 3378 N N . PHE A 1 407 ? 17.438 4.018 -13.625 1.00 93.94 407 PHE A N 1
ATOM 3379 C CA . PHE A 1 407 ? 18.039 3.493 -14.844 1.00 93.94 407 PHE A CA 1
ATOM 3380 C C . PHE A 1 407 ? 19.172 2.494 -14.562 1.00 93.94 407 PHE A C 1
ATOM 3382 O O . PHE A 1 407 ? 19.270 1.463 -15.220 1.00 93.94 407 PHE A O 1
ATOM 3389 N N . GLU A 1 408 ? 19.990 2.748 -13.538 1.00 91.19 408 GLU A N 1
ATOM 3390 C CA . GLU A 1 408 ? 20.990 1.793 -13.047 1.00 91.19 408 GLU A CA 1
ATOM 3391 C C . GLU A 1 408 ? 20.352 0.511 -12.479 1.00 91.19 408 GLU A C 1
ATOM 3393 O O . GLU A 1 408 ? 20.929 -0.564 -12.641 1.00 91.19 408 GLU A O 1
ATOM 3398 N N . GLU A 1 409 ? 19.186 0.595 -11.822 1.00 90.88 409 GLU A N 1
ATOM 3399 C CA . GLU A 1 409 ? 18.452 -0.579 -11.322 1.00 90.88 409 GLU A CA 1
ATOM 3400 C C . GLU A 1 409 ? 17.907 -1.442 -12.470 1.00 90.88 409 GLU A C 1
ATOM 3402 O O . GLU A 1 409 ? 18.116 -2.651 -12.453 1.00 90.88 409 GLU A O 1
ATOM 3407 N N . ILE A 1 410 ? 17.283 -0.852 -13.495 1.00 92.62 410 ILE A N 1
ATOM 3408 C CA . ILE A 1 410 ? 16.805 -1.618 -14.666 1.00 92.62 410 ILE A CA 1
ATOM 3409 C C . ILE A 1 410 ? 17.962 -2.221 -15.462 1.00 92.62 410 ILE A C 1
ATOM 3411 O O . ILE A 1 410 ? 17.901 -3.392 -15.825 1.00 92.62 410 ILE A O 1
ATOM 3415 N N . LEU A 1 411 ? 19.040 -1.464 -15.704 1.00 90.94 411 LEU A N 1
ATOM 3416 C CA . LEU A 1 411 ? 20.229 -2.018 -16.359 1.00 90.94 411 LEU A CA 1
ATOM 3417 C C . LEU A 1 411 ? 20.793 -3.201 -15.569 1.00 90.94 411 LEU A C 1
ATOM 3419 O O . LEU A 1 411 ? 21.195 -4.188 -16.169 1.00 90.94 411 LEU A O 1
ATOM 3423 N N . ALA A 1 412 ? 20.812 -3.118 -14.237 1.00 88.50 412 ALA A N 1
ATOM 3424 C CA . ALA A 1 412 ? 21.250 -4.225 -13.398 1.00 88.50 412 ALA A CA 1
ATOM 3425 C C . ALA A 1 412 ? 20.304 -5.423 -13.522 1.00 88.50 412 ALA A C 1
ATOM 3427 O O . ALA A 1 412 ? 20.774 -6.524 -13.749 1.00 88.50 412 ALA A O 1
ATOM 3428 N N . ASN A 1 413 ? 18.986 -5.222 -13.468 1.00 87.06 413 ASN A N 1
ATOM 3429 C CA . ASN A 1 413 ? 18.017 -6.314 -13.598 1.00 87.06 413 ASN A CA 1
ATOM 3430 C C . ASN A 1 413 ? 18.133 -7.071 -14.929 1.00 87.06 413 ASN A C 1
ATOM 3432 O O . ASN A 1 413 ? 17.976 -8.287 -14.947 1.00 87.06 413 ASN A O 1
ATOM 3436 N N . HIS A 1 414 ? 18.422 -6.364 -16.026 1.00 85.94 414 HIS A N 1
ATOM 3437 C CA . HIS A 1 414 ? 18.557 -6.975 -17.354 1.00 85.94 414 HIS A CA 1
ATOM 3438 C C . HIS A 1 414 ? 19.952 -7.560 -17.624 1.00 85.94 414 HIS A C 1
ATOM 3440 O O . HIS A 1 414 ? 20.097 -8.428 -18.482 1.00 85.94 414 HIS A O 1
ATOM 3446 N N . MET A 1 415 ? 20.986 -7.108 -16.905 1.00 80.88 415 MET A N 1
ATOM 3447 C CA . MET A 1 415 ? 22.373 -7.552 -17.110 1.00 80.88 415 MET A CA 1
ATOM 3448 C C . MET A 1 415 ? 22.868 -8.542 -16.041 1.00 80.88 415 MET A C 1
ATOM 3450 O O . MET A 1 415 ? 23.767 -9.344 -16.293 1.00 80.88 415 MET A O 1
ATOM 3454 N N . ASP A 1 416 ? 22.320 -8.508 -14.833 1.00 75.25 416 ASP A N 1
ATOM 3455 C CA . ASP A 1 416 ? 22.743 -9.378 -13.742 1.00 75.25 416 ASP A CA 1
ATOM 3456 C C . ASP A 1 416 ? 22.052 -10.743 -13.894 1.00 75.25 416 ASP A C 1
ATOM 3458 O O . ASP A 1 416 ? 20.830 -10.852 -13.855 1.00 75.25 416 ASP A O 1
ATOM 3462 N N . GLY A 1 417 ? 22.842 -11.805 -14.081 1.00 68.75 417 GLY A N 1
ATOM 3463 C CA . GLY A 1 417 ? 22.340 -13.174 -14.287 1.00 68.75 417 GLY A CA 1
ATOM 3464 C C . GLY A 1 417 ? 22.874 -13.865 -15.542 1.00 68.75 417 GLY A C 1
ATOM 3465 O O . GLY A 1 417 ? 22.740 -15.081 -15.671 1.00 68.75 417 GLY A O 1
ATOM 3466 N N . TYR A 1 418 ? 23.543 -13.117 -16.423 1.00 70.81 418 TYR A N 1
ATOM 3467 C CA . TYR A 1 418 ? 24.108 -13.624 -17.669 1.00 70.81 418 TYR A CA 1
ATOM 3468 C C . TYR A 1 418 ? 25.619 -13.372 -17.742 1.00 70.81 418 TYR A C 1
ATOM 3470 O O . TYR A 1 418 ? 26.088 -12.248 -17.574 1.00 70.81 418 TYR A O 1
ATOM 3478 N N . ASP A 1 419 ? 26.402 -14.409 -18.055 1.00 73.56 419 ASP A N 1
ATOM 3479 C CA . ASP A 1 419 ? 27.813 -14.235 -18.422 1.00 73.56 419 ASP A CA 1
ATOM 3480 C C . ASP A 1 419 ? 27.908 -13.870 -19.911 1.00 73.56 419 ASP A C 1
ATOM 3482 O O . ASP A 1 419 ? 28.174 -14.713 -20.772 1.00 73.56 419 ASP A O 1
ATOM 3486 N N . PHE A 1 420 ? 27.662 -12.596 -20.235 1.00 73.31 420 PHE A N 1
ATOM 3487 C CA . PHE A 1 420 ? 27.669 -12.094 -21.619 1.00 73.31 420 PHE A CA 1
ATOM 3488 C C . PHE A 1 420 ? 28.994 -12.295 -22.356 1.00 73.31 420 PHE A C 1
ATOM 3490 O O . PHE A 1 420 ? 29.029 -12.180 -23.581 1.00 73.31 420 PHE A O 1
ATOM 3497 N N . LEU A 1 421 ? 30.083 -12.578 -21.634 1.00 69.50 421 LEU A N 1
ATOM 3498 C CA . LEU A 1 421 ? 31.394 -12.840 -22.217 1.00 69.50 421 LEU A CA 1
ATOM 3499 C C . LEU A 1 421 ? 31.557 -14.302 -22.657 1.00 69.50 421 LEU A C 1
ATOM 3501 O O . LEU A 1 421 ? 32.470 -14.590 -23.432 1.00 69.50 421 LEU A O 1
ATOM 3505 N N . LYS A 1 422 ? 30.695 -15.209 -22.180 1.00 74.44 422 LYS A N 1
ATOM 3506 C CA . LYS A 1 422 ? 30.751 -16.655 -22.459 1.00 74.44 422 LYS A CA 1
ATOM 3507 C C . LYS A 1 422 ? 29.454 -17.241 -23.028 1.00 74.44 422 LYS A C 1
ATOM 3509 O O . LYS A 1 422 ? 29.407 -18.441 -23.285 1.00 74.44 422 LYS A O 1
ATOM 3514 N N . LEU A 1 423 ? 28.420 -16.425 -23.219 1.00 79.25 423 LEU A N 1
ATOM 3515 C CA . LEU A 1 423 ? 27.153 -16.828 -23.830 1.00 79.25 423 LEU A CA 1
ATOM 3516 C C . LEU A 1 423 ? 27.338 -17.252 -25.293 1.00 79.25 423 LEU A C 1
ATOM 3518 O O . LEU A 1 423 ? 28.020 -16.575 -26.067 1.00 79.25 423 LEU A O 1
ATOM 3522 N N . ASN A 1 424 ? 26.688 -18.351 -25.683 1.00 81.62 424 ASN A N 1
ATOM 3523 C CA . ASN A 1 424 ? 26.626 -18.756 -27.084 1.00 81.62 424 ASN A CA 1
ATOM 3524 C C . ASN A 1 424 ? 25.632 -17.878 -27.846 1.00 81.62 424 ASN A C 1
ATOM 3526 O O . ASN A 1 424 ? 24.637 -17.427 -27.286 1.00 81.62 424 ASN A O 1
ATOM 3530 N N . ASP A 1 425 ? 25.846 -17.709 -29.151 1.00 80.56 425 ASP A N 1
ATOM 3531 C CA . ASP A 1 425 ? 25.007 -16.866 -30.016 1.00 80.56 425 ASP A CA 1
ATOM 3532 C C . ASP A 1 425 ? 23.517 -17.240 -29.949 1.00 80.56 425 ASP A C 1
ATOM 3534 O O . ASP A 1 425 ? 22.669 -16.355 -29.916 1.00 80.56 425 ASP A O 1
ATOM 3538 N N . PHE A 1 426 ? 23.202 -18.533 -29.822 1.00 80.50 426 PHE A N 1
ATOM 3539 C CA . PHE A 1 426 ? 21.829 -19.026 -29.669 1.00 80.50 426 PHE A CA 1
ATOM 3540 C C . PHE A 1 426 ? 21.145 -18.566 -28.377 1.00 80.50 426 PHE A C 1
ATOM 3542 O O . PHE A 1 426 ? 19.928 -18.394 -28.360 1.00 80.50 426 PHE A O 1
ATOM 3549 N N . ASP A 1 427 ? 21.903 -18.370 -27.300 1.00 84.31 427 ASP A N 1
ATOM 3550 C CA . ASP A 1 427 ? 21.350 -18.042 -25.986 1.00 84.31 427 ASP A CA 1
ATOM 3551 C C . ASP A 1 427 ? 20.929 -16.566 -25.898 1.00 84.31 427 ASP A C 1
ATOM 3553 O O . ASP A 1 427 ? 20.103 -16.210 -25.058 1.00 84.31 427 ASP A O 1
ATOM 3557 N N . TYR A 1 428 ? 21.400 -15.714 -26.822 1.00 83.56 428 TYR A N 1
ATOM 3558 C CA . TYR A 1 428 ? 21.011 -14.299 -26.884 1.00 83.56 428 TYR A CA 1
ATOM 3559 C C . TYR A 1 428 ? 19.522 -14.085 -27.173 1.00 83.56 428 TYR A C 1
ATOM 3561 O O . TYR A 1 428 ? 19.008 -13.010 -26.887 1.00 83.56 428 TYR A O 1
ATOM 3569 N N . LYS A 1 429 ? 18.801 -15.098 -27.668 1.00 82.88 429 LYS A N 1
ATOM 3570 C CA . LYS A 1 429 ? 17.346 -15.024 -27.875 1.00 82.88 429 LYS A CA 1
ATOM 3571 C C . LYS A 1 429 ? 16.533 -15.018 -26.574 1.00 82.88 429 LYS A C 1
ATOM 3573 O O . LYS A 1 429 ? 15.338 -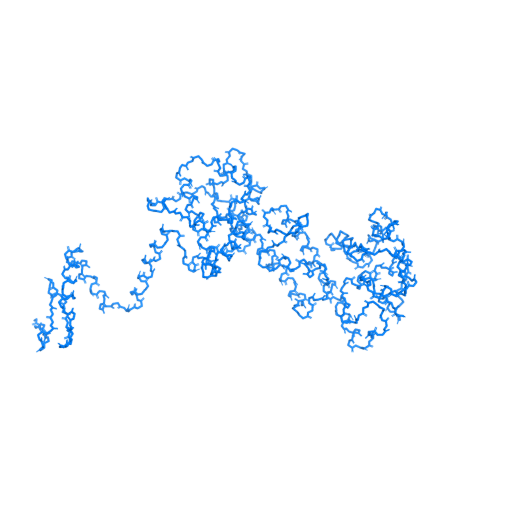14.764 -26.609 1.00 82.88 429 LYS A O 1
ATOM 3578 N N . PHE A 1 430 ? 17.154 -15.368 -25.446 1.00 82.19 430 PHE A N 1
ATOM 3579 C CA . PHE A 1 430 ? 16.511 -15.402 -24.127 1.00 82.19 430 PHE A CA 1
ATOM 3580 C C . PHE A 1 430 ? 16.890 -14.201 -23.253 1.00 82.19 430 PHE A C 1
ATOM 3582 O O . PHE A 1 430 ? 16.478 -14.118 -22.099 1.00 82.19 430 PHE A O 1
ATOM 3589 N N . ILE A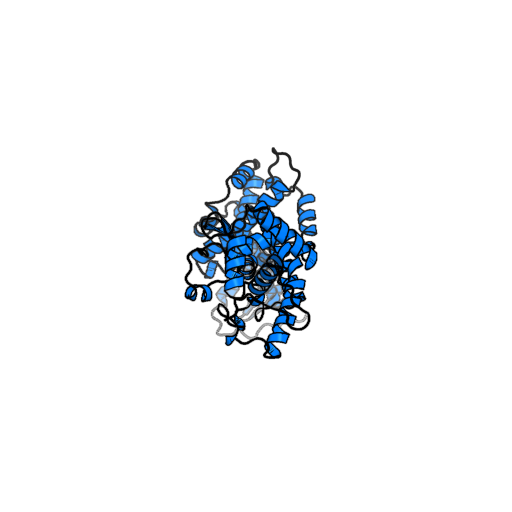 1 431 ? 17.710 -13.294 -23.781 1.00 83.19 431 ILE A N 1
ATOM 3590 C CA . ILE A 1 431 ? 18.215 -12.140 -23.047 1.00 83.19 431 ILE A CA 1
ATOM 3591 C C . ILE A 1 431 ? 17.182 -11.018 -23.124 1.00 83.19 431 ILE A C 1
ATOM 3593 O O . ILE A 1 431 ? 16.818 -10.591 -24.218 1.00 83.19 431 ILE A O 1
ATOM 3597 N N . GLY A 1 432 ? 16.743 -10.534 -21.962 1.00 81.12 432 GLY A N 1
ATOM 3598 C CA . GLY A 1 432 ? 15.909 -9.338 -21.841 1.00 81.12 432 GLY A CA 1
ATOM 3599 C C . GLY A 1 432 ? 16.716 -8.035 -21.909 1.00 81.12 432 GLY A C 1
ATOM 3600 O O . GLY A 1 432 ? 17.946 -8.030 -21.986 1.00 81.12 432 GLY A O 1
ATOM 3601 N N . GLY A 1 433 ? 16.022 -6.903 -21.878 1.00 86.19 433 GLY A N 1
ATOM 3602 C CA . GLY A 1 433 ? 16.616 -5.576 -21.959 1.00 86.19 433 GLY A CA 1
ATOM 3603 C C . GLY A 1 433 ? 16.723 -5.116 -23.406 1.00 86.19 433 GLY A C 1
ATOM 3604 O O . GLY A 1 433 ? 15.716 -4.874 -24.060 1.00 86.19 433 GLY A O 1
ATOM 3605 N N . ALA A 1 434 ? 17.938 -4.938 -23.926 1.00 89.81 434 ALA A N 1
ATOM 3606 C CA . ALA A 1 434 ? 18.094 -4.378 -25.269 1.00 89.81 434 ALA A CA 1
ATOM 3607 C C . ALA A 1 434 ? 17.532 -5.311 -26.363 1.00 89.81 434 ALA A C 1
ATOM 3609 O O . ALA A 1 434 ? 17.767 -6.516 -26.370 1.00 89.81 434 ALA A O 1
ATOM 3610 N N . ILE A 1 435 ? 16.827 -4.722 -27.323 1.00 91.44 435 ILE A N 1
ATOM 3611 C CA . ILE A 1 435 ? 16.241 -5.373 -28.490 1.00 91.44 435 ILE A CA 1
ATOM 3612 C C . ILE A 1 435 ? 17.369 -5.736 -29.456 1.00 91.44 435 ILE A C 1
ATOM 3614 O O . ILE A 1 435 ? 18.145 -4.870 -29.872 1.00 91.44 435 ILE A O 1
ATOM 3618 N N . ILE A 1 436 ? 17.443 -7.008 -29.838 1.00 89.06 436 ILE A N 1
ATOM 3619 C CA . ILE A 1 436 ? 18.440 -7.545 -30.762 1.00 89.06 436 ILE A CA 1
ATOM 3620 C C . ILE A 1 436 ? 17.747 -7.882 -32.081 1.00 89.06 436 ILE A C 1
ATOM 3622 O O . ILE A 1 436 ? 16.709 -8.538 -32.088 1.00 89.06 436 ILE A O 1
ATOM 3626 N N . PHE A 1 437 ? 18.308 -7.434 -33.200 1.00 85.06 437 PHE A N 1
ATOM 3627 C CA . PHE A 1 437 ? 17.832 -7.794 -34.533 1.00 85.06 437 PHE A CA 1
ATOM 3628 C C . PHE A 1 437 ? 18.351 -9.170 -34.959 1.00 85.06 437 PHE A C 1
ATOM 3630 O O . PHE A 1 437 ? 19.499 -9.515 -34.653 1.00 85.06 437 PHE A O 1
ATOM 3637 N N . SER A 1 438 ? 17.496 -9.911 -35.667 1.00 74.06 438 SER A N 1
ATOM 3638 C CA . SER A 1 438 ? 17.801 -11.212 -36.282 1.00 74.06 438 SER A CA 1
ATOM 3639 C C . SER A 1 438 ? 18.822 -11.129 -37.411 1.00 74.06 438 SER A C 1
ATOM 3641 O O . SER A 1 438 ? 18.837 -10.107 -38.138 1.00 74.06 438 SER A O 1
#

Radius of gyration: 34.07 Å; chains: 1; bounding box: 105×39×81 Å

Secondary structure (DSSP, 8-state):
-PPPPPPSSS-EEE-TTS--EEE--TT-TTHHHHHHHHHHHHHHH-HHHHHHHHHHHHHS-HHHHHHHHHHHHHHHHHHTT---HHHHHHHSPPPSSHHHHHHHHHH---------HHHHT----HHHHGGGTT--HHHHHHHHT---HHHHHHHHHHHHHHHHHHHHHTTHHHH-HHHHHHHHHHHHHHHHHHHHHHHHHS---TTS-GGGT--HHHHHHHHHHHHHHHHHHHHHHHHHHT--TTTGGGG-HHHHHHHHHHHSSSPEEEETTEEEE---HHHHHHHHHHHHHHHHHHHHHHHHHHHHHHHHHTT---GGGBSS--GGG--HHHHHHHHHHHHHTT-PPPTT----SEEHHHHHHHHHHHB-TTSSB-TT-HHHHHHHHHHHHHTSGGGSTTHHHHHHHHHHHHHTT--TTT--GGGGGG--SS-EE-